Protein 3GZG (pdb70)

GO terms:
  GO:0030973 molybdate ion binding (F, IDA)
  GO:1901359 tungstate binding (F, IDA)
  GO:0015689 molybdate ion transport (P, IC)

Foldseek 3Di:
DDAQEEEEEQLCVPLVVVLQVVVCVVPVHGHHYDYFFLQVSLVCVLVPDQHFKYKHQDDVSVVVCVVSVFFPPVFKDWWWFWFKFKKAFLPDPDAADLLPACRVLVLCPDQAAEQFAQCVGRVRNVQVCLLCVLSVNCVSHVVRHPHARYLVRSVVCRLVRVHRIYMHTPLSCLVDSRMHTNGTGDCVSGPTRIMMMGGTPPHPDPCSSVSVVCCPDDVNSVSCVVSHIGTD/DAAQEEEEEQLCVPLVVVLQVVVCVVPVHGHHYDYFFLQVRLVVVLVPDQHQKYKHQDPVSVVVCVVVVFFPPVFKDWWWFWFKFKKAFLPDPDAFDLLDECRVLVQLPDQAAEQFAQLVGGVRNVQVCLLCVLSVNNVSHVVRHPHARYLVRSVVCRLVRVHGMYMHTPLSCLVHVRMDTSGTRPCVSGPTRIMMMGGTPPHPDPCSSVSSVVCNDDVNSVSVVVSRIHTD/DPAQEEEEEQLCVPLVVVLQVVCCVVPVHHHHYDYFQLQVSLVCVLVPDQHFKYKHQDPVSVVVCVVSVFFDPVFKDWWWFWFKFKKAFLPDPDAFDLLPPCGVLVQCPDQAAEQFAQCVGRVRNVQVCLLCVLSPNCVSHVVRHPHARYLLRSLVCRLVRVHRIYMHTPLSCLVHSRMDTNGIRDCVSGPTRTMMMGGTPPHPDPCSSVSNVCCRDDVNSVSCVVSRIGTD

Solvent-accessible surface area: 28690 Å² total; per-residue (Å²): 129,70,35,0,29,0,15,0,2,8,3,0,88,51,2,0,50,57,0,11,96,32,4,75,184,75,69,52,15,36,18,163,28,46,53,18,4,1,2,0,1,0,47,43,9,52,69,58,32,120,8,12,0,0,0,0,3,12,78,124,30,0,40,57,0,57,144,90,29,30,2,78,93,100,64,40,84,64,13,1,1,14,65,0,4,0,0,0,19,53,94,24,154,51,178,13,82,8,137,38,124,28,16,0,15,164,11,4,44,166,132,19,115,0,0,0,0,36,21,88,18,7,2,1,0,40,14,0,4,43,0,0,138,131,24,60,8,39,123,43,0,34,122,62,14,20,54,9,69,5,4,32,17,0,8,86,20,0,20,127,46,97,0,34,0,0,0,0,1,18,3,0,12,172,44,19,92,130,8,54,68,21,16,76,3,25,100,103,3,17,104,59,3,11,0,0,0,0,5,6,96,103,29,140,16,130,13,8,63,51,0,7,82,36,0,43,40,169,81,0,78,30,4,0,49,141,83,36,12,60,72,138,68,60,48,0,41,0,16,0,2,8,2,0,84,47,1,0,53,58,0,10,93,31,4,70,166,10,20,2,2,24,16,161,27,47,56,27,5,1,9,39,2,0,86,75,8,57,128,56,26,110,5,12,0,0,0,0,3,11,69,120,40,0,67,62,0,59,147,86,27,40,1,73,91,102,61,42,82,57,8,0,1,11,65,0,4,0,0,0,19,50,95,22,160,48,174,15,76,8,174,35,130,28,12,0,15,170,14,5,42,162,126,16,119,0,0,0,0,76,21,102,36,6,2,1,0,41,10,0,4,33,0,0,132,136,29,59,5,43,127,42,0,34,129,59,14,20,73,11,143,8,5,28,28,0,8,99,46,0,20,152,50,118,1,34,0,0,0,0,1,17,4,0,12,171,35,24,94,139,7,59,66,20,16,79,2,54,91,134,5,16,113,58,3,11,0,0,0,0,3,9,95,108,30,145,14,123,8,7,66,12,0,15,47,16,0,29,15,90,65,0,73,40,7,0,47,142,83,36,9,60,66,127,101,63,39,0,10,0,16,0,2,10,2,0,87,58,2,0,52,54,0,9,96,31,5,72,159,10,21,0,4,22,19,128,28,42,52,19,4,1,2,0,2,0,30,50,6,50,85,55,30,120,8,8,0,0,0,0,4,8,68,112,32,0,52,50,0,62,141,89,31,26,1,86,78,100,67,41,82,65,11,1,1,12,64,0,5,0,0,0,23,52,98,23,193,52,189,10,39,7,161,40,124,29,18,1,16,161,10,4,44,162,133,14,116,0,0,0,0,28,21,82,13,6,3,1,0,39,12,0,5,11,0,0,119,116,46,60,20,55,124,52,0,34,123,64,15,21,37,10,75,6,5,30,26,0,7,103,21,0,19,156,47,91,0,40,0,0,0,0,1,17,3,0,10,172,46,21,94,135,8,71,67,21,18,74,4,40,92,129,4,8,100,54,4,10,0,0,0,0,7,6,100,103,30,140,12,130,14,6,73,26,0,7,61,23,0,37,16,98,66,0,70,37,6,0,49,142,80,35,10,61,71,129

InterPro domains:
  IPR005950 Molybdate ABC transporter, substrate-binding protein [PIRSF004846] (18-256)
  IPR005950 Molybdate ABC transporter, substrate-binding protein [TIGR01256] (34-251)
  IPR050682 Molybdate-binding protein ModA/tungstate-binding [PTHR30632] (22-256)

Radius of gyration: 34.71 Å; Cα contacts (8 Å, |Δi|>4): 1675; chains: 3; bounding box: 69×108×67 Å

CATH classification: 3.40.190.10 (+1 more: 3.40.190.10)

Nearest PDB structures (foldseek):
  3gzg-assembly3_C  TM=1.002E+00  e=1.665E-52  Xanthomonas citri
  2h5y-assembly2_B  TM=1.001E+00  e=1.748E-50  Xanthomonas citri pv. citri str. 306
  4xxu-assembly1_B  TM=9.531E-01  e=2.932E-34  Escherichia coli K-12
  3axf-assembly3_C  TM=9.514E-01  e=2.956E-31  Escherichia coli K-12
  8k8k-assembly1_A  TM=7.702E-01  e=7.794E-31  Klebsiella pneumoniae subsp. pneumoniae HS11286

Secondary structure (DSSP, 8-state):
-PPEEEEEEGGGHHHHHHHHHHHHHHHS--EEEEEE-HHHHHHHHHTT---SEEE-SSHHHHHHHHHTTSS-GGGEEEEEEE-EEEEEETT------TTSTTHHHHHTTTT--EEEE-TTTSHHHHHHHHHHHHTT-HHHHTTSEEEESSHHHHHHHHHTTSSSEEEEEHHHHHH-TTEEEEEE--GGGS--EEEEEEE-TT---TTHHHHHHHTTSHHHHHHHHHTT-EE-/-PPEEEEEEGGGHHHHHHHHHHHHHHHS--EEEEEE-HHHHHHHHHHT---SEEE-SSHHHHHHHHHTTSS-GGGEEEEEEE-EEEEEETT------TTSTTHHHHHTTTT--EEEE-TTTSHHHHHHHHHHHHTT-HHHHTTSEEEESSHHHHHHHHHTTSSSEEEEEHHHHHT-TTEEEEEE--GGGSS-EEEEEEE-TT---TTHHHHHHHHTSHHHHHHHHHTT-EE-/---EEEEEEGGGHHHHHHHHHHHHHHHS--EEEEEE-HHHHHHHHHTT---SEEE-SSHHHHHHHHHTTSS-GGGEEEEEEE-EEEEEETT------TTSTTHHHHHTTTT--EEEE-TTTSHHHHHHHHHHHHTT-HHHHTTSEEEESSHHHHHHHHHTTSSSEEEEEHHHHHT-TTEEEEEE--GGGSS-EEEEEEE-TT---TTHHHHHHHTTSHHHHHHHHHTT-EE-

Sequence (696 aa):
TAPVTVFAAASLKESMDEAATAYEKATGTPVRVSYAASSALARQIEQGAPADVFLSADLEWMDYLQQHGLVLPAQRHNLLGNTLVLVAPASSKLRVDPRAPGAIAKALGENGRLAVGQTASVPAGSYAAAALRKLGQWDSVSNRLAESESVRAALMLVSRGEAPLGIVYGSDARADAKVRVVATFPDDSHDAIVYPVAALKNSNNPATAAFVSWLGSKPAKAIFARRGFSLKTAPVTVFAAASLKESMDEAATAYEKATGTPVRVSYAASSALARQIEQGAPADVFLSADLEWMDYLQQHGLVLPAQRHNLLGNTLVLVAPASSKLRVDPRAPGAIAKALGENGRLAVGQTASVPAGSYAAAALRKLGQWDSVSNRLAESESVRAALMLVSRGEAPLGIVYGSDARADAKVRVVATFPDDSHDAIVYPVAALKNSNNPATAAFVSWLGSKPAKAIFARRGFSLKTAPVTVFAAASLKESMDEAATAYEKATGTPVRVSYAASSALARQIEQGAPADVFLSADLEWMDYLQQHGLVLPAQRHNLLGNTLVLVAPASSKLRVDPRAPGAIAKALGENGRLAVGQTASVPAGSYAAAALRKLGQWDSVSNRLAESESVRAALMLVSRGEAPLGIVYGSDARADAKVRVVATFPDDSHDAIVYPVAALKNSNNPATAAFVSWLGSKPAKAIFARRGFSLK

Organism: Xanthomonas axonopodis pv. citri (strain 306) (NCBI:txid190486)

B-factor: mean 22.25, std 8.88, range [2.0, 125.78]

Structure (mmCIF, N/CA/C/O backbone):
data_3GZG
#
_entry.id   3GZG
#
_cell.length_a   67.075
_cell.length_b   171.648
_cell.length_c   113.861
_cell.angle_alpha   90.00
_cell.angle_beta   90.00
_cell.angle_gamma   90.00
#
_symmetry.space_group_name_H-M   'C 2 2 21'
#
loop_
_entity.id
_entity.type
_entity.pdbx_description
1 polymer 'Molybdate-binding periplasmic protein; permease'
2 non-polymer 'SULFATE ION'
3 non-polymer 'MOLYBDATE ION'
4 water water
#
loop_
_atom_site.group_PDB
_atom_site.id
_atom_site.type_symbol
_atom_site.label_atom_id
_atom_site.label_alt_id
_atom_site.label_comp_id
_atom_site.label_asym_id
_atom_site.label_entity_id
_atom_site.label_seq_id
_atom_site.pdbx_PDB_ins_code
_atom_site.Cartn_x
_atom_site.Cartn_y
_atom_site.Cartn_z
_atom_site.occupancy
_atom_site.B_iso_or_equiv
_atom_site.auth_seq_id
_atom_site.auth_comp_id
_atom_site.auth_asym_id
_atom_site.auth_atom_id
_atom_site.pdbx_PDB_model_num
ATOM 1 N N . THR A 1 22 ? -7.183 97.007 79.919 1.00 36.31 2 THR A N 1
ATOM 2 C CA . THR A 1 22 ? -7.935 97.671 78.816 1.00 35.85 2 THR A CA 1
ATOM 3 C C . THR A 1 22 ? -7.189 97.517 77.494 1.00 34.80 2 THR A C 1
ATOM 4 O O . THR A 1 22 ? -6.010 97.898 77.383 1.00 35.04 2 THR A O 1
ATOM 8 N N . ALA A 1 23 ? -7.873 96.940 76.502 1.00 33.38 3 ALA A N 1
ATOM 9 C CA . ALA A 1 23 ? -7.306 96.768 75.170 1.00 31.01 3 ALA A CA 1
ATOM 10 C C . ALA A 1 23 ? -7.016 98.145 74.581 1.00 29.07 3 ALA A C 1
ATOM 11 O O . ALA A 1 23 ? -7.915 99.009 74.539 1.00 29.27 3 ALA A O 1
ATOM 13 N N . PRO A 1 24 ? -5.764 98.359 74.140 1.00 27.46 4 PRO A N 1
ATOM 14 C CA . PRO A 1 24 ? -5.456 99.681 73.647 1.00 25.37 4 PRO A CA 1
ATOM 15 C C . PRO A 1 24 ? -6.152 99.944 72.340 1.00 23.66 4 PRO A C 1
ATOM 16 O O . PRO A 1 24 ? -6.483 99.014 71.596 1.00 23.32 4 PRO A O 1
ATOM 20 N N . VAL A 1 25 ? -6.375 101.216 72.070 1.00 21.36 5 VAL A N 1
ATOM 21 C CA . VAL A 1 25 ? -6.929 101.615 70.800 1.00 19.98 5 VAL A CA 1
ATOM 22 C C . VAL A 1 25 ? -5.750 101.542 69.847 1.00 18.87 5 VAL A C 1
ATOM 23 O O . VAL A 1 25 ? -4.699 102.123 70.101 1.00 18.99 5 VAL A O 1
ATOM 27 N N . THR A 1 26 ? -5.927 100.796 68.767 1.00 18.54 6 THR A N 1
ATOM 28 C CA . THR A 1 26 ? -4.860 100.590 67.814 1.00 18.72 6 THR A CA 1
ATOM 29 C C . THR A 1 26 ? -5.026 101.607 66.711 1.00 17.41 6 THR A C 1
ATOM 30 O O . THR A 1 26 ? -5.986 101.563 65.965 1.00 17.12 6 THR A O 1
ATOM 34 N N . VAL A 1 27 ? -4.070 102.529 66.643 1.00 15.95 7 VAL A N 1
ATOM 35 C CA . VAL A 1 27 ? -4.127 103.623 65.695 1.00 15.43 7 VAL A CA 1
ATOM 36 C C . VAL A 1 27 ? -3.059 103.413 64.639 1.00 14.70 7 VAL A C 1
ATOM 37 O O . VAL A 1 27 ? -1.885 103.270 64.961 1.00 15.76 7 VAL A O 1
ATOM 41 N N . PHE A 1 28 ? -3.463 103.421 63.375 1.00 14.61 8 PHE A N 1
ATOM 42 C CA . PHE A 1 28 ? -2.507 103.398 62.286 1.00 14.38 8 PHE A CA 1
ATOM 43 C C . PHE A 1 28 ? -2.421 104.809 61.764 1.00 14.41 8 PHE A C 1
ATOM 44 O O . PHE A 1 28 ? -3.414 105.333 61.268 1.00 15.03 8 PHE A O 1
ATOM 52 N N . ALA A 1 29 ? -1.257 105.417 61.874 1.00 14.12 9 ALA A N 1
ATOM 53 C CA . ALA A 1 29 ? -1.131 106.846 61.547 1.00 13.96 9 ALA A CA 1
ATOM 54 C C . ALA A 1 29 ? -0.067 107.092 60.525 1.00 13.29 9 ALA A C 1
ATOM 55 O O . ALA A 1 29 ? 1.027 106.549 60.621 1.00 12.94 9 ALA A O 1
ATOM 57 N N . ALA A 1 30 ? -0.366 107.967 59.570 1.00 12.83 10 ALA A N 1
ATOM 58 C CA . ALA A 1 30 ? 0.638 108.414 58.600 1.00 13.17 10 ALA A CA 1
ATOM 59 C C . ALA A 1 30 ? 1.940 108.726 59.290 1.00 12.60 10 ALA A C 1
ATOM 60 O O . ALA A 1 30 ? 1.983 109.308 60.371 1.00 12.52 10 ALA A O 1
ATOM 62 N N . ALA A 1 31 ? 3.028 108.385 58.623 1.00 11.97 11 ALA A N 1
ATOM 63 C CA . ALA A 1 31 ? 4.348 108.589 59.181 1.00 12.55 11 ALA A CA 1
ATOM 64 C C . ALA A 1 31 ? 4.578 109.985 59.701 1.00 12.01 11 ALA A C 1
ATOM 65 O O . ALA A 1 31 ? 5.289 110.153 60.698 1.00 12.55 11 ALA A O 1
ATOM 67 N N . SER A 1 32 ? 4.039 110.992 59.006 1.00 11.70 12 SER A N 1
ATOM 68 C CA . SER A 1 32 ? 4.253 112.372 59.412 1.00 10.95 12 SER A CA 1
ATOM 69 C C . SER A 1 32 ? 3.596 112.734 60.741 1.00 11.42 12 SER A C 1
ATOM 70 O O . SER A 1 32 ? 3.861 113.810 61.279 1.00 12.35 12 SER A O 1
ATOM 73 N N . LEU A 1 33 ? 2.798 111.824 61.272 1.00 11.54 13 LEU A N 1
ATOM 74 C CA . LEU A 1 33 ? 2.109 112.074 62.532 1.00 11.86 13 LEU A CA 1
ATOM 75 C C . LEU A 1 33 ? 2.853 111.557 63.736 1.00 12.19 13 LEU A C 1
ATOM 76 O O . LEU A 1 33 ? 2.326 111.592 64.844 1.00 12.01 13 LEU A O 1
ATOM 81 N N . LYS A 1 34 ? 4.097 111.133 63.537 1.00 13.07 14 LYS A N 1
ATOM 82 C CA . LYS A 1 34 ? 4.867 110.455 64.591 1.00 13.48 14 LYS A CA 1
ATOM 83 C C . LYS A 1 34 ? 4.850 111.157 65.944 1.00 12.85 14 LYS A C 1
ATOM 84 O O . LYS A 1 34 ? 4.336 110.581 66.924 1.00 13.70 14 LYS A O 1
ATOM 90 N N . GLU A 1 35 ? 5.367 112.381 66.008 1.00 12.12 15 GLU A N 1
ATOM 91 C CA . GLU A 1 35 ? 5.470 113.026 67.339 1.00 12.85 15 GLU A CA 1
ATOM 92 C C . GLU A 1 35 ? 4.136 113.481 67.851 1.00 13.41 15 GLU A C 1
ATOM 93 O O . GLU A 1 35 ? 3.864 113.386 69.052 1.00 13.31 15 GLU A O 1
ATOM 99 N N . SER A 1 36 ? 3.309 114.003 66.948 1.00 13.46 16 SER A N 1
ATOM 100 C CA . SER A 1 36 ? 2.006 114.514 67.388 1.00 12.25 16 SER A CA 1
ATOM 101 C C . SER A 1 36 ? 1.081 113.412 67.870 1.00 12.57 16 SER A C 1
ATOM 102 O O . SER A 1 36 ? 0.478 113.538 68.921 1.00 12.97 16 SER A O 1
ATOM 105 N N . MET A 1 37 ? 0.980 112.319 67.126 1.00 12.35 17 MET A N 1
ATOM 106 C CA . MET A 1 37 ? 0.153 111.220 67.549 1.00 13.27 17 MET A CA 1
ATOM 107 C C . MET A 1 37 ? 0.741 110.496 68.743 1.00 13.21 17 MET A C 1
ATOM 108 O O . MET A 1 37 ? -0.008 109.949 69.531 1.00 13.80 17 MET A O 1
ATOM 113 N N . ASP A 1 38 ? 2.068 110.500 68.901 1.00 13.74 18 ASP A N 1
ATOM 114 C CA . ASP A 1 38 ? 2.650 109.917 70.123 1.00 13.23 18 ASP A CA 1
ATOM 115 C C . ASP A 1 38 ? 2.208 110.726 71.333 1.00 13.27 18 ASP A C 1
ATOM 116 O O . ASP A 1 38 ? 1.814 110.159 72.371 1.00 14.66 18 ASP A O 1
ATOM 121 N N . GLU A 1 39 ? 2.258 112.048 71.187 1.00 12.56 19 GLU A N 1
ATOM 122 C CA . GLU A 1 39 ? 1.894 112.927 72.287 1.00 13.36 19 GLU A CA 1
ATOM 123 C C . GLU A 1 39 ? 0.408 112.773 72.525 1.00 14.06 19 GLU A C 1
ATOM 124 O O . GLU A 1 39 ? -0.064 112.744 73.677 1.00 14.26 19 GLU A O 1
ATOM 130 N N . ALA A 1 40 ? -0.353 112.657 71.441 1.00 13.47 20 ALA A N 1
ATOM 131 C CA . ALA A 1 40 ? -1.802 112.527 71.568 1.00 13.88 20 ALA A CA 1
ATOM 132 C C . ALA A 1 40 ? -2.176 111.210 72.266 1.00 13.84 20 ALA A C 1
ATOM 133 O O . ALA A 1 40 ? -3.045 111.179 73.147 1.00 13.92 20 ALA A O 1
ATOM 135 N N . ALA A 1 41 ? -1.519 110.118 71.878 1.00 13.42 21 ALA A N 1
ATOM 136 C CA . ALA A 1 41 ? -1.741 108.812 72.490 1.00 14.23 21 ALA A CA 1
ATOM 137 C C . ALA A 1 41 ? -1.555 108.900 74.006 1.00 14.80 21 ALA A C 1
ATOM 138 O O . ALA A 1 41 ? -2.373 108.381 74.783 1.00 14.63 21 ALA A O 1
ATOM 140 N N . THR A 1 42 ? -0.472 109.560 74.421 1.00 13.79 22 THR A N 1
ATOM 141 C CA . THR A 1 42 ? -0.177 109.686 75.840 1.00 14.33 22 THR A CA 1
ATOM 142 C C . THR A 1 42 ? -1.246 110.508 76.538 1.00 13.88 22 THR A C 1
ATOM 143 O O . THR A 1 42 ? -1.721 110.121 77.606 1.00 13.79 22 THR A O 1
ATOM 147 N N . ALA A 1 43 ? -1.649 111.604 75.900 1.00 12.76 23 ALA A N 1
ATOM 148 C CA . ALA A 1 43 ? -2.570 112.543 76.533 1.00 12.57 23 ALA A CA 1
ATOM 149 C C . ALA A 1 43 ? -3.926 111.858 76.644 1.00 13.43 23 ALA A C 1
ATOM 150 O O . ALA A 1 43 ? -4.655 112.051 77.631 1.00 13.68 23 ALA A O 1
ATOM 152 N N . TYR A 1 44 ? -4.272 111.059 75.635 1.00 14.22 24 TYR A N 1
ATOM 153 C CA . TYR A 1 44 ? -5.562 110.406 75.634 1.00 14.20 24 TYR A CA 1
ATOM 154 C C . TYR A 1 44 ? -5.611 109.415 76.782 1.00 14.14 24 TYR A C 1
ATOM 155 O O . TYR A 1 44 ? -6.597 109.363 77.527 1.00 13.81 24 TYR A O 1
ATOM 164 N N . GLU A 1 45 ? -4.549 108.633 76.941 1.00 13.54 25 GLU A N 1
ATOM 165 C CA . GLU A 1 45 ? -4.505 107.668 78.027 1.00 13.85 25 GLU A CA 1
ATOM 166 C C . GLU A 1 45 ? -4.498 108.356 79.387 1.00 14.28 25 GLU A C 1
ATOM 167 O O . GLU A 1 45 ? -5.133 107.876 80.323 1.00 14.25 25 GLU A O 1
ATOM 173 N N . LYS A 1 46 ? -3.811 109.488 79.494 1.00 14.79 26 LYS A N 1
ATOM 174 C CA . LYS A 1 46 ? -3.829 110.221 80.752 1.00 15.46 26 LYS A CA 1
ATOM 175 C C . LYS A 1 46 ? -5.280 110.586 81.104 1.00 14.83 26 LYS A C 1
ATOM 176 O O . LYS A 1 46 ? -5.739 110.414 82.249 1.00 15.93 26 LYS A O 1
ATOM 182 N N . ALA A 1 47 ? -6.009 111.063 80.103 1.00 15.21 27 ALA A N 1
ATOM 183 C CA . ALA A 1 47 ? -7.355 111.572 80.358 1.00 14.85 27 ALA A CA 1
ATOM 184 C C . ALA A 1 47 ? -8.367 110.456 80.572 1.00 14.58 27 ALA A C 1
ATOM 185 O O . ALA A 1 47 ? -9.286 110.603 81.356 1.00 16.30 27 ALA A O 1
ATOM 187 N N . THR A 1 48 ? -8.194 109.331 79.881 1.00 13.75 28 THR A N 1
ATOM 188 C CA . THR A 1 48 ? -9.248 108.325 79.868 1.00 14.18 28 THR A CA 1
ATOM 189 C C . THR A 1 48 ? -8.890 107.018 80.545 1.00 14.66 28 THR A C 1
ATOM 190 O O . THR A 1 48 ? -9.788 106.206 80.859 1.00 14.84 28 THR A O 1
ATOM 194 N N . GLY A 1 49 ? -7.596 106.801 80.750 1.00 15.10 29 GLY A N 1
ATOM 195 C CA . GLY A 1 49 ? -7.101 105.518 81.249 1.00 16.00 29 GLY A CA 1
ATOM 196 C C . GLY A 1 49 ? -6.983 104.443 80.186 1.00 16.83 29 GLY A C 1
ATOM 197 O O . GLY A 1 49 ? -6.566 103.331 80.494 1.00 17.41 29 GLY A O 1
ATOM 198 N N . THR A 1 50 ? -7.364 104.757 78.948 1.00 16.83 30 THR A N 1
ATOM 199 C CA . THR A 1 50 ? -7.271 103.795 77.865 1.00 17.41 30 THR A CA 1
ATOM 200 C C . THR A 1 50 ? -5.975 104.026 77.092 1.00 17.39 30 THR A C 1
ATOM 201 O O . THR A 1 50 ? -5.767 105.107 76.573 1.00 16.49 30 THR A O 1
ATOM 205 N N . PRO A 1 51 ? -5.099 103.009 77.034 1.00 17.27 31 PRO A N 1
ATOM 206 C CA . PRO A 1 51 ? -3.875 103.136 76.257 1.00 17.85 31 PRO A CA 1
ATOM 207 C C . PRO A 1 51 ? -4.173 103.171 74.767 1.00 17.02 31 PRO A C 1
ATOM 208 O O . PRO A 1 51 ? -5.201 102.671 74.292 1.00 16.62 31 PRO A O 1
ATOM 212 N N . VAL A 1 52 ? -3.274 103.807 74.041 1.00 16.58 32 VAL A N 1
ATOM 213 C CA . VAL A 1 52 ? -3.398 103.958 72.608 1.00 16.72 32 VAL A CA 1
ATOM 214 C C . VAL A 1 52 ? -2.072 103.472 72.083 1.00 17.01 32 VAL A C 1
ATOM 215 O O . VAL A 1 52 ? -1.031 103.902 72.559 1.00 18.04 32 VAL A O 1
ATOM 219 N N . ARG A 1 53 ? -2.131 102.553 71.130 1.00 16.65 33 ARG A N 1
ATOM 220 C CA . ARG A 1 53 ? -0.912 102.004 70.523 1.00 16.46 33 ARG A CA 1
ATOM 221 C C . ARG A 1 53 ? -0.924 102.466 69.080 1.00 16.79 33 ARG A C 1
ATOM 222 O O . ARG A 1 53 ? -1.841 102.120 68.329 1.00 16.93 33 ARG A O 1
ATOM 230 N N . VAL A 1 54 ? 0.083 103.254 68.716 1.00 16.44 34 VAL A N 1
ATOM 231 C CA . VAL A 1 54 ? 0.138 103.834 67.367 1.00 16.49 34 VAL A CA 1
ATOM 232 C C . VAL A 1 54 ? 1.188 103.131 66.539 1.00 16.21 34 VAL A C 1
ATOM 233 O O . VAL A 1 54 ? 2.313 102.912 67.006 1.00 17.39 34 VAL A O 1
ATOM 237 N N . SER A 1 55 ? 0.792 102.750 65.329 1.00 15.75 35 SER A N 1
ATOM 238 C CA . SER A 1 55 ? 1.718 102.230 64.326 1.00 15.58 35 SER A CA 1
ATOM 239 C C . SER A 1 55 ? 1.851 103.272 63.234 1.00 15.28 35 SER A C 1
ATOM 240 O O . SER A 1 55 ? 0.833 103.769 62.744 1.00 16.26 35 SER A O 1
ATOM 243 N N . TYR A 1 56 ? 3.095 103.583 62.852 1.00 14.90 36 TYR A N 1
ATOM 244 C CA . TYR A 1 56 ? 3.349 104.570 61.800 1.00 13.88 36 TYR A CA 1
ATOM 245 C C . TYR A 1 56 ? 3.959 103.914 60.586 1.00 14.19 36 TYR A C 1
ATOM 246 O O . TYR A 1 56 ? 4.756 102.980 60.697 1.00 14.70 36 TYR A O 1
ATOM 255 N N . ALA A 1 57 ? 3.563 104.410 59.425 1.00 14.19 37 ALA A N 1
ATOM 256 C CA . ALA A 1 57 ? 4.124 103.964 58.152 1.00 13.39 37 ALA A CA 1
ATOM 257 C C . ALA A 1 57 ? 3.567 104.937 57.141 1.00 13.11 37 ALA A C 1
ATOM 258 O O . ALA A 1 57 ? 2.746 105.784 57.487 1.00 12.30 37 ALA A O 1
ATOM 260 N N . ALA A 1 58 ? 4.022 104.858 55.893 1.00 13.26 38 ALA A N 1
ATOM 261 C CA . ALA A 1 58 ? 3.290 105.564 54.846 1.00 12.88 38 ALA A CA 1
ATOM 262 C C . ALA A 1 58 ? 1.792 105.237 54.906 1.00 12.51 38 ALA A C 1
ATOM 263 O O . ALA A 1 58 ? 1.395 104.115 55.237 1.00 12.38 38 ALA A O 1
ATOM 265 N N . SER A 1 59 ? 0.949 106.209 54.550 1.00 12.78 39 SER A N 1
ATOM 266 C CA . SER A 1 59 ? -0.478 106.012 54.642 1.00 13.06 39 SER A CA 1
ATOM 267 C C . SER A 1 59 ? -0.925 104.861 53.757 1.00 13.36 39 SER A C 1
ATOM 268 O O . SER A 1 59 ? -1.834 104.125 54.106 1.00 13.94 39 SER A O 1
ATOM 271 N N . SER A 1 60 ? -0.266 104.743 52.610 1.00 14.21 40 SER A N 1
ATOM 272 C CA . SER A 1 60 ? -0.473 103.650 51.680 1.00 14.90 40 SER A CA 1
ATOM 273 C C . SER A 1 60 ? -0.273 102.281 52.351 1.00 14.49 40 SER A C 1
ATOM 274 O O . SER A 1 60 ? -1.152 101.421 52.292 1.00 15.27 40 SER A O 1
ATOM 277 N N . ALA A 1 61 ? 0.863 102.125 53.041 1.00 15.13 41 ALA A N 1
ATOM 278 C CA . ALA A 1 61 ? 1.208 100.876 53.702 1.00 14.66 41 ALA A CA 1
ATOM 279 C C . ALA A 1 61 ? 0.141 100.525 54.732 1.00 14.88 41 ALA A C 1
ATOM 280 O O . ALA A 1 61 ? -0.316 99.402 54.804 1.00 15.36 41 ALA A O 1
ATOM 282 N N . LEU A 1 62 ? -0.250 101.520 55.530 1.00 14.48 42 LEU A N 1
ATOM 283 C CA . LEU A 1 62 ? -1.234 101.299 56.591 1.00 14.41 42 LEU A CA 1
ATOM 284 C C . LEU A 1 62 ? -2.601 100.901 56.050 1.00 14.77 42 LEU A C 1
ATOM 285 O O . LEU A 1 62 ? -3.242 99.970 56.564 1.00 14.83 42 LEU A O 1
ATOM 290 N N . ALA A 1 63 ? -3.031 101.615 55.009 1.00 14.90 43 ALA A N 1
ATOM 291 C CA . ALA A 1 63 ? -4.304 101.360 54.358 1.00 15.41 43 ALA A CA 1
ATOM 292 C C . ALA A 1 63 ? -4.316 99.954 53.754 1.00 15.99 43 ALA A C 1
ATOM 293 O O . ALA A 1 63 ? -5.253 99.202 53.974 1.00 16.34 43 ALA A O 1
ATOM 295 N N . ARG A 1 64 ? -3.238 99.590 53.068 1.00 16.63 44 ARG A N 1
ATOM 296 C CA . ARG A 1 64 ? -3.103 98.241 52.528 1.00 17.36 44 ARG A CA 1
ATOM 297 C C . ARG A 1 64 ? -3.111 97.196 53.644 1.00 18.12 44 ARG A C 1
ATOM 298 O O . ARG A 1 64 ? -3.820 96.205 53.549 1.00 18.66 44 ARG A O 1
ATOM 306 N N . GLN A 1 65 ? -2.374 97.445 54.724 1.00 18.80 45 GLN A N 1
ATOM 307 C CA . GLN A 1 65 ? -2.364 96.502 55.840 1.00 19.78 45 GLN A CA 1
ATOM 308 C C . GLN A 1 65 ? -3.757 96.320 56.434 1.00 19.82 45 GLN A C 1
ATOM 309 O O . GLN A 1 65 ? -4.176 95.189 56.733 1.00 19.84 45 GLN A O 1
ATOM 315 N N . ILE A 1 66 ? -4.489 97.425 56.580 1.00 20.13 46 ILE A N 1
ATOM 316 C CA . ILE A 1 66 ? -5.855 97.368 57.071 1.00 20.57 46 ILE A CA 1
ATOM 317 C C . ILE A 1 66 ? -6.742 96.578 56.094 1.00 22.49 46 ILE A C 1
ATOM 318 O O . ILE A 1 66 ? -7.500 95.705 56.504 1.00 22.32 46 ILE A O 1
ATOM 323 N N . GLU A 1 67 ? -6.615 96.871 54.805 1.00 23.19 47 GLU A N 1
ATOM 324 C CA . GLU A 1 67 ? -7.441 96.194 53.807 1.00 25.02 47 GLU A CA 1
ATOM 325 C C . GLU A 1 67 ? -7.230 94.684 53.863 1.00 26.11 47 GLU A C 1
ATOM 326 O O . GLU A 1 67 ? -8.171 93.902 53.657 1.00 26.53 47 GLU A O 1
ATOM 332 N N . GLN A 1 68 ? -6.005 94.284 54.173 1.00 26.55 48 GLN A N 1
ATOM 333 C CA . GLN A 1 68 ? -5.648 92.879 54.276 1.00 27.81 48 GLN A CA 1
ATOM 334 C C . GLN A 1 68 ? -5.906 92.285 55.654 1.00 27.82 48 GLN A C 1
ATOM 335 O O . GLN A 1 68 ? -5.516 91.150 55.916 1.00 28.56 48 GLN A O 1
ATOM 341 N N . GLY A 1 69 ? -6.543 93.051 56.530 1.0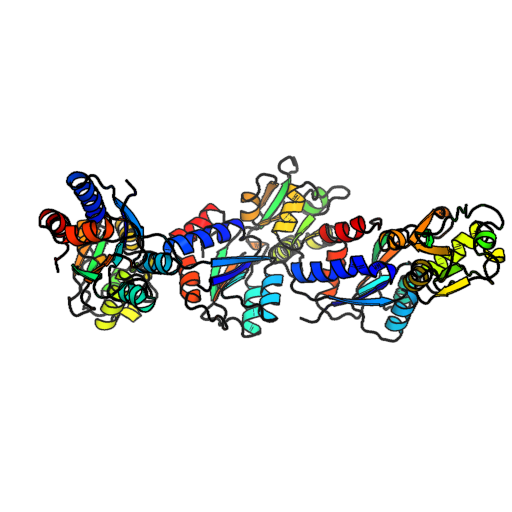0 27.81 49 GLY A N 1
ATOM 342 C CA . GLY A 1 69 ? -7.057 92.509 57.787 1.00 28.15 49 GLY A CA 1
ATOM 343 C C . GLY A 1 69 ? -6.274 92.807 59.056 1.00 28.73 49 GLY A C 1
ATOM 344 O O . GLY A 1 69 ? -6.575 92.234 60.102 1.00 28.33 49 GLY A O 1
ATOM 345 N N . ALA A 1 70 ? -5.279 93.696 58.980 1.00 28.03 50 ALA A N 1
ATOM 346 C CA . ALA A 1 70 ? -4.556 94.128 60.179 1.00 28.27 50 ALA A CA 1
ATOM 347 C C . ALA A 1 70 ? -5.586 94.709 61.136 1.00 28.24 50 ALA A C 1
ATOM 348 O O . ALA A 1 70 ? -6.432 95.495 60.722 1.00 28.67 50 ALA A O 1
ATOM 350 N N . PRO A 1 71 ? -5.542 94.299 62.410 1.00 28.43 51 PRO A N 1
ATOM 351 C CA . PRO A 1 71 ? -6.574 94.724 63.357 1.00 28.31 51 PRO A CA 1
ATOM 352 C C . PRO A 1 71 ? -6.335 96.133 63.924 1.00 27.87 51 PRO A C 1
ATOM 353 O O . PRO A 1 71 ? -5.868 96.288 65.076 1.00 29.36 51 PRO A O 1
ATOM 357 N N . ALA A 1 72 ? -6.677 97.137 63.124 1.00 26.27 52 ALA A N 1
ATOM 358 C CA . ALA A 1 72 ? -6.570 98.543 63.519 1.00 24.70 52 ALA A CA 1
ATOM 359 C C . ALA A 1 72 ? -7.942 99.066 63.940 1.00 23.31 52 ALA A C 1
ATOM 360 O O . ALA A 1 72 ? -8.975 98.595 63.453 1.00 24.54 52 ALA A O 1
ATOM 362 N N . ASP A 1 73 ? -7.958 100.052 64.833 1.00 21.13 53 ASP A N 1
ATOM 363 C CA . ASP A 1 73 ? -9.213 100.638 65.284 1.00 19.54 53 ASP A CA 1
ATOM 364 C C . ASP A 1 73 ? -9.447 101.982 64.623 1.00 18.08 53 ASP A C 1
ATOM 365 O O . ASP A 1 73 ? -10.584 102.359 64.346 1.00 18.30 53 ASP A O 1
ATOM 370 N N . VAL A 1 74 ? -8.355 102.701 64.368 1.00 16.71 54 VAL A N 1
ATOM 371 C CA . VAL A 1 74 ? -8.397 104.076 63.876 1.00 16.13 54 VAL A CA 1
ATOM 372 C C . VAL A 1 74 ? -7.324 104.217 62.811 1.00 15.68 54 VAL A C 1
ATOM 373 O O . VAL A 1 74 ? -6.246 103.658 62.935 1.00 15.83 54 VAL A O 1
ATOM 377 N N . PHE A 1 75 ? -7.642 104.928 61.739 1.00 15.24 55 PHE A N 1
ATOM 378 C CA . PHE A 1 75 ? -6.681 105.201 60.684 1.00 14.32 55 PHE A CA 1
ATOM 379 C C . PHE A 1 75 ? -6.623 106.699 60.434 1.00 14.51 55 PHE A C 1
ATOM 380 O O . PHE A 1 75 ? -7.656 107.353 60.343 1.00 14.91 55 PHE A O 1
ATOM 388 N N . LEU A 1 76 ? -5.407 107.235 60.316 1.00 13.95 56 LEU A N 1
ATOM 389 C CA . LEU A 1 76 ? -5.219 108.626 59.906 1.00 14.10 56 LEU A CA 1
ATOM 390 C C . LEU A 1 76 ? -4.301 108.601 58.715 1.00 13.93 56 LEU A C 1
ATOM 391 O O . LEU A 1 76 ? -3.176 108.094 58.771 1.00 14.60 56 LEU A O 1
ATOM 396 N N . SER A 1 77 ? -4.797 109.121 57.607 1.00 13.53 57 SER A N 1
ATOM 397 C CA . SER A 1 77 ? -4.038 109.136 56.370 1.00 13.19 57 SER A CA 1
ATOM 398 C C . SER A 1 77 ? -3.524 110.537 56.126 1.00 13.55 57 SER A C 1
ATOM 399 O O . SER A 1 77 ? -4.140 111.491 56.590 1.00 13.87 57 SER A O 1
ATOM 402 N N . ALA A 1 78 ? -2.409 110.663 55.399 1.00 13.42 58 ALA A N 1
ATOM 403 C CA . ALA A 1 78 ? -1.897 111.968 55.012 1.00 13.41 58 ALA A CA 1
ATOM 404 C C . ALA A 1 78 ? -2.521 112.450 53.717 1.00 13.40 58 ALA A C 1
ATOM 405 O O . ALA A 1 78 ? -2.149 113.490 53.209 1.00 13.82 58 ALA A O 1
ATOM 407 N N . ASP A 1 79 ? -3.497 111.695 53.219 1.00 13.63 59 ASP A N 1
ATOM 408 C CA . ASP A 1 79 ? -4.241 112.151 52.053 1.00 14.72 59 ASP A CA 1
ATOM 409 C C . ASP A 1 79 ? -5.618 111.562 51.992 1.00 15.44 59 ASP A C 1
ATOM 410 O O . ASP A 1 79 ? -5.939 110.620 52.731 1.00 15.84 59 ASP A O 1
ATOM 415 N N . LEU A 1 80 ? -6.460 112.139 51.138 1.00 15.32 60 LEU A N 1
ATOM 416 C CA . LEU A 1 80 ? -7.812 111.611 50.969 1.00 16.19 60 LEU A CA 1
ATOM 417 C C . LEU A 1 80 ? -7.829 110.235 50.320 1.00 16.00 60 LEU A C 1
ATOM 418 O O . LEU A 1 80 ? -8.635 109.378 50.682 1.00 16.19 60 LEU A O 1
ATOM 423 N N . GLU A 1 81 ? -6.932 110.040 49.357 1.00 16.83 61 GLU A N 1
ATOM 424 C CA . GLU A 1 81 ? -6.973 108.852 48.531 1.00 18.17 61 GLU A CA 1
ATOM 425 C C . GLU A 1 81 ? -6.914 107.558 49.309 1.00 17.48 61 GLU A C 1
ATOM 426 O O . GLU A 1 81 ? -7.713 106.656 49.064 1.00 17.19 61 GLU A O 1
ATOM 432 N N . TRP A 1 82 ? -6.044 107.484 50.310 1.00 16.41 62 TRP A N 1
ATOM 433 C CA . TRP A 1 82 ? -5.930 106.225 51.045 1.00 16.39 62 TRP A CA 1
ATOM 434 C C . TRP A 1 82 ? -7.073 105.974 52.010 1.00 16.38 62 TRP A C 1
ATOM 435 O O . TRP A 1 82 ? -7.351 104.838 52.372 1.00 16.37 62 TRP A O 1
ATOM 446 N N . MET A 1 83 ? -7.739 107.040 52.437 1.00 16.97 63 MET A N 1
ATOM 447 C CA . MET A 1 83 ? -8.958 106.878 53.201 1.00 16.71 63 MET A CA 1
ATOM 448 C C . MET A 1 83 ? -10.088 106.428 52.266 1.00 17.58 63 MET A C 1
ATOM 449 O O . MET A 1 83 ? -10.848 105.523 52.605 1.00 17.15 63 MET A O 1
ATOM 454 N N . ASP A 1 84 ? -10.172 107.064 51.099 1.00 18.13 64 ASP A N 1
ATOM 455 C CA . ASP A 1 84 ? -11.095 106.630 50.051 1.00 20.19 64 ASP A CA 1
ATOM 456 C C . ASP A 1 84 ? -10.931 105.148 49.755 1.00 20.02 64 ASP A C 1
ATOM 457 O O . ASP A 1 84 ? -11.920 104.423 49.634 1.00 20.89 64 ASP A O 1
ATOM 462 N N . TYR A 1 85 ? -9.680 104.714 49.638 1.00 20.53 65 TYR A N 1
ATOM 463 C CA . TYR A 1 85 ? -9.346 103.313 49.402 1.00 20.80 65 TYR A CA 1
ATOM 464 C C . TYR A 1 85 ? -10.051 102.414 50.417 1.00 21.23 65 TYR A C 1
ATOM 465 O O . TYR A 1 85 ? -10.718 101.442 50.050 1.00 21.20 65 TYR A O 1
ATOM 474 N N . LEU A 1 86 ? -9.928 102.740 51.700 1.00 21.16 66 LEU A N 1
ATOM 475 C CA . LEU A 1 86 ? -10.579 101.948 52.733 1.00 21.23 66 LEU A CA 1
ATOM 476 C C . LEU A 1 86 ? -12.104 102.033 52.655 1.00 22.49 66 LEU A C 1
ATOM 477 O O . LEU A 1 86 ? -12.809 101.049 52.880 1.00 22.00 66 LEU A O 1
ATOM 482 N N . GLN A 1 87 ? -12.602 103.217 52.335 1.00 23.44 67 GLN A N 1
ATOM 483 C CA . GLN A 1 87 ? -14.038 103.413 52.254 1.00 25.44 67 GLN A CA 1
ATOM 484 C C . GLN A 1 87 ? -14.631 102.543 51.147 1.00 26.08 67 GLN A C 1
ATOM 485 O O . GLN A 1 87 ? -15.662 101.895 51.341 1.00 26.06 67 GLN A O 1
ATOM 491 N N . GLN A 1 88 ? -13.968 102.558 49.998 1.00 26.56 68 GLN A N 1
ATOM 492 C CA . GLN A 1 88 ? -14.404 101.829 48.808 1.00 27.93 68 GLN A CA 1
ATOM 493 C C . GLN A 1 88 ? -14.386 100.322 49.049 1.00 28.35 68 GLN A C 1
ATOM 494 O O . GLN A 1 88 ? -15.173 99.582 48.436 1.00 28.78 68 GLN A O 1
ATOM 500 N N . HIS A 1 89 ? -13.501 99.878 49.946 1.00 28.19 69 HIS A N 1
ATOM 501 C CA . HIS A 1 89 ? -13.440 98.484 50.398 1.00 28.01 69 HIS A CA 1
ATOM 502 C C . HIS A 1 89 ? -14.328 98.165 51.610 1.00 27.30 69 HIS A C 1
ATOM 503 O O . HIS A 1 89 ? -14.230 97.075 52.182 1.00 27.23 69 HIS A O 1
ATOM 510 N N . GLY A 1 90 ? -15.186 99.107 51.997 1.00 27.21 70 GLY A N 1
ATOM 511 C CA . GLY A 1 90 ? -16.176 98.888 53.054 1.00 27.38 70 GLY A CA 1
ATOM 512 C C . GLY A 1 90 ? -15.603 98.827 54.461 1.00 27.57 70 GLY A C 1
ATOM 513 O O . GLY A 1 90 ? -16.271 98.378 55.394 1.00 28.05 70 GLY A O 1
ATOM 514 N N . LEU A 1 91 ? -14.372 99.305 54.614 1.00 27.21 71 LEU A N 1
ATOM 515 C CA . LEU A 1 91 ? -13.668 99.249 55.902 1.00 26.72 71 LEU A CA 1
ATOM 516 C C . LEU A 1 91 ? -13.821 100.535 56.688 1.00 26.80 71 LEU A C 1
ATOM 517 O O . LEU A 1 91 ? -13.580 100.564 57.892 1.00 26.11 71 LEU A O 1
ATOM 522 N N . VAL A 1 92 ? -14.226 101.590 55.983 1.00 26.62 72 VAL A N 1
ATOM 523 C CA . VAL A 1 92 ? -14.533 102.886 56.578 1.00 26.87 72 VAL A CA 1
ATOM 524 C C . VAL A 1 92 ? -15.915 103.345 56.099 1.00 27.53 72 VAL A C 1
ATOM 525 O O . VAL A 1 92 ? -16.198 103.350 54.903 1.00 27.65 72 VAL A O 1
ATOM 529 N N . LEU A 1 93 ? -16.772 103.718 57.035 1.00 28.25 73 LEU A N 1
ATOM 530 C CA . LEU A 1 93 ? -18.075 104.270 56.664 1.00 29.86 73 LEU A CA 1
ATOM 531 C C . LEU A 1 93 ? -17.957 105.796 56.639 1.00 30.61 73 LEU A C 1
ATOM 532 O O . LEU A 1 93 ? -17.304 106.375 57.508 1.00 30.95 73 LEU A O 1
ATOM 537 N N . PRO A 1 94 ? -18.574 106.453 55.636 1.00 31.38 74 PRO A N 1
ATOM 538 C CA . PRO A 1 94 ? -18.383 107.903 55.495 1.00 31.54 74 PRO A CA 1
ATOM 539 C C . PRO A 1 94 ? -18.697 108.682 56.773 1.00 31.44 74 PRO A C 1
ATOM 540 O O . PRO A 1 94 ? -17.999 109.650 57.079 1.00 31.28 74 PRO A O 1
ATOM 544 N N . ALA A 1 95 ? -19.703 108.238 57.527 1.00 30.90 75 ALA A N 1
ATOM 545 C CA . ALA A 1 95 ? -20.110 108.906 58.769 1.00 31.20 75 ALA A CA 1
ATOM 546 C C . ALA A 1 95 ? -19.027 108.895 59.842 1.00 31.06 75 ALA A C 1
ATOM 547 O O . ALA A 1 95 ? -19.024 109.746 60.734 1.00 31.62 75 ALA A O 1
ATOM 549 N N . GLN A 1 96 ? -18.118 107.923 59.748 1.00 30.33 76 GLN A N 1
ATOM 550 C CA . GLN A 1 96 ? -17.077 107.711 60.755 1.00 29.64 76 GLN A CA 1
ATOM 551 C C . GLN A 1 96 ? -15.726 108.263 60.316 1.00 28.62 76 GLN A C 1
ATOM 552 O O . GLN A 1 96 ? -14.709 108.010 60.967 1.00 28.87 76 GLN A O 1
ATOM 558 N N . ARG A 1 97 ? -15.717 109.003 59.216 1.00 27.16 77 ARG A N 1
ATOM 559 C CA . ARG A 1 97 ? -14.497 109.640 58.743 1.00 26.27 77 ARG A CA 1
ATOM 560 C C . ARG A 1 97 ? -14.650 111.153 58.722 1.00 25.66 77 ARG A C 1
ATOM 561 O O . ARG A 1 97 ? -15.730 111.673 58.473 1.00 24.69 77 ARG A O 1
ATOM 569 N N . HIS A 1 98 ? -13.569 111.860 59.011 1.00 24.18 78 HIS A N 1
ATOM 570 C CA . HIS A 1 98 ? -13.552 113.299 58.782 1.00 23.65 78 HIS A CA 1
ATOM 571 C C . HIS A 1 98 ? -12.149 113.830 58.749 1.00 21.81 78 HIS A C 1
ATOM 572 O O . HIS A 1 98 ? -11.203 113.211 59.242 1.00 21.75 78 HIS A O 1
ATOM 579 N N . ASN A 1 99 ? -12.040 114.997 58.155 1.00 18.95 79 ASN A N 1
ATOM 580 C CA . ASN A 1 99 ? -10.772 115.627 57.971 1.00 18.49 79 ASN A CA 1
ATOM 581 C C . ASN A 1 99 ? -10.345 116.264 59.268 1.00 17.94 79 ASN A C 1
ATOM 582 O O . ASN A 1 99 ? -11.135 116.904 59.948 1.00 19.00 79 ASN A O 1
ATOM 587 N N . LEU A 1 100 ? -9.073 116.100 59.601 1.00 16.03 80 LEU A N 1
ATOM 588 C CA . LEU A 1 100 ? -8.619 116.522 60.904 1.00 14.91 80 LEU A CA 1
ATOM 589 C C . LEU A 1 100 ? -7.582 117.593 60.800 1.00 14.57 80 LEU A C 1
ATOM 590 O O . LEU A 1 100 ? -7.650 118.603 61.540 1.00 15.28 80 LEU A O 1
ATOM 595 N N . LEU A 1 101 ? -6.619 117.379 59.898 1.00 13.79 81 LEU A N 1
ATOM 596 C CA . LEU A 1 101 ? -5.423 118.197 59.842 1.00 13.75 81 LEU A CA 1
ATOM 597 C C . LEU A 1 101 ? -5.085 118.589 58.433 1.00 13.45 81 LEU A C 1
ATOM 598 O O . LEU A 1 101 ? -5.491 117.929 57.471 1.00 13.90 81 LEU A O 1
ATOM 603 N N . GLY A 1 102 ? -4.324 119.663 58.330 1.00 14.07 82 GLY A N 1
ATOM 604 C CA . GLY A 1 102 ? -3.714 120.050 57.080 1.00 13.25 82 GLY A CA 1
ATOM 605 C C . GLY A 1 102 ? -2.238 120.277 57.239 1.00 14.48 82 GLY A C 1
ATOM 606 O O . GLY A 1 102 ? -1.725 120.337 58.361 1.00 14.48 82 GLY A O 1
ATOM 607 N N . ASN A 1 103 ? -1.557 120.391 56.108 1.00 14.29 83 ASN A N 1
ATOM 608 C CA . ASN A 1 103 ? -0.125 120.633 56.096 1.00 13.65 83 ASN A CA 1
ATOM 609 C C . ASN A 1 103 ? 0.264 121.437 54.877 1.00 13.80 83 ASN A C 1
ATOM 610 O O . ASN A 1 103 ? -0.541 121.690 53.967 1.00 14.45 83 ASN A O 1
ATOM 615 N N . THR A 1 104 ? 1.517 121.838 54.861 1.00 12.95 84 THR A N 1
ATOM 616 C CA . THR A 1 104 ? 2.110 122.452 53.693 1.00 13.90 84 THR A CA 1
ATOM 617 C C . THR A 1 104 ? 3.154 121.499 53.157 1.00 13.18 84 THR A C 1
ATOM 618 O O . THR A 1 104 ? 3.561 120.545 53.844 1.00 12.93 84 THR A O 1
ATOM 622 N N . LEU A 1 105 ? 3.559 121.739 51.911 1.00 12.89 85 LEU A N 1
ATOM 623 C CA . LEU A 1 105 ? 4.605 120.950 51.276 1.00 13.23 85 LEU A CA 1
ATOM 624 C C . LEU A 1 105 ? 5.841 121.805 51.126 1.00 13.26 85 LEU A C 1
ATOM 625 O O . LEU A 1 105 ? 5.776 122.919 50.614 1.00 13.97 85 LEU A O 1
ATOM 630 N N . VAL A 1 106 ? 6.962 121.295 51.620 1.00 12.78 86 VAL A N 1
ATOM 631 C CA . VAL A 1 106 ? 8.181 122.086 51.626 1.00 13.11 86 VAL A CA 1
ATOM 632 C C . VAL A 1 106 ? 9.332 121.353 50.960 1.00 13.65 86 VAL A C 1
ATOM 633 O O . VAL A 1 106 ? 9.368 120.113 50.937 1.00 14.07 86 VAL A O 1
ATOM 637 N N . LEU A 1 107 ? 10.233 122.163 50.419 1.00 13.30 87 LEU A N 1
ATOM 638 C CA . LEU A 1 107 ? 11.507 121.705 49.912 1.00 13.80 87 LEU A CA 1
ATOM 639 C C . LEU A 1 107 ? 12.479 121.932 51.046 1.00 13.68 87 LEU A C 1
ATOM 640 O O . LEU A 1 107 ? 12.646 123.070 51.527 1.00 14.16 87 LEU A O 1
ATOM 645 N N . VAL A 1 108 ? 13.127 120.856 51.472 1.00 13.26 88 VAL A N 1
ATOM 646 C CA . VAL A 1 108 ? 14.109 120.914 52.548 1.00 13.16 88 VAL A CA 1
ATOM 647 C C . VAL A 1 108 ? 15.502 120.522 52.085 1.00 13.76 88 VAL A C 1
ATOM 648 O O . VAL A 1 108 ? 15.686 119.831 51.071 1.00 13.90 88 VAL A O 1
ATOM 652 N N . ALA A 1 109 ? 16.486 120.990 52.845 1.00 13.82 89 ALA A N 1
ATOM 653 C CA . ALA A 1 109 ? 17.877 120.646 52.658 1.00 14.23 89 ALA A CA 1
ATOM 654 C C . ALA A 1 109 ? 18.449 120.346 54.030 1.00 14.53 89 ALA A C 1
ATOM 655 O O . ALA A 1 109 ? 17.818 120.675 55.035 1.00 14.24 89 ALA A O 1
ATOM 657 N N . PRO A 1 110 ? 19.642 119.744 54.078 1.00 14.93 90 PRO A N 1
ATOM 658 C CA . PRO A 1 110 ? 20.342 119.587 55.352 1.00 15.12 90 PRO A CA 1
ATOM 659 C C . PRO A 1 110 ? 20.511 120.967 55.987 1.00 15.57 90 PRO A C 1
ATOM 660 O O . PRO A 1 110 ? 20.682 121.957 55.279 1.00 15.67 90 PRO A O 1
ATOM 664 N N . ALA A 1 111 ? 20.450 121.036 57.314 1.00 16.04 91 ALA A N 1
ATOM 665 C CA . ALA A 1 111 ? 20.528 122.316 58.032 1.00 16.75 91 ALA A CA 1
ATOM 666 C C . ALA A 1 111 ? 21.718 123.198 57.673 1.00 18.01 91 ALA A C 1
ATOM 667 O O . ALA A 1 111 ? 21.600 124.418 57.676 1.00 18.14 91 ALA A O 1
ATOM 669 N N . SER A 1 112 ? 22.839 122.556 57.351 1.00 18.73 92 SER A N 1
ATOM 670 C CA . SER A 1 112 ? 24.091 123.247 57.043 1.00 20.29 92 SER A CA 1
ATOM 671 C C . SER A 1 112 ? 24.195 123.633 55.571 1.00 20.75 92 SER A C 1
ATOM 672 O O . SER A 1 112 ? 25.127 124.348 55.172 1.00 21.54 92 SER A O 1
ATOM 675 N N . SER A 1 113 ? 23.259 123.149 54.759 1.00 20.27 93 SER A N 1
ATOM 676 C CA . SER A 1 113 ? 23.270 123.468 53.340 1.00 20.10 93 SER A CA 1
ATOM 677 C C . SER A 1 113 ? 23.028 124.947 53.106 1.00 20.50 93 SER A C 1
ATOM 678 O O . SER A 1 113 ? 22.246 125.594 53.814 1.00 20.32 93 SER A O 1
ATOM 681 N N . LYS A 1 114 ? 23.702 125.477 52.089 1.00 20.81 94 LYS A N 1
ATOM 682 C CA . LYS A 1 114 ? 23.545 126.867 51.720 1.00 21.71 94 LYS A CA 1
ATOM 683 C C . LYS A 1 114 ? 22.696 127.018 50.478 1.00 21.29 94 LYS A C 1
ATOM 684 O O . LYS A 1 114 ? 22.603 128.118 49.931 1.00 21.55 94 LYS A O 1
ATOM 690 N N . LEU A 1 115 ? 22.072 125.928 50.038 1.00 21.24 95 LEU A N 1
ATOM 691 C CA . LEU A 1 115 ? 21.270 125.993 48.812 1.00 20.99 95 LEU A CA 1
ATOM 692 C C . LEU A 1 115 ? 20.175 127.025 48.927 1.00 20.65 95 LEU A C 1
ATOM 693 O O . LEU A 1 115 ? 19.498 127.125 49.951 1.00 19.76 95 LEU A O 1
ATOM 698 N N . ARG A 1 116 ? 19.989 127.776 47.849 1.00 20.36 96 ARG A N 1
ATOM 699 C CA . ARG A 1 116 ? 18.853 128.660 47.725 1.00 19.62 96 ARG A CA 1
ATOM 700 C C . ARG A 1 116 ? 18.156 128.197 46.462 1.00 19.16 96 ARG A C 1
ATOM 701 O O . ARG A 1 116 ? 18.778 128.151 45.388 1.00 18.63 96 ARG A O 1
ATOM 709 N N . VAL A 1 117 ? 16.891 127.829 46.582 1.00 17.69 97 VAL A N 1
ATOM 710 C CA . VAL A 1 117 ? 16.164 127.240 45.447 1.00 17.52 97 VAL A CA 1
ATOM 711 C C . VAL A 1 117 ? 14.769 127.790 45.354 1.00 18.08 97 VAL A C 1
ATOM 712 O O . VAL A 1 117 ? 13.992 127.763 46.324 1.00 17.77 97 VAL A O 1
ATOM 716 N N . ASP A 1 118 ? 14.440 128.294 44.171 1.00 17.20 98 ASP A N 1
ATOM 717 C CA . ASP A 1 118 ? 13.089 128.705 43.901 1.00 17.35 98 ASP A CA 1
ATOM 718 C C . ASP A 1 118 ? 12.462 127.582 43.117 1.00 17.50 98 ASP A C 1
ATOM 719 O O . ASP A 1 118 ? 12.858 127.346 41.992 1.00 17.11 98 ASP A O 1
ATOM 724 N N . PRO A 1 119 ? 11.487 126.873 43.694 1.00 17.67 99 PRO A N 1
ATOM 725 C CA . PRO A 1 119 ? 10.971 125.679 43.024 1.00 18.01 99 PRO A CA 1
ATOM 726 C C . PRO A 1 119 ? 10.297 125.996 41.696 1.00 17.53 99 PRO A C 1
ATOM 727 O O . PRO A 1 119 ? 10.224 125.130 40.833 1.00 18.71 99 PRO A O 1
ATOM 731 N N . ARG A 1 120 ? 9.810 127.228 41.550 1.00 16.39 100 ARG A N 1
ATOM 732 C CA . ARG A 1 120 ? 9.212 127.692 40.282 1.00 16.14 100 ARG A CA 1
ATOM 733 C C . ARG A 1 120 ? 10.210 127.918 39.157 1.00 15.43 100 ARG A C 1
ATOM 734 O O . ARG A 1 120 ? 9.816 127.938 37.986 1.00 15.56 100 ARG A O 1
ATOM 742 N N . ALA A 1 121 ? 11.480 128.139 39.492 1.00 14.88 101 ALA A N 1
ATOM 743 C CA . ALA A 1 121 ? 12.466 128.443 38.449 1.00 14.97 101 ALA A CA 1
ATOM 744 C C . ALA A 1 121 ? 12.825 127.212 37.642 1.00 15.52 101 ALA A C 1
ATOM 745 O O . ALA A 1 121 ? 13.290 126.229 38.206 1.00 14.94 101 ALA A O 1
ATOM 747 N N . PRO A 1 122 ? 12.638 127.272 36.301 1.00 14.70 102 PRO A N 1
ATOM 748 C CA . PRO A 1 122 ? 12.947 126.088 35.504 1.00 14.76 102 PRO A CA 1
ATOM 749 C C . PRO A 1 122 ? 14.340 125.495 35.773 1.00 15.73 102 PRO A C 1
ATOM 750 O O . PRO A 1 122 ? 15.361 126.171 35.647 1.00 15.39 102 PRO A O 1
ATOM 754 N N . GLY A 1 123 ? 14.340 124.219 36.147 1.00 14.93 103 GLY A N 1
ATOM 755 C CA . GLY A 1 123 ? 15.552 123.466 36.421 1.00 15.68 103 GLY A CA 1
ATOM 756 C C . GLY A 1 123 ? 16.242 123.756 37.736 1.00 15.55 103 GLY A C 1
ATOM 757 O O . GLY A 1 123 ? 17.329 123.219 37.976 1.00 15.73 103 GLY A O 1
ATOM 758 N N . ALA A 1 124 ? 15.652 124.611 38.574 1.00 15.60 104 ALA A N 1
ATOM 759 C CA . ALA A 1 124 ? 16.356 125.014 39.786 1.00 15.30 104 ALA A CA 1
ATOM 760 C C . ALA A 1 124 ? 16.489 123.853 40.781 1.00 15.70 104 ALA A C 1
ATOM 761 O O . ALA A 1 124 ? 17.562 123.674 41.382 1.00 16.22 104 ALA A O 1
ATOM 763 N N . ILE A 1 125 ? 15.431 123.056 40.921 1.00 15.93 105 ILE A N 1
ATOM 764 C CA . ILE A 1 125 ? 15.502 121.903 41.823 1.00 15.94 105 ILE A CA 1
ATOM 765 C C . ILE A 1 125 ? 16.557 120.929 41.294 1.00 16.27 105 ILE A C 1
ATOM 766 O O . ILE A 1 125 ? 17.428 120.475 42.040 1.00 16.42 105 ILE A O 1
ATOM 771 N N . ALA A 1 126 ? 16.516 120.655 39.997 1.00 16.41 106 ALA A N 1
ATOM 772 C CA . ALA A 1 126 ? 17.463 119.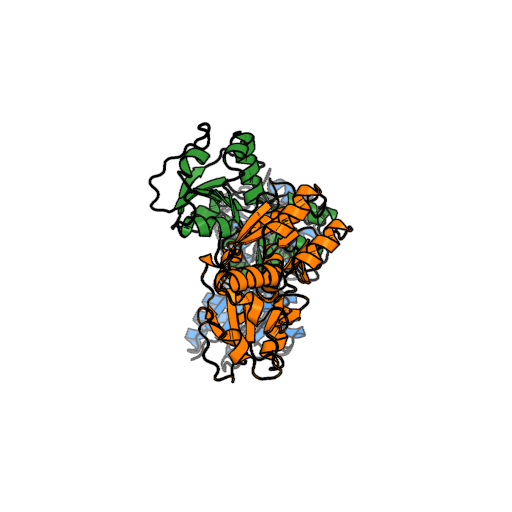719 39.407 1.00 17.32 106 ALA A CA 1
ATOM 773 C C . ALA A 1 126 ? 18.898 120.214 39.570 1.00 17.83 106 ALA A C 1
ATOM 774 O O . ALA A 1 126 ? 19.785 119.459 39.944 1.00 18.57 106 ALA A O 1
ATOM 776 N N . LYS A 1 127 ? 19.122 121.492 39.299 1.00 18.47 107 LYS A N 1
ATOM 777 C CA . LYS A 1 127 ? 20.488 121.984 39.372 1.00 19.78 107 LYS A CA 1
ATOM 778 C C . LYS A 1 127 ? 20.998 121.868 40.798 1.00 19.65 107 LYS A C 1
ATOM 779 O O . LYS A 1 127 ? 22.165 121.542 41.027 1.00 19.67 107 LYS A O 1
ATOM 785 N N . ALA A 1 128 ? 20.108 122.115 41.757 1.00 19.00 108 ALA A N 1
ATOM 786 C CA . ALA A 1 128 ? 20.474 122.063 43.171 1.00 19.34 108 ALA A CA 1
ATOM 787 C C . ALA A 1 128 ? 20.826 120.668 43.657 1.00 20.49 108 ALA A C 1
ATOM 788 O O . ALA A 1 128 ? 21.417 120.513 44.745 1.00 21.55 108 ALA A O 1
ATOM 790 N N . LEU A 1 129 ? 20.507 119.651 42.856 1.00 20.39 109 LEU A N 1
ATOM 791 C CA . LEU A 1 129 ? 20.927 118.278 43.168 1.00 20.83 109 LEU A CA 1
ATOM 792 C C . LEU A 1 129 ? 22.422 118.046 42.926 1.00 22.13 109 LEU A C 1
ATOM 793 O O . LEU A 1 129 ? 22.973 117.037 43.348 1.00 22.52 109 LEU A O 1
ATOM 798 N N . GLY A 1 130 ? 23.065 118.988 42.251 1.00 23.87 110 GLY A N 1
ATOM 799 C CA . GLY A 1 130 ? 24.484 118.877 41.936 1.00 25.35 110 GLY A CA 1
ATOM 800 C C . GLY A 1 130 ? 24.730 117.783 40.924 1.00 26.66 110 GLY A C 1
ATOM 801 O O . GLY A 1 130 ? 23.830 117.410 40.177 1.00 26.66 110 GLY A O 1
ATOM 802 N N . GLU A 1 131 ? 25.948 117.252 40.922 1.00 28.00 111 GLU A N 1
ATOM 803 C CA . GLU A 1 131 ? 26.360 116.288 39.914 1.00 29.20 111 GLU A CA 1
ATOM 804 C C . GLU A 1 131 ? 25.596 114.978 40.033 1.00 28.79 111 GLU A C 1
ATOM 805 O O . GLU A 1 131 ? 25.105 114.465 39.027 1.00 29.66 111 GLU A O 1
ATOM 811 N N . ASN A 1 132 ? 25.485 114.446 41.254 1.00 27.96 112 ASN A N 1
ATOM 812 C CA . ASN A 1 132 ? 24.912 113.104 41.474 1.00 27.77 112 ASN A CA 1
ATOM 813 C C . ASN A 1 132 ? 23.867 112.996 42.572 1.00 26.14 112 ASN A C 1
ATOM 814 O O . ASN A 1 132 ? 23.405 111.897 42.902 1.00 26.22 112 ASN A O 1
ATOM 819 N N . GLY A 1 133 ? 23.495 114.131 43.137 1.00 24.32 113 GLY A N 1
ATOM 820 C CA . GLY A 1 133 ? 22.522 114.136 44.223 1.00 22.44 113 GLY A CA 1
ATOM 821 C C . GLY A 1 133 ? 21.154 113.687 43.760 1.00 20.86 113 GLY A C 1
ATOM 822 O O . GLY A 1 133 ? 20.795 113.814 42.584 1.00 21.39 113 GLY A O 1
ATOM 823 N N . ARG A 1 134 ? 20.363 113.185 44.705 1.00 19.31 114 ARG A N 1
ATOM 824 C CA . ARG A 1 134 ? 19.010 112.781 44.405 1.00 18.01 114 ARG A CA 1
ATOM 825 C C . ARG A 1 134 ? 18.047 113.544 45.304 1.00 17.27 114 ARG A C 1
ATOM 826 O O . ARG A 1 134 ? 18.435 114.016 46.389 1.00 16.71 114 ARG A O 1
ATOM 834 N N . LEU A 1 135 ? 16.824 113.687 44.810 1.00 15.31 115 LEU A N 1
ATOM 835 C CA . LEU A 1 135 ? 15.768 114.406 45.502 1.00 14.79 115 LEU A CA 1
ATOM 836 C C . LEU A 1 135 ? 14.998 113.412 46.339 1.00 14.54 115 LEU A C 1
ATOM 837 O O . LEU A 1 135 ? 14.321 112.547 45.803 1.00 14.21 115 LEU A O 1
ATOM 842 N N . ALA A 1 136 ? 15.116 113.537 47.662 1.00 13.88 116 ALA A N 1
ATOM 843 C CA . ALA A 1 136 ? 14.436 112.627 48.586 1.00 14.16 116 ALA A CA 1
ATOM 844 C C . ALA A 1 136 ? 12.967 112.934 48.591 1.00 13.75 116 ALA A C 1
ATOM 845 O O . ALA A 1 136 ? 12.550 114.060 48.855 1.00 13.68 116 ALA A O 1
ATOM 847 N N . VAL A 1 137 ? 12.171 111.942 48.221 1.00 12.84 117 VAL A N 1
ATOM 848 C CA . VAL A 1 137 ? 10.718 112.088 48.220 1.00 13.21 117 VAL A CA 1
ATOM 849 C C . VAL A 1 137 ? 10.109 110.807 48.739 1.00 13.93 117 VAL A C 1
ATOM 850 O O . VAL A 1 137 ? 10.772 109.755 48.717 1.00 14.05 117 VAL A O 1
ATOM 854 N N . GLY A 1 138 ? 8.879 110.891 49.229 1.00 14.38 118 GLY A N 1
ATOM 855 C CA . GLY A 1 138 ? 8.064 109.697 49.453 1.00 13.76 118 GLY A CA 1
ATOM 856 C C . GLY A 1 138 ? 7.871 109.029 48.105 1.00 14.07 118 GLY A C 1
ATOM 857 O O . GLY A 1 138 ? 7.839 109.721 47.067 1.00 13.84 118 GLY A O 1
ATOM 858 N N . GLN A 1 139 ? 7.750 107.699 48.106 1.00 14.31 119 GLN A N 1
ATOM 859 C CA . GLN A 1 139 ? 7.528 106.938 46.872 1.00 14.35 119 GLN A CA 1
ATOM 860 C C . GLN A 1 139 ? 6.343 107.593 46.201 1.00 14.68 119 GLN A C 1
ATOM 861 O O . GLN A 1 139 ? 5.285 107.777 46.816 1.00 14.74 119 GLN A O 1
ATOM 867 N N . THR A 1 140 ? 6.518 108.011 44.952 1.00 15.17 120 THR A N 1
ATOM 868 C CA . THR A 1 140 ? 5.589 108.984 44.391 1.00 16.12 120 THR A CA 1
ATOM 869 C C . THR A 1 140 ? 4.236 108.411 43.967 1.00 16.08 120 THR A C 1
ATOM 870 O O . THR A 1 140 ? 3.225 109.134 43.951 1.00 17.59 120 THR A O 1
ATOM 874 N N . ALA A 1 141 ? 4.204 107.127 43.615 1.00 16.72 121 ALA A N 1
ATOM 875 C CA . ALA A 1 141 ? 2.980 106.502 43.195 1.00 17.31 121 ALA A CA 1
ATOM 876 C C . ALA A 1 141 ? 2.028 106.346 44.368 1.00 17.03 121 ALA A C 1
ATOM 877 O O . ALA A 1 141 ? 0.818 106.477 44.200 1.00 19.77 121 ALA A O 1
ATOM 879 N N . SER A 1 142 ? 2.557 106.074 45.567 1.00 15.65 122 SER A N 1
ATOM 880 C CA . SER A 1 142 ? 1.696 105.681 46.673 1.00 15.96 122 SER A CA 1
ATOM 881 C C . SER A 1 142 ? 1.806 106.480 47.961 1.00 14.63 122 SER A C 1
ATOM 882 O O . SER A 1 142 ? 0.793 106.655 48.640 1.00 17.47 122 SER A O 1
ATOM 885 N N . VAL A 1 143 ? 2.994 106.944 48.313 1.00 14.62 123 VAL A N 1
ATOM 886 C CA . VAL A 1 143 ? 3.158 107.633 49.592 1.00 13.27 123 VAL A CA 1
ATOM 887 C C . VAL A 1 143 ? 2.534 109.012 49.438 1.00 13.57 123 VAL A C 1
ATOM 888 O O . VAL A 1 143 ? 2.869 109.728 48.518 1.00 13.27 123 VAL A O 1
ATOM 892 N N . PRO A 1 144 ? 1.588 109.374 50.317 1.00 12.59 124 PRO A N 1
ATOM 893 C CA . PRO A 1 144 ? 0.999 110.703 50.094 1.00 12.54 124 PRO A CA 1
ATOM 894 C C . PRO A 1 144 ? 1.965 111.839 49.855 1.00 12.75 124 PRO A C 1
ATOM 895 O O . PRO A 1 144 ? 1.741 112.642 48.938 1.00 13.68 124 PRO A O 1
ATOM 899 N N . ALA A 1 145 ? 3.045 111.916 50.635 1.00 13.05 125 ALA A N 1
ATOM 900 C CA . ALA A 1 145 ? 3.999 113.007 50.455 1.00 13.15 125 ALA A CA 1
ATOM 901 C C . ALA A 1 145 ? 4.686 112.911 49.110 1.00 12.46 125 ALA A C 1
ATOM 902 O O . ALA A 1 145 ? 5.006 113.917 48.525 1.00 12.54 125 ALA A O 1
ATOM 904 N N . GLY A 1 146 ? 4.875 111.686 48.632 1.00 13.23 126 GLY A N 1
ATOM 905 C CA . GLY A 1 146 ? 5.426 111.451 47.298 1.00 13.42 126 GLY A CA 1
ATOM 906 C C . GLY A 1 146 ? 4.455 111.877 46.220 1.00 13.79 126 GLY A C 1
ATOM 907 O O . GLY A 1 146 ? 4.857 112.518 45.266 1.00 14.22 126 GLY A O 1
ATOM 908 N N . SER A 1 147 ? 3.183 111.574 46.397 1.00 13.27 127 SER A N 1
ATOM 909 C CA . SER A 1 147 ? 2.238 111.940 45.358 1.00 14.35 127 SER A CA 1
ATOM 910 C C . SER A 1 147 ? 1.972 113.442 45.384 1.00 13.95 127 SER A C 1
ATOM 911 O O . SER A 1 147 ? 1.829 114.070 44.321 1.00 13.79 127 SER A O 1
ATOM 914 N N . TYR A 1 148 ? 1.939 114.051 46.572 1.00 13.34 128 TYR A N 1
ATOM 915 C CA . TYR A 1 148 ? 1.824 115.518 46.588 1.00 13.58 128 TYR A CA 1
ATOM 916 C C . TYR A 1 148 ? 3.054 116.147 45.925 1.00 13.72 128 TYR A C 1
ATOM 917 O O . TYR A 1 148 ? 2.924 117.128 45.188 1.00 13.53 128 TYR A O 1
ATOM 926 N N . ALA A 1 149 ? 4.242 115.617 46.221 1.00 14.54 129 ALA A N 1
ATOM 927 C CA . ALA A 1 149 ? 5.484 116.127 45.644 1.00 13.83 129 ALA A CA 1
ATOM 928 C C . ALA A 1 149 ? 5.467 115.987 44.127 1.00 15.04 129 ALA A C 1
ATOM 929 O O . ALA A 1 149 ? 5.816 116.927 43.417 1.00 15.15 129 ALA A O 1
ATOM 931 N N . ALA A 1 150 ? 5.086 114.808 43.632 1.00 13.85 130 ALA A N 1
ATOM 932 C CA . ALA A 1 150 ? 5.113 114.601 42.179 1.00 15.01 130 ALA A CA 1
ATOM 933 C C . ALA A 1 150 ? 4.104 115.549 41.546 1.00 15.08 130 ALA A C 1
ATOM 934 O O . ALA A 1 150 ? 4.381 116.093 40.484 1.00 16.31 130 ALA A O 1
ATOM 936 N N . ALA A 1 151 ? 2.956 115.770 42.199 1.00 15.45 131 ALA A N 1
ATOM 937 C CA . ALA A 1 151 ? 1.939 116.678 41.632 1.00 15.47 131 ALA A CA 1
ATOM 938 C C . ALA A 1 151 ? 2.499 118.096 41.546 1.00 16.12 131 ALA A C 1
ATOM 939 O O . ALA A 1 151 ? 2.367 118.763 40.503 1.00 16.62 131 ALA A O 1
ATOM 941 N N . ALA A 1 152 ? 3.175 118.520 42.618 1.00 15.60 132 ALA A N 1
ATOM 942 C CA . ALA A 1 152 ? 3.802 119.844 42.671 1.00 15.38 132 ALA A CA 1
ATOM 943 C C . ALA A 1 152 ? 4.881 119.960 41.613 1.00 15.36 132 ALA A C 1
ATOM 944 O O . ALA A 1 152 ? 4.985 120.982 40.921 1.00 15.16 132 ALA A O 1
ATOM 946 N N . LEU A 1 153 ? 5.718 118.939 41.509 1.00 15.31 133 LEU A N 1
ATOM 947 C CA . LEU A 1 153 ? 6.802 118.983 40.532 1.00 16.37 133 LEU A CA 1
ATOM 948 C C . LEU A 1 153 ? 6.264 119.041 39.105 1.00 17.19 133 LEU A C 1
ATOM 949 O O . LEU A 1 153 ? 6.772 119.802 38.292 1.00 17.77 133 LEU A O 1
ATOM 954 N N . ARG A 1 154 ? 5.255 118.234 38.807 1.00 17.82 134 ARG A N 1
ATOM 955 C CA . ARG A 1 154 ? 4.620 118.270 37.488 1.00 18.61 134 ARG A CA 1
ATOM 956 C C . ARG A 1 154 ? 3.992 119.629 37.223 1.00 19.31 134 ARG A C 1
ATOM 957 O O . ARG A 1 154 ? 4.247 120.239 36.178 1.00 20.06 134 ARG A O 1
ATOM 965 N N . LYS A 1 155 ? 3.205 120.123 38.177 1.00 19.13 135 LYS A N 1
ATOM 966 C CA . LYS A 1 155 ? 2.498 121.401 38.014 1.00 19.49 135 LYS A CA 1
ATOM 967 C C . LYS A 1 155 ? 3.503 122.521 37.716 1.00 19.48 135 LYS A C 1
ATOM 968 O O . LYS A 1 155 ? 3.220 123.427 36.925 1.00 19.46 135 LYS A O 1
ATOM 974 N N . LEU A 1 156 ? 4.665 122.459 38.359 1.00 19.10 136 LEU A N 1
ATOM 975 C CA . LEU A 1 156 ? 5.694 123.487 38.197 1.00 19.11 136 LEU A CA 1
ATOM 976 C C . LEU A 1 156 ? 6.623 123.216 37.021 1.00 19.34 136 LEU A C 1
ATOM 977 O O . LEU A 1 156 ? 7.599 123.944 36.804 1.00 20.20 136 LEU A O 1
ATOM 982 N N . GLY A 1 157 ? 6.311 122.176 36.261 1.00 19.45 137 GLY A N 1
ATOM 983 C CA . GLY A 1 157 ? 7.083 121.818 35.080 1.00 19.15 137 GLY A CA 1
ATOM 984 C C . GLY A 1 157 ? 8.481 121.278 35.342 1.00 18.77 137 GLY A C 1
ATOM 985 O O . GLY A 1 157 ? 9.329 121.267 34.443 1.00 19.42 137 GLY A O 1
ATOM 986 N N . GLN A 1 158 ? 8.720 120.795 36.564 1.00 18.99 138 GLN A N 1
ATOM 987 C CA . GLN A 1 158 ? 10.053 120.379 37.001 1.00 18.95 138 GLN A CA 1
ATOM 988 C C . GLN A 1 158 ? 10.186 118.866 37.101 1.00 18.50 138 GLN A C 1
ATOM 989 O O . GLN A 1 158 ? 11.259 118.345 37.357 1.00 18.02 138 GLN A O 1
ATOM 995 N N . TRP A 1 159 ? 9.096 118.160 36.850 1.00 18.83 139 TRP A N 1
ATOM 996 C CA . TRP A 1 159 ? 9.122 116.711 37.022 1.00 18.61 139 TRP A CA 1
ATOM 997 C C . TRP A 1 159 ? 10.178 116.021 36.155 1.00 19.07 139 TRP A C 1
ATOM 998 O O . TRP A 1 159 ? 10.991 115.263 36.657 1.00 18.27 139 TRP A O 1
ATOM 1009 N N . ASP A 1 160 ? 10.187 116.299 34.853 1.00 19.24 140 ASP A N 1
ATOM 1010 C CA . ASP A 1 160 ? 11.123 115.602 33.975 1.00 19.46 140 ASP A CA 1
ATOM 1011 C C . ASP A 1 160 ? 12.562 115.840 34.368 1.00 18.69 140 ASP A C 1
ATOM 1012 O O . ASP A 1 160 ? 13.405 114.970 34.172 1.00 19.14 140 ASP A O 1
ATOM 1017 N N . SER A 1 161 ? 12.842 117.011 34.939 1.00 18.31 141 SER A N 1
ATOM 1018 C CA . SER A 1 161 ? 14.202 117.353 35.299 1.00 18.56 141 SER A CA 1
ATOM 1019 C C . SER A 1 161 ? 14.685 116.567 36.509 1.00 17.06 141 SER A C 1
ATOM 1020 O O . SER A 1 161 ? 15.897 116.496 36.743 1.00 17.84 141 SER A O 1
ATOM 1023 N N . VAL A 1 162 ? 13.753 116.001 37.284 1.00 17.41 142 VAL A N 1
ATOM 102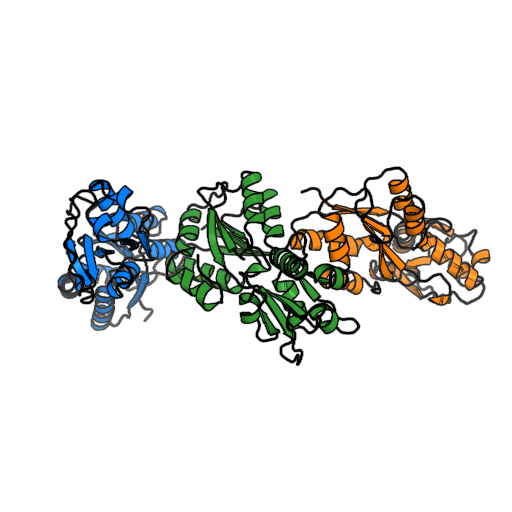4 C CA . VAL A 1 162 ? 14.155 115.261 38.495 1.00 16.38 142 VAL A CA 1
ATOM 1025 C C . VAL A 1 162 ? 13.618 113.849 38.585 1.00 17.17 142 VAL A C 1
ATOM 1026 O O . VAL A 1 162 ? 13.977 113.114 39.488 1.00 17.87 142 VAL A O 1
ATOM 1030 N N . SER A 1 163 ? 12.765 113.450 37.650 1.00 18.21 143 SER A N 1
ATOM 1031 C CA . SER A 1 163 ? 12.092 112.162 37.784 1.00 18.55 143 SER A CA 1
ATOM 1032 C C . SER A 1 163 ? 13.043 110.975 37.750 1.00 18.57 143 SER A C 1
ATOM 1033 O O . SER A 1 163 ? 12.709 109.936 38.283 1.00 19.10 143 SER A O 1
ATOM 1036 N N . ASN A 1 164 ? 14.207 111.116 37.115 1.00 18.46 144 ASN A N 1
ATOM 1037 C CA . ASN A 1 164 ? 15.224 110.069 37.127 1.00 19.78 144 ASN A CA 1
ATOM 1038 C C . ASN A 1 164 ? 16.268 110.296 38.188 1.00 19.01 144 ASN A C 1
ATOM 1039 O O . ASN A 1 164 ? 17.311 109.633 38.199 1.00 19.73 144 ASN A O 1
ATOM 1044 N N . ARG A 1 165 ? 15.994 111.244 39.088 1.00 18.33 145 ARG A N 1
ATOM 1045 C CA . ARG A 1 165 ? 16.975 111.670 40.069 1.00 18.12 145 ARG A CA 1
ATOM 1046 C C . ARG A 1 165 ? 16.318 111.694 41.435 1.00 17.43 145 ARG A C 1
ATOM 1047 O O . ARG A 1 165 ? 16.697 112.493 42.282 1.00 18.06 145 ARG A O 1
ATOM 1055 N N . LEU A 1 166 ? 15.317 110.836 41.611 1.00 17.36 146 LEU A N 1
ATOM 1056 C CA . LEU A 1 166 ? 14.579 110.755 42.895 1.00 15.76 146 LEU A CA 1
ATOM 1057 C C . LEU A 1 166 ? 15.218 109.739 43.792 1.00 16.31 146 LEU A C 1
ATOM 1058 O O . LEU A 1 166 ? 15.763 108.756 43.316 1.00 16.66 146 LEU A O 1
ATOM 1063 N N . ALA A 1 167 ? 15.163 109.994 45.098 1.00 15.54 147 ALA A N 1
ATOM 1064 C CA . ALA A 1 167 ? 15.460 108.975 46.089 1.00 15.51 147 ALA A CA 1
ATOM 1065 C C . ALA A 1 167 ? 14.126 108.684 46.746 1.00 15.88 147 ALA A C 1
ATOM 1066 O O . ALA A 1 167 ? 13.802 109.246 47.809 1.00 16.24 147 ALA A O 1
ATOM 1068 N N . GLU A 1 168 ? 13.325 107.857 46.084 1.00 15.46 148 GLU A N 1
ATOM 1069 C CA . GLU A 1 168 ? 12.004 107.503 46.561 1.00 14.94 148 GLU A CA 1
ATOM 1070 C C . GLU A 1 168 ? 12.122 106.669 47.820 1.00 14.98 148 GLU A C 1
ATOM 1071 O O . GLU A 1 168 ? 12.936 105.738 47.921 1.00 17.07 148 GLU A O 1
ATOM 1077 N N . SER A 1 169 ? 11.336 107.065 48.807 1.00 14.05 149 SER A N 1
ATOM 1078 C CA . SER A 1 169 ? 11.491 106.552 50.156 1.00 14.29 149 SER A CA 1
ATOM 1079 C C . SER A 1 169 ? 10.177 106.003 50.663 1.00 13.19 149 SER A C 1
ATOM 1080 O O . SER A 1 169 ? 9.119 106.362 50.182 1.00 13.92 149 SER A O 1
ATOM 1083 N N . GLU A 1 170 ? 10.241 105.131 51.672 1.00 13.10 150 GLU A N 1
ATOM 1084 C CA . GLU A 1 170 ? 9.069 104.365 52.074 1.00 13.46 150 GLU A CA 1
ATOM 1085 C C . GLU A 1 170 ? 7.999 105.264 52.686 1.00 13.09 150 GLU A C 1
ATOM 1086 O O . GLU A 1 170 ? 6.836 104.907 52.702 1.00 13.85 150 GLU A O 1
ATOM 1092 N N . SER A 1 171 ? 8.408 106.415 53.216 1.00 13.25 151 SER A N 1
ATOM 1093 C CA . SER A 1 171 ? 7.457 107.380 53.775 1.00 13.18 151 SER A CA 1
ATOM 1094 C C . SER A 1 171 ? 8.049 108.758 53.706 1.00 12.77 151 SER A C 1
ATOM 1095 O O . SER A 1 171 ? 9.214 108.930 53.380 1.00 11.99 151 SER A O 1
ATOM 1098 N N . VAL A 1 172 ? 7.274 109.758 54.112 1.00 13.33 152 VAL A N 1
ATOM 1099 C CA . VAL A 1 172 ? 7.809 111.102 54.145 1.00 12.59 152 VAL A CA 1
ATOM 1100 C C . VAL A 1 172 ? 8.940 111.229 55.160 1.00 12.77 152 VAL A C 1
ATOM 1101 O O . VAL A 1 172 ? 9.821 112.008 54.963 1.00 12.35 152 VAL A O 1
ATOM 1105 N N . ARG A 1 173 ? 8.906 110.428 56.227 1.00 12.52 153 ARG A N 1
ATOM 1106 C CA . ARG A 1 173 ? 9.899 110.518 57.246 1.00 13.29 153 ARG A CA 1
ATOM 1107 C C . ARG A 1 173 ? 11.185 109.794 56.831 1.00 12.81 153 ARG A C 1
ATOM 1108 O O . ARG A 1 173 ? 12.279 110.235 57.205 1.00 12.66 153 ARG A O 1
ATOM 1116 N N . ALA A 1 174 ? 11.067 108.717 56.034 1.00 12.73 154 ALA A N 1
ATOM 1117 C CA . ALA A 1 174 ? 12.258 108.086 55.449 1.00 12.96 154 ALA A CA 1
ATOM 1118 C C . ALA A 1 174 ? 12.964 109.072 54.509 1.00 12.74 154 ALA A C 1
ATOM 1119 O O . ALA A 1 174 ? 14.199 109.165 54.506 1.00 12.57 154 ALA A O 1
ATOM 1121 N N . ALA A 1 175 ? 12.179 109.848 53.769 1.00 13.15 155 ALA A N 1
ATOM 1122 C CA . ALA A 1 175 ? 12.713 110.903 52.903 1.00 12.95 155 ALA A CA 1
ATOM 1123 C C . ALA A 1 175 ? 13.412 111.966 53.736 1.00 12.90 155 ALA A C 1
ATOM 1124 O O . ALA A 1 175 ? 14.541 112.364 53.473 1.00 13.99 155 ALA A O 1
ATOM 1126 N N . LEU A 1 176 ? 12.737 112.408 54.786 1.00 13.20 156 LEU A N 1
ATOM 1127 C CA . LEU A 1 176 ? 13.291 113.390 55.670 1.00 13.69 156 LEU A CA 1
ATOM 1128 C C . LEU A 1 176 ? 14.630 112.907 56.200 1.00 13.38 156 LEU A C 1
ATOM 1129 O O . LEU A 1 176 ? 15.580 113.682 56.289 1.00 14.28 156 LEU A O 1
ATOM 1134 N N . MET A 1 177 ? 14.695 111.636 56.562 1.00 13.78 157 MET A N 1
ATOM 1135 C CA . MET A 1 177 ? 15.942 111.081 57.118 1.00 14.00 157 MET A CA 1
ATOM 1136 C C . MET A 1 177 ? 17.114 111.147 56.142 1.00 14.25 157 MET A C 1
ATOM 1137 O O . MET A 1 177 ? 18.233 111.395 56.562 1.00 14.75 157 MET A O 1
ATOM 1142 N N . LEU A 1 178 ? 16.854 110.933 54.848 1.00 15.02 158 LEU A N 1
ATOM 1143 C CA . LEU A 1 178 ? 17.918 111.071 53.845 1.00 15.48 158 LEU A CA 1
ATOM 1144 C C . LEU A 1 178 ? 18.512 112.474 53.867 1.00 15.46 158 LEU A C 1
ATOM 1145 O O . LEU A 1 178 ? 19.724 112.661 53.764 1.00 16.48 158 LEU A O 1
ATOM 1150 N N . VAL A 1 179 ? 17.636 113.471 53.986 1.00 15.04 159 VAL A N 1
ATOM 1151 C CA . VAL A 1 179 ? 18.070 114.852 53.945 1.00 15.08 159 VAL A CA 1
ATOM 1152 C C . VAL A 1 179 ? 18.782 115.158 55.255 1.00 15.26 159 VAL A C 1
ATOM 1153 O O . VAL A 1 179 ? 19.830 115.767 55.256 1.00 15.23 159 VAL A O 1
ATOM 1157 N N . SER A 1 180 ? 18.196 114.734 56.371 1.00 15.67 160 SER A N 1
ATOM 1158 C CA . SER A 1 180 ? 18.870 114.954 57.658 1.00 17.27 160 SER A CA 1
ATOM 1159 C C . SER A 1 180 ? 20.311 114.451 57.661 1.00 18.30 160 SER A C 1
ATOM 1160 O O . SER A 1 180 ? 21.210 115.093 58.207 1.00 18.00 160 SER A O 1
ATOM 1163 N N . ARG A 1 181 ? 20.522 113.294 57.045 1.00 18.85 161 ARG A N 1
ATOM 1164 C CA . ARG A 1 181 ? 21.857 112.717 56.958 1.00 20.03 161 ARG A CA 1
ATOM 1165 C C . ARG A 1 181 ? 22.743 113.290 55.879 1.00 20.89 161 ARG A C 1
ATOM 1166 O O . ARG A 1 181 ? 23.898 112.871 55.753 1.00 21.17 161 ARG A O 1
ATOM 1174 N N . GLY A 1 182 ? 22.204 114.217 55.088 1.00 20.16 162 GLY A N 1
ATOM 1175 C CA . GLY A 1 182 ? 22.924 114.829 53.982 1.00 21.10 162 GLY A CA 1
ATOM 1176 C C . GLY A 1 182 ? 23.144 113.874 52.829 1.00 21.60 162 GLY A C 1
ATOM 1177 O O . GLY A 1 182 ? 23.970 114.128 51.947 1.00 22.51 162 GLY A O 1
ATOM 1178 N N . GLU A 1 183 ? 22.413 112.771 52.841 1.00 20.73 163 GLU A N 1
ATOM 1179 C CA . GLU A 1 183 ? 22.476 111.770 51.774 1.00 20.38 163 GLU A CA 1
ATOM 1180 C C . GLU A 1 183 ? 21.627 112.151 50.577 1.00 20.11 163 GLU A C 1
ATOM 1181 O O . GLU A 1 183 ? 21.731 111.537 49.514 1.00 21.59 163 GLU A O 1
ATOM 1187 N N . ALA A 1 184 ? 20.760 113.135 50.762 1.00 18.11 164 ALA A N 1
ATOM 1188 C CA . ALA A 1 184 ? 20.082 113.779 49.651 1.00 17.09 164 ALA A CA 1
ATOM 1189 C C . ALA A 1 184 ? 20.234 115.279 49.906 1.00 16.42 164 ALA A C 1
ATOM 1190 O O . ALA A 1 184 ? 20.029 115.749 51.029 1.00 15.35 164 ALA A O 1
ATOM 1192 N N . PRO A 1 185 ? 20.633 116.048 48.887 1.00 16.02 165 PRO A N 1
ATOM 1193 C CA . PRO A 1 185 ? 20.880 117.470 49.154 1.00 15.85 165 PRO A CA 1
ATOM 1194 C C . PRO A 1 185 ? 19.561 118.248 49.271 1.00 15.26 165 PRO A C 1
ATOM 1195 O O . PRO A 1 185 ? 19.531 119.384 49.761 1.00 15.04 165 PRO A O 1
ATOM 1199 N N . LEU A 1 186 ? 18.482 117.652 48.764 1.00 15.28 166 LEU A N 1
ATOM 1200 C CA . LEU A 1 186 ? 17.164 118.238 48.818 1.00 14.37 166 LEU A CA 1
ATOM 1201 C C . LEU A 1 186 ? 16.146 117.141 49.021 1.00 14.18 166 LEU A C 1
ATOM 1202 O O . LEU A 1 186 ? 16.320 116.005 48.587 1.00 13.89 166 LEU A O 1
ATOM 1207 N N . GLY A 1 187 ? 15.046 117.498 49.661 1.00 13.73 167 GLY A N 1
ATOM 1208 C CA . GLY A 1 187 ? 13.928 116.587 49.754 1.00 13.86 167 GLY A CA 1
ATOM 1209 C C . GLY A 1 187 ? 12.644 117.353 49.772 1.00 14.08 167 GLY A C 1
ATOM 1210 O O . GLY A 1 187 ? 12.632 118.577 49.958 1.00 14.45 167 GLY A O 1
ATOM 1211 N N . ILE A 1 188 ? 11.561 116.624 49.546 1.00 12.73 168 ILE A N 1
ATOM 1212 C CA . ILE A 1 188 ? 10.241 117.217 49.636 1.00 12.63 168 ILE A CA 1
ATOM 1213 C C . ILE A 1 188 ? 9.477 116.489 50.721 1.00 12.81 168 ILE A C 1
ATOM 1214 O O . ILE A 1 188 ? 9.235 115.282 50.647 1.00 13.14 168 ILE A O 1
ATOM 1219 N N . VAL A 1 189 ? 9.112 117.263 51.735 1.00 12.59 169 VAL A N 1
ATOM 1220 C CA . VAL A 1 189 ? 8.437 116.776 52.915 1.00 12.83 169 VAL A CA 1
ATOM 1221 C C . VAL A 1 189 ? 7.303 117.735 53.306 1.00 12.06 169 VAL A C 1
ATOM 1222 O O . VAL A 1 189 ? 7.044 118.716 52.601 1.00 12.28 169 VAL A O 1
ATOM 1226 N N . TYR A 1 190 ? 6.638 117.477 54.429 1.00 11.13 170 TYR A N 1
ATOM 1227 C CA . TYR A 1 190 ? 5.642 118.427 54.903 1.00 11.29 170 TYR A CA 1
ATOM 1228 C C . TYR A 1 190 ? 6.258 119.499 55.765 1.00 11.37 170 TYR A C 1
ATOM 1229 O O . TYR A 1 190 ? 7.330 119.310 56.364 1.00 11.66 170 TYR A O 1
ATOM 1238 N N . GLY A 1 191 ? 5.564 120.634 55.839 1.00 11.37 171 GLY A N 1
ATOM 1239 C CA . GLY A 1 191 ? 5.995 121.697 56.736 1.00 11.65 171 GLY A CA 1
ATOM 1240 C C . GLY A 1 191 ? 6.208 121.149 58.128 1.00 12.31 171 GLY A C 1
ATOM 1241 O O . GLY A 1 191 ? 7.228 121.451 58.781 1.00 12.56 171 GLY A O 1
ATOM 1242 N N . SER A 1 192 ? 5.275 120.338 58.598 1.00 11.48 172 SER A N 1
ATOM 1243 C CA . SER A 1 192 ? 5.377 119.789 59.950 1.00 13.01 172 SER A CA 1
ATOM 1244 C C . SER A 1 192 ? 6.612 118.895 60.110 1.00 13.05 172 SER A C 1
ATOM 1245 O O . SER A 1 192 ? 7.212 118.836 61.186 1.00 12.62 172 SER A O 1
ATOM 1248 N N . ASP A 1 193 ? 6.994 118.199 59.035 1.00 12.38 173 ASP A N 1
ATOM 1249 C CA . ASP A 1 193 ? 8.226 117.384 59.073 1.00 12.40 173 ASP A CA 1
ATOM 1250 C C . ASP A 1 193 ? 9.439 118.232 59.313 1.00 12.45 173 ASP A C 1
ATOM 1251 O O . ASP A 1 193 ? 10.315 117.876 60.108 1.00 12.27 173 ASP A O 1
ATOM 1256 N N . ALA A 1 194 ? 9.513 119.350 58.595 1.00 12.56 174 ALA A N 1
ATOM 1257 C CA . ALA A 1 194 ? 10.597 120.274 58.793 1.00 13.10 174 ALA A CA 1
ATOM 1258 C C . ALA A 1 194 ? 10.627 120.764 60.242 1.00 13.40 174 ALA A C 1
ATOM 1259 O O . ALA A 1 194 ? 11.689 120.789 60.865 1.00 13.02 174 ALA A O 1
ATOM 1261 N N . ARG A 1 195 ? 9.470 121.080 60.807 1.00 13.27 175 ARG A N 1
ATOM 1262 C CA . ARG A 1 195 ? 9.453 121.571 62.189 1.00 12.43 175 ARG A CA 1
ATOM 1263 C C . ARG A 1 195 ? 9.952 120.461 63.113 1.00 13.05 175 ARG A C 1
ATOM 1264 O O . ARG A 1 195 ? 10.663 120.719 64.100 1.00 13.58 175 ARG A O 1
ATOM 1272 N N . ALA A 1 196 ? 9.603 119.228 62.764 1.00 12.61 176 ALA A N 1
ATOM 1273 C CA . ALA A 1 196 ? 9.963 118.028 63.544 1.00 12.37 176 ALA A CA 1
ATOM 1274 C C . ALA A 1 196 ? 11.446 117.648 63.463 1.00 12.66 176 ALA A C 1
ATOM 1275 O O . ALA A 1 196 ? 11.908 116.760 64.211 1.00 13.78 176 ALA A O 1
ATOM 1277 N N . ASP A 1 197 ? 12.194 118.267 62.553 1.00 12.60 177 ASP A N 1
ATOM 1278 C CA . ASP A 1 197 ? 13.595 117.915 62.412 1.00 13.32 177 ASP A CA 1
ATOM 1279 C C . ASP A 1 197 ? 14.473 119.105 62.109 1.00 13.88 177 ASP A C 1
ATOM 1280 O O . ASP A 1 197 ? 14.630 119.507 60.953 1.00 14.62 177 ASP A O 1
ATOM 1285 N N . ALA A 1 198 ? 15.093 119.644 63.148 1.00 13.51 178 ALA A N 1
ATOM 1286 C CA . ALA A 1 198 ? 15.970 120.795 63.018 1.00 13.30 178 ALA A CA 1
ATOM 1287 C C . ALA A 1 198 ? 17.241 120.497 62.219 1.00 13.62 178 ALA A C 1
ATOM 1288 O O . ALA A 1 198 ? 18.015 121.404 61.925 1.00 14.49 178 ALA A O 1
ATOM 1290 N N . LYS A 1 199 ? 17.466 119.224 61.919 1.00 13.19 179 LYS A N 1
ATOM 1291 C CA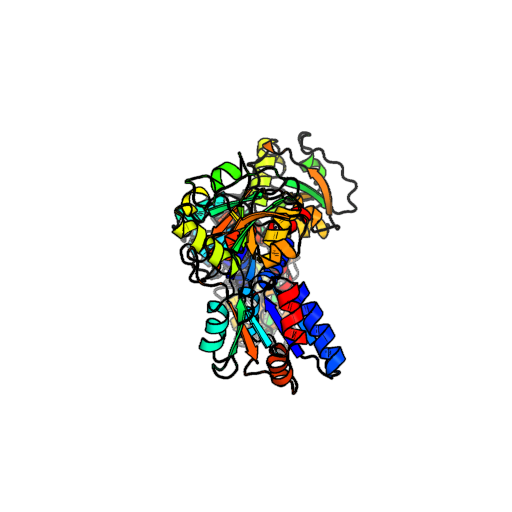 . LYS A 1 199 ? 18.629 118.825 61.128 1.00 14.49 179 LYS A CA 1
ATOM 1292 C C . LYS A 1 199 ? 18.377 119.069 59.668 1.00 14.67 179 LYS A C 1
ATOM 1293 O O . LYS A 1 199 ? 19.298 118.905 58.850 1.00 15.89 179 LYS A O 1
ATOM 1299 N N . VAL A 1 200 ? 17.143 119.450 59.338 1.00 14.80 180 VAL A N 1
ATOM 1300 C CA . VAL A 1 200 ? 16.873 119.980 57.990 1.00 14.60 180 VAL A CA 1
ATOM 1301 C C . VAL A 1 200 ? 16.431 121.438 58.076 1.00 14.85 180 VAL A C 1
ATOM 1302 O O . VAL A 1 200 ? 16.132 121.944 59.147 1.00 15.44 180 VAL A O 1
ATOM 1306 N N . ARG A 1 201 ? 16.407 122.115 56.940 1.00 15.13 181 ARG A N 1
ATOM 1307 C CA . ARG A 1 201 ? 15.932 123.489 56.898 1.00 15.52 181 ARG A CA 1
ATOM 1308 C C . ARG A 1 201 ? 15.025 123.620 55.709 1.00 15.14 181 ARG A C 1
ATOM 1309 O O . ARG A 1 201 ? 15.154 122.870 54.746 1.00 14.35 181 ARG A O 1
ATOM 1317 N N . VAL A 1 202 ? 14.072 124.537 55.787 1.00 14.35 182 VAL A N 1
ATOM 1318 C CA . VAL A 1 202 ? 13.168 124.759 54.671 1.00 14.85 182 VAL A CA 1
ATOM 1319 C C . VAL A 1 202 ? 13.861 125.689 53.695 1.00 15.40 182 VAL A C 1
ATOM 1320 O O . VAL A 1 202 ? 14.239 126.826 54.042 1.00 14.72 182 VAL A O 1
ATOM 1324 N N . VAL A 1 203 ? 14.056 125.163 52.487 1.00 14.49 183 VAL A N 1
ATOM 1325 C CA . VAL A 1 203 ? 14.608 125.922 51.369 1.00 15.20 183 VAL A CA 1
ATOM 1326 C C . VAL A 1 203 ? 13.509 126.707 50.690 1.00 15.69 183 VAL A C 1
ATOM 1327 O O . VAL A 1 203 ? 13.737 127.818 50.216 1.00 15.78 183 VAL A O 1
ATOM 1331 N N . ALA A 1 204 ? 12.312 126.138 50.660 1.00 16.03 184 ALA A N 1
ATOM 1332 C CA . ALA A 1 204 ? 11.160 126.780 50.028 1.00 16.57 184 ALA A CA 1
ATOM 1333 C C . ALA A 1 204 ? 9.876 126.084 50.430 1.00 16.41 184 ALA A C 1
ATOM 1334 O O . ALA A 1 204 ? 9.888 124.916 50.815 1.00 16.38 184 ALA A O 1
ATOM 1336 N N . THR A 1 205 ? 8.763 126.797 50.329 1.00 16.70 185 THR A N 1
ATOM 1337 C CA . THR A 1 205 ? 7.467 126.168 50.482 1.00 17.01 185 THR A CA 1
ATOM 1338 C C . THR A 1 205 ? 6.839 126.104 49.116 1.00 16.84 185 THR A C 1
ATOM 1339 O O . THR A 1 205 ? 6.762 127.111 48.416 1.00 17.55 185 THR A O 1
ATOM 1343 N N . PHE A 1 206 ? 6.429 124.906 48.721 1.00 16.23 186 PHE A N 1
ATOM 1344 C CA . PHE A 1 206 ? 5.702 124.772 47.479 1.00 17.16 186 PHE A CA 1
ATOM 1345 C C . PHE A 1 206 ? 4.407 125.561 47.494 1.00 18.14 186 PHE A C 1
ATOM 1346 O O . PHE A 1 206 ? 3.700 125.617 48.493 1.00 17.02 186 PHE A O 1
ATOM 1354 N N . PRO A 1 207 ? 4.086 126.187 46.355 1.00 19.02 187 PRO A N 1
ATOM 1355 C CA . PRO A 1 207 ? 2.843 126.922 46.282 1.00 20.26 187 PRO A CA 1
ATOM 1356 C C . PRO A 1 207 ? 1.690 126.036 46.763 1.00 21.00 187 PRO A C 1
ATOM 1357 O O . PRO A 1 207 ? 1.639 124.860 46.420 1.00 20.67 187 PRO A O 1
ATOM 1361 N N . ASP A 1 208 ? 0.758 126.571 47.545 1.00 22.34 188 ASP A N 1
ATOM 1362 C CA . ASP A 1 208 ? -0.347 125.737 48.012 1.00 24.11 188 ASP A CA 1
ATOM 1363 C C . ASP A 1 208 ? -1.147 125.168 46.847 1.00 23.96 188 ASP A C 1
ATOM 1364 O O . ASP A 1 208 ? -1.667 124.058 46.937 1.00 25.56 188 ASP A O 1
ATOM 1369 N N . ASP A 1 209 ? -1.187 125.897 45.739 1.00 23.84 189 ASP A N 1
ATOM 1370 C CA . ASP A 1 209 ? -1.962 125.457 44.580 1.00 23.58 189 ASP A CA 1
ATOM 1371 C C . ASP A 1 209 ? -1.152 124.614 43.596 1.00 22.60 189 ASP A C 1
ATOM 1372 O O . ASP A 1 209 ? -1.606 124.326 42.480 1.00 23.28 189 ASP A O 1
ATOM 1377 N N . SER A 1 210 ? 0.046 124.206 44.001 1.00 20.51 190 SER A N 1
ATOM 1378 C CA . SER A 1 210 ? 0.848 123.341 43.131 1.00 19.14 190 SER A CA 1
ATOM 1379 C C . SER A 1 210 ? 0.474 121.875 43.337 1.00 18.69 190 SER A C 1
ATOM 1380 O O . SER A 1 210 ? 0.933 121.007 42.616 1.00 18.15 190 SER A O 1
ATOM 1383 N N . HIS A 1 211 ? -0.401 121.618 44.307 1.00 17.88 191 HIS A N 1
ATOM 1384 C CA . HIS A 1 211 ? -0.788 120.259 44.657 1.00 17.50 191 HIS A CA 1
ATOM 1385 C C . HIS A 1 211 ? -2.149 120.307 45.322 1.00 17.58 191 HIS A C 1
ATOM 1386 O O . HIS A 1 211 ? -2.612 121.376 45.724 1.00 18.31 191 HIS A O 1
ATOM 1393 N N . ASP A 1 212 ? -2.790 119.147 45.437 1.00 17.94 192 ASP A N 1
ATOM 1394 C CA . ASP A 1 212 ? -4.005 119.023 46.217 1.00 18.97 192 ASP A CA 1
ATOM 1395 C C . ASP A 1 212 ? -3.786 119.480 47.643 1.00 18.46 192 ASP A C 1
ATOM 1396 O O . ASP A 1 212 ? -2.709 119.291 48.181 1.00 17.83 192 ASP A O 1
ATOM 1401 N N . ALA A 1 213 ? -4.811 120.049 48.267 1.00 17.36 193 ALA A N 1
ATOM 1402 C CA . ALA A 1 213 ? -4.672 120.436 49.674 1.00 17.22 193 ALA A CA 1
ATOM 1403 C C . ALA A 1 213 ? -4.233 119.210 50.471 1.00 16.99 193 ALA A C 1
ATOM 1404 O O . ALA A 1 213 ? -4.834 118.133 50.347 1.00 17.29 193 ALA A O 1
ATOM 1406 N N . ILE A 1 214 ? -3.194 119.379 51.278 1.00 16.08 194 ILE A N 1
ATOM 1407 C CA . ILE A 1 214 ? -2.721 118.296 52.137 1.00 15.01 194 ILE A CA 1
ATOM 1408 C C . ILE A 1 214 ? -3.670 118.196 53.324 1.00 15.68 194 ILE A C 1
ATOM 1409 O O . ILE A 1 214 ? -3.729 119.109 54.164 1.00 16.79 194 ILE A O 1
ATOM 1414 N N . VAL A 1 215 ? -4.403 117.092 53.368 1.00 15.30 195 VAL A N 1
ATOM 1415 C CA . VAL A 1 215 ? -5.460 116.893 54.362 1.00 15.00 195 VAL A CA 1
ATOM 1416 C C . VAL A 1 215 ? -5.336 115.503 54.935 1.00 14.62 195 VAL A C 1
ATOM 1417 O O . VAL A 1 215 ? -5.162 114.529 54.194 1.00 14.49 195 VAL A O 1
ATOM 1421 N N . TYR A 1 216 ? -5.436 115.416 56.260 1.00 14.03 196 TYR A N 1
ATOM 1422 C CA . TYR A 1 216 ? -5.366 114.154 56.958 1.00 13.03 196 TYR A CA 1
ATOM 1423 C C . TYR A 1 216 ? -6.758 113.818 57.453 1.00 13.72 196 TYR A C 1
ATOM 1424 O O . TYR A 1 216 ? -7.228 114.431 58.411 1.00 14.69 196 TYR A O 1
ATOM 1433 N N . PRO A 1 217 ? -7.428 112.861 56.795 1.00 13.75 197 PRO A N 1
ATOM 1434 C CA . PRO A 1 217 ? -8.683 112.346 57.323 1.00 14.41 197 PRO A CA 1
ATOM 1435 C C . PRO A 1 217 ? -8.395 111.356 58.427 1.00 14.88 197 PRO A C 1
ATOM 1436 O O . PRO A 1 217 ? -7.384 110.645 58.374 1.00 15.54 197 PRO A O 1
ATOM 1440 N N . VAL A 1 218 ? -9.271 111.303 59.413 1.00 15.51 198 VAL A N 1
ATOM 1441 C CA . VAL A 1 218 ? -9.197 110.291 60.445 1.00 15.50 198 VAL A CA 1
ATOM 1442 C C . VAL A 1 218 ? -10.478 109.480 60.381 1.00 15.92 198 VAL A C 1
ATOM 1443 O O . VAL A 1 218 ? -11.518 110.017 60.034 1.00 16.11 198 VAL A O 1
ATOM 1447 N N . ALA A 1 219 ? -10.401 108.181 60.651 1.00 15.50 199 ALA A N 1
ATOM 1448 C CA . ALA A 1 219 ? -11.600 107.362 60.683 1.00 17.26 199 ALA A CA 1
ATOM 1449 C C . ALA A 1 219 ? -11.520 106.305 61.751 1.00 18.07 199 ALA A C 1
ATOM 1450 O O . ALA A 1 219 ? -10.460 105.735 61.972 1.00 18.50 199 ALA A O 1
ATOM 1452 N N . ALA A 1 220 ? -12.654 106.057 62.415 1.00 18.96 200 ALA A N 1
ATOM 1453 C CA . ALA A 1 220 ? -12.889 104.823 63.148 1.00 20.31 200 ALA A CA 1
ATOM 1454 C C . ALA A 1 220 ? -13.115 103.750 62.094 1.00 21.27 200 ALA A C 1
ATOM 1455 O O . ALA A 1 220 ? -13.904 103.954 61.166 1.00 21.49 200 ALA A O 1
ATOM 1457 N N . LEU A 1 221 ? -12.399 102.631 62.198 1.00 22.14 201 LEU A N 1
ATOM 1458 C CA . LEU A 1 221 ? -12.556 101.553 61.231 1.00 23.23 201 LEU A CA 1
ATOM 1459 C C . LEU A 1 221 ? -13.837 100.804 61.552 1.00 24.09 201 LEU A C 1
ATOM 1460 O O . LEU A 1 221 ? -14.161 100.582 62.729 1.00 24.13 201 LEU A O 1
ATOM 1465 N N . LYS A 1 222 ? -14.577 100.451 60.505 1.00 24.77 202 LYS A N 1
ATOM 1466 C CA . LYS A 1 222 ? -15.871 99.800 60.666 1.00 26.68 202 LYS A CA 1
ATOM 1467 C C . LYS A 1 222 ? -15.775 98.538 61.519 1.00 27.01 202 LYS A C 1
ATOM 1468 O O . LYS A 1 222 ? -16.639 98.281 62.376 1.00 27.91 202 LYS A O 1
ATOM 1474 N N . ASN A 1 223 ? -14.706 97.775 61.317 1.00 27.78 203 ASN A N 1
ATOM 1475 C CA . ASN A 1 223 ? -14.561 96.479 61.974 1.00 28.52 203 ASN A CA 1
ATOM 1476 C C . ASN A 1 223 ? -14.027 96.541 63.404 1.00 28.70 203 ASN A C 1
ATOM 1477 O O . ASN A 1 223 ? -13.969 95.526 64.090 1.00 28.80 203 ASN A O 1
ATOM 1482 N N . SER A 1 224 ? -13.677 97.738 63.862 1.00 27.97 204 SER A N 1
ATOM 1483 C CA . SER A 1 224 ? -13.148 97.882 65.207 1.00 27.57 204 SER A CA 1
ATOM 1484 C C . SER A 1 224 ? -14.171 97.435 66.250 1.00 27.65 204 SER A C 1
ATOM 1485 O O . SER A 1 224 ? -15.354 97.802 66.195 1.00 28.28 204 SER A O 1
ATOM 1488 N N . ASN A 1 225 ? -13.694 96.655 67.211 1.00 27.84 205 ASN A N 1
ATOM 1489 C CA . ASN A 1 225 ? -14.504 96.191 68.333 1.00 28.29 205 ASN A CA 1
ATOM 1490 C C . ASN A 1 225 ? -14.150 96.929 69.617 1.00 27.38 205 ASN A C 1
ATOM 1491 O O . ASN A 1 225 ? -14.686 96.616 70.680 1.00 27.77 205 ASN A O 1
ATOM 1496 N N . ASN A 1 226 ? -13.239 97.895 69.534 1.00 25.49 206 ASN A N 1
ATOM 1497 C CA . ASN A 1 226 ? -12.769 98.571 70.737 1.00 24.65 206 ASN A CA 1
ATOM 1498 C C . ASN A 1 226 ? -13.801 99.591 71.238 1.00 24.31 206 ASN A C 1
ATOM 1499 O O . ASN A 1 226 ? -14.242 100.444 70.477 1.00 23.25 206 ASN A O 1
ATOM 1504 N N . PRO A 1 227 ? -14.215 99.489 72.516 1.00 23.70 207 PRO A N 1
ATOM 1505 C CA . PRO A 1 227 ? -15.252 100.401 73.011 1.00 23.57 207 PRO A CA 1
ATOM 1506 C C . PRO A 1 227 ? -14.834 101.870 73.000 1.00 22.61 207 PRO A C 1
ATOM 1507 O O . PRO A 1 227 ? -15.695 102.758 73.091 1.00 23.88 207 PRO A O 1
ATOM 1511 N N . ALA A 1 228 ? -13.524 102.122 72.897 1.00 21.97 208 ALA A N 1
ATOM 1512 C CA . ALA A 1 228 ? -12.990 103.477 72.936 1.00 20.09 208 ALA A CA 1
ATOM 1513 C C . ALA A 1 228 ? -12.654 104.052 71.559 1.00 19.32 208 ALA A C 1
ATOM 1514 O O . ALA A 1 228 ? -12.180 105.166 71.459 1.00 19.07 208 ALA A O 1
ATOM 1516 N N . THR A 1 229 ? -12.928 103.307 70.493 1.00 18.51 209 THR A N 1
ATOM 1517 C CA . THR A 1 229 ? -12.513 103.747 69.165 1.00 18.26 209 THR A CA 1
ATOM 1518 C C . THR A 1 229 ? -13.116 105.084 68.790 1.00 17.57 209 THR A C 1
ATOM 1519 O O . THR A 1 229 ? -12.414 106.015 68.421 1.00 16.97 209 THR A O 1
ATOM 1523 N N . ALA A 1 230 ? -14.437 105.189 68.920 1.00 17.20 210 ALA A N 1
ATOM 1524 C CA . ALA A 1 230 ? -15.106 106.438 68.573 1.00 17.52 210 ALA A CA 1
ATOM 1525 C C . ALA A 1 230 ? -14.757 107.546 69.550 1.00 17.55 210 ALA A C 1
ATOM 1526 O O . ALA A 1 230 ? -14.583 108.694 69.144 1.00 17.78 210 ALA A O 1
ATOM 1528 N N . ALA A 1 231 ? -14.638 107.185 70.828 1.00 16.89 211 ALA A N 1
ATOM 1529 C CA . ALA A 1 231 ? -14.182 108.105 71.868 1.00 17.17 211 ALA A CA 1
ATOM 1530 C C . ALA A 1 231 ? -12.820 108.725 71.522 1.00 16.22 211 ALA A C 1
ATOM 1531 O O . ALA A 1 231 ? -12.648 109.941 71.629 1.00 16.60 211 ALA A O 1
ATOM 1533 N N . PHE A 1 232 ? -11.875 107.902 71.059 1.00 15.50 212 PHE A N 1
ATOM 1534 C CA . PHE A 1 232 ? -10.573 108.424 70.687 1.00 15.33 212 PHE A CA 1
ATOM 1535 C C . PHE A 1 232 ? -10.669 109.402 69.518 1.00 14.80 212 PHE A C 1
ATOM 1536 O O . PHE A 1 232 ? -10.084 110.493 69.536 1.00 13.37 212 PHE A O 1
ATOM 1544 N N . VAL A 1 233 ? -11.407 108.996 68.488 1.00 14.70 213 VAL A N 1
ATOM 1545 C CA . VAL A 1 233 ? -11.583 109.865 67.338 1.00 14.81 213 VAL A CA 1
ATOM 1546 C C . VAL A 1 233 ? -12.266 111.177 67.706 1.00 15.11 213 VAL A C 1
ATOM 1547 O O . VAL A 1 233 ? -11.854 112.251 67.248 1.00 15.77 213 VAL A O 1
ATOM 1551 N N . SER A 1 234 ? -13.305 111.097 68.546 1.00 15.88 214 SER A N 1
ATOM 1552 C CA . SER A 1 234 ? -14.011 112.295 68.960 1.00 16.69 214 SER A CA 1
ATOM 1553 C C . SER A 1 234 ? -13.084 113.189 69.762 1.00 15.54 214 SER A C 1
ATOM 1554 O O . SER A 1 234 ? -13.088 114.415 69.602 1.00 16.33 214 SER A O 1
ATOM 1557 N N . TRP A 1 235 ? -12.239 112.5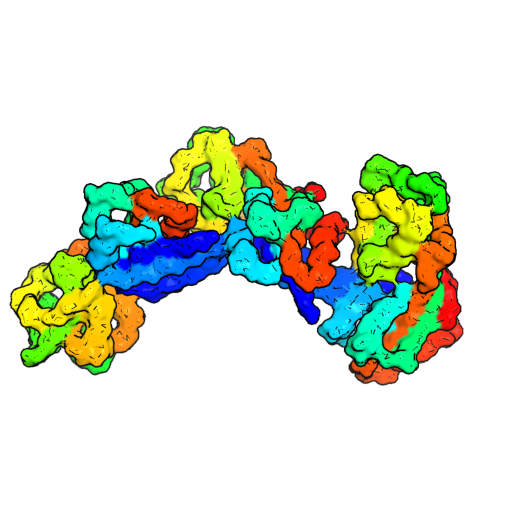53 70.568 1.00 13.76 215 TRP A N 1
ATOM 1558 C CA . TRP A 1 235 ? -11.332 113.291 71.453 1.00 14.40 215 TRP A CA 1
ATOM 1559 C C . TRP A 1 235 ? -10.331 114.133 70.660 1.00 14.37 215 TRP A C 1
ATOM 1560 O O . TRP A 1 235 ? -9.903 115.203 71.104 1.00 15.53 215 TRP A O 1
ATOM 1571 N N . LEU A 1 236 ? -9.966 113.661 69.479 1.00 14.62 216 LEU A N 1
ATOM 1572 C CA . LEU A 1 236 ? -9.040 114.440 68.643 1.00 15.24 216 LEU A CA 1
ATOM 1573 C C . LEU A 1 236 ? -9.576 115.821 68.250 1.00 16.20 216 LEU A C 1
ATOM 1574 O O . LEU A 1 236 ? -8.819 116.665 67.785 1.00 16.88 216 LEU A O 1
ATOM 1579 N N . GLY A 1 237 ? -10.883 116.022 68.404 1.00 16.51 217 GLY A N 1
ATOM 1580 C CA . GLY A 1 237 ? -11.520 117.318 68.167 1.00 17.12 217 GLY A CA 1
ATOM 1581 C C . GLY A 1 237 ? -11.442 118.267 69.341 1.00 16.73 217 GLY A C 1
ATOM 1582 O O . GLY A 1 237 ? -11.785 119.438 69.217 1.00 17.74 217 GLY A O 1
ATOM 1583 N N . SER A 1 238 ? -10.996 117.779 70.495 1.00 16.09 218 SER A N 1
ATOM 1584 C CA . SER A 1 238 ? -11.006 118.606 71.689 1.00 16.59 218 SER A CA 1
ATOM 1585 C C . SER A 1 238 ? -9.754 119.450 71.786 1.00 16.42 218 SER A C 1
ATOM 1586 O O . SER A 1 238 ? -8.699 119.076 71.261 1.00 15.42 218 SER A O 1
ATOM 1589 N N . LYS A 1 239 ? -9.885 120.590 72.462 1.00 16.33 219 LYS A N 1
ATOM 1590 C CA . LYS A 1 239 ? -8.840 121.615 72.525 1.00 17.67 219 LYS A CA 1
ATOM 1591 C C . LYS A 1 239 ? -7.433 121.082 72.792 1.00 18.15 219 LYS A C 1
ATOM 1592 O O . LYS A 1 239 ? -6.517 121.381 72.016 1.00 18.30 219 LYS A O 1
ATOM 1598 N N . PRO A 1 240 ? -7.250 120.286 73.858 1.00 18.56 220 PRO A N 1
ATOM 1599 C CA . PRO A 1 240 ? -5.879 119.843 74.142 1.00 18.49 220 PRO A CA 1
ATOM 1600 C C . PRO A 1 240 ? -5.335 118.892 73.093 1.00 17.63 220 PRO A C 1
ATOM 1601 O O . PRO A 1 240 ? -4.120 118.845 72.912 1.00 18.02 220 PRO A O 1
ATOM 1605 N N . ALA A 1 241 ? -6.212 118.158 72.410 1.00 16.09 221 ALA A N 1
ATOM 1606 C CA . ALA A 1 241 ? -5.758 117.287 71.316 1.00 16.52 221 ALA A CA 1
ATOM 1607 C C . ALA A 1 241 ? -5.377 118.133 70.126 1.00 16.26 221 ALA A C 1
ATOM 1608 O O . ALA A 1 241 ? -4.283 117.985 69.568 1.00 16.55 221 ALA A O 1
ATOM 1610 N N . LYS A 1 242 ? -6.269 119.047 69.732 1.00 15.74 222 LYS A N 1
ATOM 1611 C CA . LYS A 1 242 ? -5.962 119.992 68.664 1.00 15.88 222 LYS A CA 1
ATOM 1612 C C . LYS A 1 242 ? -4.672 120.763 68.921 1.00 15.49 222 LYS A C 1
ATOM 1613 O O . LYS A 1 242 ? -3.906 121.005 67.984 1.00 15.80 222 LYS A O 1
ATOM 1619 N N . ALA A 1 243 ? -4.418 121.120 70.182 1.00 14.44 223 ALA A N 1
ATOM 1620 C CA . ALA A 1 243 ? -3.281 121.953 70.545 1.00 14.35 223 ALA A CA 1
ATOM 1621 C C . ALA A 1 243 ? -1.981 121.222 70.274 1.00 13.93 223 ALA A C 1
ATOM 1622 O O . ALA A 1 243 ? -1.020 121.841 69.903 1.00 13.90 223 ALA A O 1
ATOM 1624 N N . ILE A 1 244 ? -1.971 119.916 70.462 1.00 13.20 224 ILE A N 1
ATOM 1625 C CA . ILE A 1 244 ? -0.788 119.119 70.118 1.00 13.63 224 ILE A CA 1
ATOM 1626 C C . ILE A 1 244 ? -0.416 119.312 68.658 1.00 13.09 224 ILE A C 1
ATOM 1627 O O . ILE A 1 244 ? 0.730 119.615 68.317 1.00 13.92 224 ILE A O 1
ATOM 1632 N N . PHE A 1 245 ? -1.386 119.144 67.787 1.00 12.97 225 PHE A N 1
ATOM 1633 C CA . PHE A 1 245 ? -1.111 119.219 66.369 1.00 12.62 225 PHE A CA 1
ATOM 1634 C C . PHE A 1 245 ? -0.798 120.639 65.974 1.00 13.33 225 PHE A C 1
ATOM 1635 O O . PHE A 1 245 ? 0.077 120.873 65.165 1.00 12.31 225 PHE A O 1
ATOM 1643 N N . ALA A 1 246 ? -1.485 121.605 66.579 1.00 13.56 226 ALA A N 1
ATOM 1644 C CA . ALA A 1 246 ? -1.194 122.991 66.273 1.00 13.79 226 ALA A CA 1
ATOM 1645 C C . ALA A 1 246 ? 0.235 123.368 66.680 1.00 13.55 226 ALA A C 1
ATOM 1646 O O . ALA A 1 246 ? 0.940 124.045 65.935 1.00 14.40 226 ALA A O 1
ATOM 1648 N N . ARG A 1 247 ? 0.660 122.928 67.865 1.00 13.58 227 ARG A N 1
ATOM 1649 C CA . ARG A 1 247 ? 2.011 123.251 68.325 1.00 13.87 227 ARG A CA 1
ATOM 1650 C C . ARG A 1 247 ? 3.043 122.694 67.368 1.00 13.48 227 ARG A C 1
ATOM 1651 O O . ARG A 1 247 ? 4.096 123.264 67.187 1.00 13.39 227 ARG A O 1
ATOM 1659 N N . ARG A 1 248 ? 2.674 121.594 66.730 1.00 12.86 228 ARG A N 1
ATOM 1660 C CA . ARG A 1 248 ? 3.594 120.837 65.913 1.00 13.25 228 ARG A CA 1
ATOM 1661 C C . ARG A 1 248 ? 3.503 121.250 64.453 1.00 12.58 228 ARG A C 1
ATOM 1662 O O . ARG A 1 248 ? 4.171 120.670 63.610 1.00 13.06 228 ARG A O 1
ATOM 1670 N N . GLY A 1 249 ? 2.701 122.273 64.165 1.00 12.02 229 GLY A N 1
ATOM 1671 C CA . GLY A 1 249 ? 2.758 122.930 62.871 1.00 12.89 229 GLY A CA 1
ATOM 1672 C C . GLY A 1 249 ? 1.767 122.375 61.862 1.00 13.62 229 GLY A C 1
ATOM 1673 O O . GLY A 1 249 ? 1.895 122.618 60.653 1.00 15.03 229 GLY A O 1
ATOM 1674 N N . PHE A 1 250 ? 0.774 121.640 62.341 1.00 12.57 230 PHE A N 1
ATOM 1675 C CA . PHE A 1 250 ? -0.321 121.225 61.469 1.00 13.28 230 PHE A CA 1
ATOM 1676 C C . PHE A 1 250 ? -1.411 122.262 61.523 1.00 14.28 230 PHE A C 1
ATOM 1677 O O . PHE A 1 250 ? -1.662 122.854 62.583 1.00 14.97 230 PHE A O 1
ATOM 1685 N N . SER A 1 251 ? -2.090 122.482 60.402 1.00 14.89 231 SER A N 1
ATOM 1686 C CA . SER A 1 251 ? -3.323 123.257 60.478 1.00 14.97 231 SER A CA 1
ATOM 1687 C C . SER A 1 251 ? -4.479 122.363 60.917 1.00 15.35 231 SER A C 1
ATOM 1688 O O . SER A 1 251 ? -4.416 121.138 60.791 1.00 14.76 231 SER A O 1
ATOM 1691 N N . LEU A 1 252 ? -5.535 122.973 61.454 1.00 16.04 232 LEU A N 1
ATOM 1692 C CA . LEU A 1 252 ? -6.650 122.203 61.995 1.00 18.19 232 LEU A CA 1
ATOM 1693 C C . LEU A 1 252 ? -7.843 122.324 61.068 1.00 19.97 232 LEU A C 1
ATOM 1694 O O . LEU A 1 252 ? -8.138 123.421 60.595 1.00 21.07 232 LEU A O 1
ATOM 1699 N N . LYS A 1 253 ? -8.508 121.205 60.819 1.00 22.00 233 LYS A N 1
ATOM 1700 C CA . LYS A 1 253 ? -9.719 121.178 59.998 1.00 23.61 233 LYS A CA 1
ATOM 1701 C C . LYS A 1 253 ? -10.969 121.203 60.876 1.00 24.87 233 LYS A C 1
ATOM 1702 O O . LYS A 1 253 ? -11.085 120.420 61.824 1.00 26.58 233 LYS A O 1
ATOM 1709 N N . THR B 1 22 ? 11.876 75.306 25.110 1.00 28.60 2 THR B N 1
ATOM 1710 C CA . THR B 1 22 ? 12.444 74.214 25.973 1.00 27.61 2 THR B CA 1
ATOM 1711 C C . THR B 1 22 ? 11.850 72.849 25.604 1.00 26.81 2 THR B C 1
ATOM 1712 O O . THR B 1 22 ? 10.747 72.495 26.041 1.00 28.06 2 THR B O 1
ATOM 1716 N N . ALA B 1 23 ? 12.593 72.076 24.819 1.00 24.71 3 ALA B N 1
ATOM 1717 C CA . ALA B 1 23 ? 12.150 70.745 24.446 1.00 22.62 3 ALA B CA 1
ATOM 1718 C C . ALA B 1 23 ? 12.379 69.802 25.619 1.00 20.62 3 ALA B C 1
ATOM 1719 O O . ALA B 1 23 ? 13.463 69.810 26.231 1.00 20.60 3 ALA B O 1
ATOM 1721 N N . PRO B 1 24 ? 11.358 69.002 25.959 1.00 19.15 4 PRO B N 1
ATOM 1722 C CA . PRO B 1 24 ? 11.577 68.011 26.995 1.00 17.60 4 PRO B CA 1
ATOM 1723 C C . PRO B 1 24 ? 12.685 67.068 26.592 1.00 17.77 4 PRO B C 1
ATOM 1724 O O . PRO B 1 24 ? 12.870 66.796 25.412 1.00 17.39 4 PRO B O 1
ATOM 1728 N N . VAL B 1 25 ? 13.443 66.607 27.569 1.00 15.92 5 VAL B N 1
ATOM 1729 C CA . VAL B 1 25 ? 14.462 65.597 27.302 1.00 15.04 5 VAL B CA 1
ATOM 1730 C C . VAL B 1 25 ? 13.752 64.278 27.054 1.00 14.13 5 VAL B C 1
ATOM 1731 O O . VAL B 1 25 ? 12.964 63.823 27.883 1.00 14.90 5 VAL B O 1
ATOM 1735 N N . THR B 1 26 ? 14.036 63.657 25.915 1.00 13.32 6 THR B N 1
ATOM 1736 C CA . THR B 1 26 ? 13.443 62.379 25.581 1.00 12.26 6 THR B CA 1
ATOM 1737 C C . THR B 1 26 ? 14.309 61.293 26.168 1.00 12.48 6 THR B C 1
ATOM 1738 O O . THR B 1 26 ? 15.415 61.048 25.692 1.00 12.98 6 THR B O 1
ATOM 1742 N N . VAL B 1 27 ? 13.776 60.609 27.168 1.00 11.65 7 VAL B N 1
ATOM 1743 C CA . VAL B 1 27 ? 14.522 59.577 27.874 1.00 12.33 7 VAL B CA 1
ATOM 1744 C C . VAL B 1 27 ? 13.875 58.220 27.629 1.00 12.28 7 VAL B C 1
ATOM 1745 O O . VAL B 1 27 ? 12.670 58.052 27.841 1.00 12.52 7 VAL B O 1
ATOM 1749 N N . PHE B 1 28 ? 14.676 57.252 27.187 1.00 11.18 8 PHE B N 1
ATOM 1750 C CA . PHE B 1 28 ? 14.216 55.876 27.040 1.00 11.08 8 PHE B CA 1
ATOM 1751 C C . PHE B 1 28 ? 14.813 55.131 28.206 1.00 10.70 8 PHE B C 1
ATOM 1752 O O . PHE B 1 28 ? 16.038 55.117 28.338 1.00 11.07 8 PHE B O 1
ATOM 1760 N N . ALA B 1 29 ? 13.984 54.550 29.062 1.00 9.32 9 ALA B N 1
ATOM 1761 C CA . ALA B 1 29 ? 14.481 53.913 30.277 1.00 10.54 9 ALA B CA 1
ATOM 1762 C C . ALA B 1 29 ? 14.001 52.501 30.394 1.00 10.15 9 ALA B C 1
ATOM 1763 O O . ALA B 1 29 ? 12.813 52.220 30.169 1.00 10.01 9 ALA B O 1
ATOM 1765 N N . ALA B 1 30 ? 14.908 51.590 30.774 1.00 10.55 10 ALA B N 1
ATOM 1766 C CA . ALA B 1 30 ? 14.564 50.215 31.110 1.00 10.70 10 ALA B CA 1
ATOM 1767 C C . ALA B 1 30 ? 13.303 50.190 31.977 1.00 11.29 10 ALA B C 1
ATOM 1768 O O . ALA B 1 30 ? 13.144 51.002 32.896 1.00 11.36 10 ALA B O 1
ATOM 1770 N N . ALA B 1 31 ? 12.437 49.229 31.684 1.00 10.70 11 ALA B N 1
ATOM 1771 C CA . ALA B 1 31 ? 11.165 49.073 32.404 1.00 11.64 11 ALA B CA 1
ATOM 1772 C C . ALA B 1 31 ? 11.283 49.087 33.925 1.00 12.36 11 ALA B C 1
ATOM 1773 O O . ALA B 1 31 ? 10.422 49.667 34.605 1.00 12.75 11 ALA B O 1
ATOM 1775 N N . SER B 1 32 ? 12.356 48.485 34.436 1.00 12.18 12 SER B N 1
ATOM 1776 C CA . SER B 1 32 ? 12.579 48.438 35.898 1.00 11.72 12 SER B CA 1
ATOM 1777 C C . SER B 1 32 ? 12.825 49.814 36.500 1.00 11.54 12 SER B C 1
ATOM 1778 O O . SER B 1 32 ? 12.770 49.981 37.724 1.00 12.04 12 SER B O 1
ATOM 1781 N N . LEU B 1 33 ? 13.040 50.811 35.657 1.00 10.63 13 LEU B N 1
ATOM 1782 C CA . LEU B 1 33 ? 13.252 52.174 36.153 1.00 11.30 13 LEU B CA 1
ATOM 1783 C C . LEU B 1 33 ? 11.976 52.999 36.329 1.00 11.74 13 LEU B C 1
ATOM 1784 O O . LEU B 1 33 ? 12.057 54.184 36.611 1.00 12.03 13 LEU B O 1
ATOM 1789 N N . LYS B 1 34 ? 10.816 52.367 36.143 1.00 12.01 14 LYS B N 1
ATOM 1790 C CA . LYS B 1 34 ? 9.515 53.069 36.116 1.00 12.62 14 LYS B CA 1
ATOM 1791 C C . LYS B 1 34 ? 9.370 54.105 37.217 1.00 11.78 14 LYS B C 1
ATOM 1792 O O . LYS B 1 34 ? 9.221 55.290 36.935 1.00 12.28 14 LYS B O 1
ATOM 1798 N N . GLU B 1 35 ? 9.360 53.661 38.465 1.00 12.20 15 GLU B N 1
ATOM 1799 C CA . GLU B 1 35 ? 9.026 54.625 39.489 1.00 12.90 15 GLU B CA 1
ATOM 1800 C C . GLU B 1 35 ? 10.142 55.593 39.785 1.00 12.93 15 GLU B C 1
ATOM 1801 O O . GLU B 1 35 ? 9.887 56.766 40.089 1.00 13.35 15 GLU B O 1
ATOM 1807 N N . SER B 1 36 ? 11.366 55.093 39.751 1.00 12.91 16 SER B N 1
ATOM 1808 C CA . SER B 1 36 ? 12.498 55.925 40.093 1.00 12.55 16 SER B CA 1
ATOM 1809 C C . SER B 1 36 ? 12.713 56.984 39.012 1.00 12.54 16 SER B C 1
ATOM 1810 O O . SER B 1 36 ? 12.901 58.145 39.331 1.00 12.58 16 SER B O 1
ATOM 1813 N N . MET B 1 37 ? 12.640 56.607 37.734 1.00 12.64 17 MET B N 1
ATOM 1814 C CA . MET B 1 37 ? 12.806 57.604 36.677 1.00 13.72 17 MET B CA 1
ATOM 1815 C C . MET B 1 37 ? 11.589 58.550 36.570 1.00 13.50 17 MET B C 1
ATOM 1816 O O . MET B 1 37 ? 11.733 59.725 36.218 1.00 14.47 17 MET B O 1
ATOM 1821 N N . ASP B 1 38 ? 10.404 58.076 36.923 1.00 13.98 18 ASP B N 1
ATOM 1822 C CA . ASP B 1 38 ? 9.267 58.983 36.995 1.00 13.76 18 ASP B CA 1
ATOM 1823 C C . ASP B 1 38 ? 9.540 60.076 38.032 1.00 13.27 18 ASP B C 1
ATOM 1824 O O . ASP B 1 38 ? 9.323 61.267 37.785 1.00 14.46 18 ASP B O 1
ATOM 1829 N N . GLU B 1 39 ? 10.006 59.654 39.199 1.00 12.96 19 GLU B N 1
ATOM 1830 C CA . GLU B 1 39 ? 10.337 60.611 40.242 1.00 13.77 19 GLU B CA 1
ATOM 1831 C C . GLU B 1 39 ? 11.497 61.509 39.800 1.00 13.93 19 GLU B C 1
ATOM 1832 O O . GLU B 1 39 ? 11.463 62.724 40.016 1.00 15.10 19 GLU B O 1
ATOM 1838 N N . ALA B 1 40 ? 12.502 60.917 39.157 1.00 14.41 20 ALA B N 1
ATOM 1839 C CA . ALA B 1 40 ? 13.646 61.661 38.648 1.00 14.28 20 ALA B CA 1
ATOM 1840 C C . ALA B 1 40 ? 13.233 62.702 37.632 1.00 14.04 20 ALA B C 1
ATOM 1841 O O . ALA B 1 40 ? 13.658 63.842 37.693 1.00 13.97 20 ALA B O 1
ATOM 1843 N N . ALA B 1 41 ? 12.367 62.292 36.710 1.00 13.69 21 ALA B N 1
ATOM 1844 C CA . ALA B 1 41 ? 11.901 63.186 35.664 1.00 14.30 21 ALA B CA 1
ATOM 1845 C C . ALA B 1 41 ? 11.241 64.417 36.256 1.00 14.21 21 ALA B C 1
ATOM 1846 O O . ALA B 1 41 ? 11.463 65.543 35.816 1.00 14.84 21 ALA B O 1
ATOM 1848 N N . THR B 1 42 ? 10.419 64.187 37.270 1.00 14.10 22 THR B N 1
ATOM 1849 C CA . THR B 1 42 ? 9.710 65.253 37.892 1.00 14.72 22 THR B CA 1
ATOM 1850 C C . THR B 1 42 ? 10.658 66.144 38.672 1.00 13.70 22 THR B C 1
ATOM 1851 O O . THR B 1 42 ? 10.546 67.369 38.607 1.00 14.50 22 THR B O 1
ATOM 1855 N N . ALA B 1 43 ? 11.604 65.521 39.379 1.00 13.88 23 ALA B N 1
ATOM 1856 C CA . ALA B 1 43 ? 12.518 66.266 40.227 1.00 14.02 23 ALA B CA 1
ATOM 1857 C C . ALA B 1 43 ? 13.441 67.095 39.353 1.00 14.46 23 ALA B C 1
ATOM 1858 O O . ALA B 1 43 ? 13.755 68.247 39.662 1.00 14.63 23 ALA B O 1
ATOM 1860 N N . TYR B 1 44 ? 13.840 66.524 38.225 1.00 14.89 24 TYR B N 1
ATOM 1861 C CA . TYR B 1 44 ? 14.735 67.236 37.333 1.00 14.31 24 TYR B CA 1
ATOM 1862 C C . TYR B 1 44 ? 14.068 68.491 36.793 1.00 15.19 24 TYR B C 1
ATOM 1863 O O . TYR B 1 44 ? 14.672 69.565 36.735 1.00 15.38 24 TYR B O 1
ATOM 1872 N N . GLU B 1 45 ? 12.816 68.346 36.384 1.00 14.80 25 GLU B N 1
ATOM 1873 C CA . GLU B 1 45 ? 12.072 69.483 35.859 1.00 15.47 25 GLU B CA 1
ATOM 1874 C C . GLU B 1 45 ? 11.904 70.570 36.930 1.00 16.00 25 GLU B C 1
ATOM 1875 O O . GLU B 1 45 ? 12.035 71.749 36.640 1.00 16.33 25 GLU B O 1
ATOM 1881 N N . LYS B 1 46 ? 11.658 70.153 38.166 1.00 16.58 26 LYS B N 1
ATOM 1882 C CA . LYS B 1 46 ? 11.505 71.107 39.264 1.00 17.24 26 LYS B CA 1
ATOM 1883 C C . LYS B 1 46 ? 12.815 71.868 39.490 1.00 17.65 26 LYS B C 1
ATOM 1884 O O . LYS B 1 46 ? 12.805 73.080 39.719 1.00 17.95 26 LYS B O 1
ATOM 1890 N N . ALA B 1 47 ? 13.931 71.172 39.355 1.00 16.84 27 ALA B N 1
ATOM 1891 C CA . ALA B 1 47 ? 15.274 71.740 39.605 1.00 17.35 27 ALA B CA 1
ATOM 1892 C C . ALA B 1 47 ? 15.767 72.633 38.463 1.00 16.96 27 ALA B C 1
ATOM 1893 O O . ALA B 1 47 ? 16.550 73.561 38.687 1.00 17.03 27 ALA B O 1
ATOM 1895 N N . THR B 1 48 ? 15.332 72.342 37.236 1.00 16.82 28 THR B N 1
ATOM 1896 C CA . THR B 1 48 ? 15.936 72.980 36.066 1.00 15.98 28 THR B CA 1
ATOM 1897 C C . THR B 1 48 ? 14.976 73.719 35.162 1.00 16.52 28 THR B C 1
ATOM 1898 O O . THR B 1 48 ? 15.418 74.455 34.302 1.00 16.87 28 THR B O 1
ATOM 1902 N N . GLY B 1 49 ? 13.691 73.502 35.359 1.00 16.60 29 GLY B N 1
ATOM 1903 C CA . GLY B 1 49 ? 12.695 73.992 34.416 1.00 16.23 29 GLY B CA 1
ATOM 1904 C C . GLY B 1 49 ? 12.673 73.230 33.104 1.00 17.04 29 GLY B C 1
ATOM 1905 O O . GLY B 1 49 ? 11.913 73.576 32.211 1.00 17.14 29 GLY B O 1
ATOM 1906 N N . THR B 1 50 ? 13.494 72.193 32.970 1.00 16.33 30 THR B N 1
ATOM 1907 C CA . THR B 1 50 ? 13.452 71.367 31.760 1.00 16.42 30 THR B CA 1
ATOM 1908 C C . THR B 1 50 ? 12.587 70.122 31.959 1.00 16.70 30 THR B C 1
ATOM 1909 O O . THR B 1 50 ? 12.874 69.285 32.811 1.00 15.92 30 THR B O 1
ATOM 1913 N N . PRO B 1 51 ? 11.494 69.999 31.182 1.00 16.60 31 PRO B N 1
ATOM 1914 C CA . PRO B 1 51 ? 10.682 68.793 31.315 1.00 15.91 31 PRO B CA 1
ATOM 1915 C C . PRO B 1 51 ? 11.417 67.559 30.797 1.00 15.40 31 PRO B C 1
ATOM 1916 O O . PRO B 1 51 ? 12.346 67.663 30.013 1.00 14.26 31 PRO B O 1
ATOM 1920 N N . VAL B 1 52 ? 11.028 66.407 31.307 1.00 15.42 32 VAL B N 1
ATOM 1921 C CA . VAL B 1 52 ? 11.651 65.150 30.888 1.00 15.86 32 VAL B CA 1
ATOM 1922 C C . VAL B 1 52 ? 10.511 64.233 30.480 1.00 15.39 32 VAL B C 1
ATOM 1923 O O . VAL B 1 52 ? 9.530 64.078 31.220 1.00 16.97 32 VAL B O 1
ATOM 1927 N N . ARG B 1 53 ? 10.630 63.607 29.301 1.00 14.50 33 ARG B N 1
ATOM 1928 C CA . ARG B 1 53 ? 9.625 62.703 28.844 1.00 14.61 33 ARG B CA 1
ATOM 1929 C C . ARG B 1 53 ? 10.219 61.324 28.771 1.00 13.28 33 ARG B C 1
ATOM 1930 O O . ARG B 1 53 ? 11.146 61.082 27.981 1.00 13.29 33 ARG B O 1
ATOM 1938 N N . VAL B 1 54 ? 9.730 60.434 29.628 1.00 13.05 34 VAL B N 1
ATOM 1939 C CA . VAL B 1 54 ? 10.352 59.115 29.712 1.00 12.94 34 VAL B CA 1
ATOM 1940 C C . VAL B 1 54 ? 9.470 58.090 29.078 1.00 13.32 34 VAL B C 1
ATOM 1941 O O . VAL B 1 54 ? 8.271 58.070 29.351 1.00 14.87 34 VAL B O 1
ATOM 1945 N N . SER B 1 55 ? 10.073 57.230 28.254 1.00 12.27 35 SER B N 1
ATOM 1946 C CA . SER B 1 55 ? 9.425 56.059 27.695 1.00 11.97 35 SER B CA 1
ATOM 1947 C C . SER B 1 55 ? 10.071 54.845 28.331 1.00 12.03 35 SER B C 1
ATOM 1948 O O . SER B 1 55 ? 11.298 54.783 28.438 1.00 13.16 35 SER B O 1
ATOM 1951 N N . TYR B 1 56 ? 9.236 53.901 28.741 1.00 11.29 36 TYR B N 1
ATOM 1952 C CA . TYR B 1 56 ? 9.661 52.667 29.366 1.00 11.08 36 TYR B CA 1
ATOM 1953 C C . TYR B 1 56 ? 9.355 51.477 28.517 1.00 11.47 36 TYR B C 1
ATOM 1954 O O . TYR B 1 56 ? 8.281 51.389 27.923 1.00 13.01 36 TYR B O 1
ATOM 1963 N N . ALA B 1 57 ? 10.294 50.545 28.476 1.00 11.20 37 ALA B N 1
ATOM 1964 C CA . ALA B 1 57 ? 10.102 49.262 27.856 1.00 11.50 37 ALA B CA 1
ATOM 1965 C C . ALA B 1 57 ? 11.306 48.444 28.262 1.00 11.55 37 ALA B C 1
ATOM 1966 O O . ALA B 1 57 ? 12.212 48.957 28.945 1.00 11.16 37 ALA B O 1
ATOM 1968 N N . ALA B 1 58 ? 11.363 47.193 27.827 1.00 12.05 38 ALA B N 1
ATOM 1969 C CA . ALA B 1 58 ? 12.570 46.412 28.005 1.00 11.64 38 ALA B CA 1
ATOM 1970 C C . ALA B 1 58 ? 13.699 47.164 27.311 1.00 11.46 38 ALA B C 1
ATOM 1971 O O . ALA B 1 58 ? 13.477 47.867 26.314 1.00 11.39 38 ALA B O 1
ATOM 1973 N N . SER B 1 59 ? 14.905 47.060 27.866 1.00 12.46 39 SER B N 1
ATOM 1974 C CA . SER B 1 59 ? 16.061 47.800 27.328 1.00 11.97 39 SER B CA 1
ATOM 1975 C C . SER B 1 59 ? 16.296 47.408 25.890 1.00 12.63 39 SER B C 1
ATOM 1976 O O . SER B 1 59 ? 16.726 48.229 25.076 1.00 13.07 39 SER B O 1
ATOM 1979 N N . SER B 1 60 ? 15.993 46.156 25.597 1.00 12.60 40 SER B N 1
ATOM 1980 C CA . SER B 1 60 ? 16.087 45.605 24.256 1.00 12.03 40 SER B CA 1
ATOM 1981 C C . SER B 1 60 ? 15.183 46.354 23.290 1.00 12.27 40 SER B C 1
ATOM 1982 O O . SER B 1 60 ? 15.636 46.841 22.270 1.00 12.23 40 SER B O 1
ATOM 1985 N N . ALA B 1 61 ? 13.902 46.440 23.624 1.00 11.41 41 ALA B N 1
ATOM 1986 C CA . ALA B 1 61 ? 12.936 47.158 22.802 1.00 11.25 41 ALA B CA 1
ATOM 1987 C C . ALA B 1 61 ? 13.372 48.588 22.568 1.00 11.11 41 ALA B C 1
ATOM 1988 O O . ALA B 1 61 ? 13.286 49.102 21.444 1.00 11.94 41 ALA B O 1
ATOM 1990 N N . LEU B 1 62 ? 13.846 49.237 23.639 1.00 9.43 42 LEU B N 1
ATOM 1991 C CA . LEU B 1 62 ? 14.198 50.636 23.566 1.00 10.63 42 LEU B CA 1
ATOM 1992 C C . LEU B 1 62 ? 15.403 50.841 22.672 1.00 10.90 42 LEU B C 1
ATOM 1993 O O . LEU B 1 62 ? 15.422 51.753 21.857 1.00 10.62 42 LEU B O 1
ATOM 1998 N N . ALA B 1 63 ? 16.417 49.994 22.854 1.00 11.34 43 ALA B N 1
ATOM 1999 C CA . ALA B 1 63 ? 17.658 50.133 22.085 1.00 11.60 43 ALA B CA 1
ATOM 2000 C C . ALA B 1 63 ? 17.400 49.817 20.626 1.00 12.16 43 ALA B C 1
ATOM 2001 O O . ALA B 1 63 ? 17.909 50.507 19.765 1.00 12.24 43 ALA B O 1
ATOM 2003 N N . ARG B 1 64 ? 16.583 48.800 20.366 1.00 12.26 44 ARG B N 1
ATOM 2004 C CA . ARG B 1 64 ? 16.178 48.506 18.986 1.00 12.28 44 ARG B CA 1
ATOM 2005 C C . ARG B 1 64 ? 15.485 49.726 18.379 1.00 12.47 44 ARG B C 1
ATOM 2006 O O . ARG B 1 64 ? 15.794 50.135 17.256 1.00 12.19 44 ARG B O 1
ATOM 2014 N N . GLN B 1 65 ? 14.573 50.341 19.130 1.00 11.77 45 GLN B N 1
ATOM 2015 C CA . GLN B 1 65 ? 13.911 51.546 18.590 1.00 12.01 45 GLN B CA 1
ATOM 2016 C C . GLN B 1 65 ? 14.916 52.649 18.304 1.00 11.60 45 GLN B C 1
ATOM 2017 O O . GLN B 1 65 ? 14.821 53.325 17.288 1.00 11.51 45 GLN B O 1
ATOM 2023 N N . ILE B 1 66 ? 15.901 52.838 19.185 1.00 11.13 46 ILE B N 1
ATOM 2024 C CA . ILE B 1 66 ? 16.895 53.873 18.969 1.00 12.58 46 ILE B CA 1
ATOM 2025 C C . ILE B 1 66 ? 17.673 53.557 17.711 1.00 11.76 46 ILE B C 1
ATOM 2026 O O . ILE B 1 66 ? 17.898 54.438 16.878 1.00 12.87 46 ILE B O 1
ATOM 2031 N N . GLU B 1 67 ? 18.088 52.312 17.566 1.00 12.73 47 GLU B N 1
ATOM 2032 C CA . GLU B 1 67 ? 18.875 51.940 16.385 1.00 12.94 47 GLU B CA 1
ATOM 2033 C C . GLU B 1 67 ? 18.067 52.173 15.114 1.00 13.72 47 GLU B C 1
ATOM 2034 O O . GLU B 1 67 ? 18.617 52.572 14.082 1.00 14.37 47 GLU B O 1
ATOM 2040 N N . GLN B 1 68 ? 16.757 51.990 15.222 1.00 12.84 48 GLN B N 1
ATOM 2041 C CA . GLN B 1 68 ? 15.869 52.210 14.086 1.00 13.07 48 GLN B CA 1
ATOM 2042 C C . GLN B 1 68 ? 15.628 53.672 13.791 1.00 14.29 48 GLN B C 1
ATOM 2043 O O . GLN B 1 68 ? 15.024 53.994 12.758 1.00 15.76 48 GLN B O 1
ATOM 2049 N N . GLY B 1 69 ? 16.020 54.557 14.705 1.00 13.80 49 GLY B N 1
ATOM 2050 C CA . GLY B 1 69 ? 15.871 55.986 14.497 1.00 13.67 49 GLY B CA 1
ATOM 2051 C C . GLY B 1 69 ? 15.147 56.753 15.565 1.00 14.25 49 GLY B C 1
ATOM 2052 O O . GLY B 1 69 ? 15.066 57.979 15.472 1.00 14.23 49 GLY B O 1
ATOM 2053 N N . ALA B 1 70 ? 14.619 56.065 16.582 1.00 14.05 50 ALA B N 1
ATOM 2054 C CA . ALA B 1 70 ? 13.932 56.779 17.655 1.00 13.66 50 ALA B CA 1
ATOM 2055 C C . ALA B 1 70 ? 14.890 57.803 18.271 1.00 14.38 50 ALA B C 1
ATOM 2056 O O . ALA B 1 70 ? 15.988 57.451 18.680 1.00 14.82 50 ALA B O 1
ATOM 2058 N N . PRO B 1 71 ? 14.466 59.074 18.341 1.00 14.13 51 PRO B N 1
ATOM 2059 C CA . PRO B 1 71 ? 15.340 60.153 18.747 1.00 14.35 51 PRO B CA 1
ATOM 2060 C C . PRO B 1 71 ? 15.405 60.280 20.266 1.00 14.20 51 PRO B C 1
ATOM 2061 O O . PRO B 1 71 ? 15.160 61.362 20.819 1.00 14.59 51 PRO B O 1
ATOM 2065 N N . ALA B 1 72 ? 15.768 59.192 20.934 1.00 12.63 52 ALA B N 1
ATOM 2066 C CA . ALA B 1 72 ? 16.057 59.309 22.354 1.00 12.67 52 ALA B CA 1
ATOM 2067 C C . ALA B 1 72 ? 17.230 60.254 22.538 1.00 12.57 52 ALA B C 1
ATOM 2068 O O . ALA B 1 72 ? 18.200 60.232 21.782 1.00 14.44 52 ALA B O 1
ATOM 2070 N N . ASP B 1 73 ? 17.118 61.090 23.566 1.00 12.18 53 ASP B N 1
ATOM 2071 C CA . ASP B 1 73 ? 18.247 61.902 24.007 1.00 12.07 53 ASP B CA 1
ATOM 2072 C C . ASP B 1 73 ? 19.105 61.142 24.990 1.00 11.99 53 ASP B C 1
ATOM 2073 O O . ASP B 1 73 ? 20.329 61.295 24.994 1.00 11.74 53 ASP B O 1
ATOM 2078 N N . VAL B 1 74 ? 18.468 60.342 25.850 1.00 11.60 54 VAL B N 1
ATOM 2079 C CA . VAL B 1 74 ? 19.143 59.633 26.923 1.00 11.27 54 VAL B CA 1
ATOM 2080 C C . VAL B 1 74 ? 18.595 58.222 26.951 1.00 11.75 54 VAL B C 1
ATOM 2081 O O . VAL B 1 74 ? 17.400 58.008 26.721 1.00 11.83 54 VAL B O 1
ATOM 2085 N N . PHE B 1 75 ? 19.471 57.254 27.191 1.00 11.16 55 PHE B N 1
ATOM 2086 C CA . PHE B 1 75 ? 19.071 55.875 27.249 1.00 11.25 55 PHE B CA 1
ATOM 2087 C C . PHE B 1 75 ? 19.657 55.305 28.510 1.00 11.57 55 PHE B C 1
ATOM 2088 O O . PHE B 1 75 ? 20.850 55.484 28.776 1.00 12.75 55 PHE B O 1
ATOM 2096 N N . LEU B 1 76 ? 18.807 54.645 29.289 1.00 11.61 56 LEU B N 1
ATOM 2097 C CA . LEU B 1 76 ? 19.262 53.852 30.423 1.00 12.28 56 LEU B CA 1
ATOM 2098 C C . LEU B 1 76 ? 18.880 52.418 30.190 1.00 12.99 56 LEU B C 1
ATOM 2099 O O . LEU B 1 76 ? 17.677 52.093 30.055 1.00 12.59 56 LEU B O 1
ATOM 2104 N N . SER B 1 77 ? 19.897 51.566 30.109 1.00 12.71 57 SER B N 1
ATOM 2105 C CA . SER B 1 77 ? 19.688 50.154 29.901 1.00 12.21 57 SER B CA 1
ATOM 2106 C C . SER B 1 77 ? 19.817 49.413 31.224 1.00 12.30 57 SER B C 1
ATOM 2107 O O . SER B 1 77 ? 20.555 49.862 32.113 1.00 11.71 57 SER B O 1
ATOM 2110 N N . ALA B 1 78 ? 19.137 48.280 31.336 1.00 12.09 58 ALA B N 1
ATOM 2111 C CA . ALA B 1 78 ? 19.303 47.394 32.501 1.00 12.46 58 ALA B CA 1
ATOM 2112 C C . ALA B 1 78 ? 20.480 46.428 32.329 1.00 13.28 58 ALA B C 1
ATOM 2113 O O . ALA B 1 78 ? 20.761 45.607 33.209 1.00 13.02 58 ALA B O 1
ATOM 2115 N N . ASP B 1 79 ? 21.139 46.484 31.181 1.00 12.28 59 ASP B N 1
ATOM 2116 C CA . ASP B 1 79 ? 22.416 45.771 31.020 1.00 13.51 59 ASP B CA 1
ATOM 2117 C C . ASP B 1 79 ? 23.415 46.514 30.162 1.00 14.01 59 ASP B C 1
ATOM 2118 O O . ASP B 1 79 ? 23.086 47.498 29.489 1.00 14.89 59 ASP B O 1
ATOM 2123 N N . LEU B 1 80 ? 24.647 46.023 30.188 1.00 15.21 60 LEU B N 1
ATOM 2124 C CA . LEU B 1 80 ? 25.689 46.607 29.361 1.00 15.50 60 LEU B CA 1
ATOM 2125 C C . LEU B 1 80 ? 25.483 46.221 27.903 1.00 15.54 60 LEU B C 1
ATOM 2126 O O . LEU B 1 80 ? 25.786 47.004 27.004 1.00 15.53 60 LEU B O 1
ATOM 2131 N N . GLU B 1 81 ? 24.981 45.018 27.673 1.00 15.37 61 GLU B N 1
ATOM 2132 C CA . GLU B 1 81 ? 24.934 44.477 26.319 1.00 15.47 61 GLU B CA 1
ATOM 2133 C C . GLU B 1 81 ? 24.172 45.382 25.359 1.00 14.44 61 GLU B C 1
ATOM 2134 O O . GLU B 1 81 ? 24.620 45.669 24.256 1.00 14.76 61 GLU B O 1
ATOM 2140 N N . TRP B 1 82 ? 23.013 45.852 25.802 1.00 13.22 62 TRP B N 1
ATOM 2141 C CA . TRP B 1 82 ? 22.217 46.706 24.936 1.00 13.18 62 TRP B CA 1
ATOM 2142 C C . TRP B 1 82 ? 22.799 48.103 24.754 1.00 13.03 62 TRP B C 1
ATOM 2143 O O . TRP B 1 82 ? 22.521 48.768 23.751 1.00 12.24 62 TRP B O 1
ATOM 2154 N N . MET B 1 83 ? 23.607 48.562 25.704 1.00 12.65 63 MET B N 1
ATOM 2155 C CA . MET B 1 83 ? 24.278 49.820 25.534 1.00 12.91 63 MET B CA 1
ATOM 2156 C C . MET B 1 83 ? 25.422 49.613 24.568 1.00 12.69 63 MET B C 1
ATOM 2157 O O . MET B 1 83 ? 25.636 50.438 23.694 1.00 13.12 63 MET B O 1
ATOM 2162 N N . ASP B 1 84 ? 26.136 48.506 24.731 1.00 13.59 64 ASP B N 1
ATOM 2163 C CA . ASP B 1 84 ? 27.212 48.158 23.797 1.00 14.21 64 ASP B CA 1
ATOM 2164 C C . ASP B 1 84 ? 26.667 48.069 22.392 1.00 14.32 64 ASP B C 1
ATOM 2165 O O . ASP B 1 84 ? 27.316 48.481 21.423 1.00 14.92 64 ASP B O 1
ATOM 2170 N N . TYR B 1 85 ? 25.476 47.518 22.273 1.00 14.40 65 TYR B N 1
ATOM 2171 C CA . TYR B 1 85 ? 24.821 47.415 20.976 1.00 14.40 65 TYR B CA 1
ATOM 2172 C C . TYR B 1 85 ? 24.754 48.799 20.310 1.00 14.75 65 TYR B C 1
ATOM 2173 O O . TYR B 1 85 ? 25.137 48.976 19.151 1.00 15.60 65 TYR B O 1
ATOM 2182 N N . LEU B 1 86 ? 24.316 49.813 21.054 1.00 13.94 66 LEU B N 1
ATOM 2183 C CA . LEU B 1 86 ? 24.218 51.151 20.462 1.00 13.19 66 LEU B CA 1
ATOM 2184 C C . LEU B 1 86 ? 25.587 51.753 20.213 1.00 14.07 66 LEU B C 1
ATOM 2185 O O . LEU B 1 86 ? 25.793 52.465 19.229 1.00 15.35 66 LEU B O 1
ATOM 2190 N N . GLN B 1 87 ? 26.526 51.464 21.111 1.00 14.72 67 GLN B N 1
ATOM 2191 C CA . GLN B 1 87 ? 27.846 52.055 20.982 1.00 15.48 67 GLN B CA 1
ATOM 2192 C C . GLN B 1 87 ? 28.515 51.506 19.736 1.00 15.37 67 GLN B C 1
ATOM 2193 O O . GLN B 1 87 ? 29.124 52.258 18.979 1.00 16.02 67 GLN B O 1
ATOM 2199 N N . GLN B 1 88 ? 28.380 50.207 19.527 1.00 16.37 68 GLN B N 1
ATOM 2200 C CA . GLN B 1 88 ? 28.979 49.545 18.369 1.00 16.89 68 GLN B CA 1
ATOM 2201 C C . GLN B 1 88 ? 28.407 50.129 17.078 1.00 16.78 68 GLN B C 1
ATOM 2202 O O . GLN B 1 88 ? 29.111 50.291 16.069 1.00 17.26 68 GLN B O 1
ATOM 2208 N N . HIS B 1 89 ? 27.121 50.478 17.114 1.00 16.11 69 HIS B N 1
ATOM 2209 C CA . HIS B 1 89 ? 26.475 51.133 16.000 1.00 16.91 69 HIS B CA 1
ATOM 2210 C C . HIS B 1 89 ? 26.786 52.616 15.834 1.00 17.04 69 HIS B C 1
ATOM 2211 O O . HIS B 1 89 ? 26.201 53.280 14.941 1.00 18.59 69 HIS B O 1
ATOM 2218 N N . GLY B 1 90 ? 27.639 53.144 16.717 1.00 16.09 70 GLY B N 1
ATOM 2219 C CA . GLY B 1 90 ? 28.081 54.539 16.708 1.00 15.30 70 GLY B CA 1
ATOM 2220 C C . GLY B 1 90 ? 27.086 55.543 17.258 1.00 15.47 70 GLY B C 1
ATOM 2221 O O . GLY B 1 90 ? 27.243 56.771 17.090 1.00 14.90 70 GLY B O 1
ATOM 2222 N N . LEU B 1 91 ? 26.051 55.011 17.909 1.00 14.64 71 LEU B N 1
ATOM 2223 C CA . LEU B 1 91 ? 24.946 55.857 18.392 1.00 15.00 71 LEU B CA 1
ATOM 2224 C C . LEU B 1 91 ? 25.213 56.391 19.765 1.00 14.42 71 LEU B C 1
ATOM 2225 O O . LEU B 1 91 ? 24.624 57.385 20.182 1.00 13.61 71 LEU B O 1
ATOM 2230 N N . VAL B 1 92 ? 26.179 55.777 20.427 1.00 14.44 72 VAL B N 1
ATOM 2231 C CA . VAL B 1 92 ? 26.568 56.189 21.760 1.00 14.10 72 VAL B CA 1
ATOM 2232 C C . VAL B 1 92 ? 28.081 56.256 21.726 1.00 15.87 72 VAL B C 1
ATOM 2233 O O . VAL B 1 92 ? 28.731 55.345 21.200 1.00 16.21 72 VAL B O 1
ATOM 2237 N N . LEU B 1 93 ? 28.602 57.355 22.255 1.00 16.62 73 LEU B N 1
ATOM 2238 C CA . LEU B 1 93 ? 30.053 57.523 22.420 1.00 17.96 73 LEU B CA 1
ATOM 2239 C C . LEU B 1 93 ? 30.508 57.164 23.825 1.00 19.11 73 LEU B C 1
ATOM 2240 O O . LEU B 1 93 ? 29.819 57.489 24.799 1.00 18.20 73 LEU B O 1
ATOM 2245 N N . PRO B 1 94 ? 31.691 56.523 23.956 1.00 20.46 74 PRO B N 1
ATOM 2246 C CA . PRO B 1 94 ? 32.177 56.178 25.296 1.00 21.52 74 PRO B CA 1
ATOM 2247 C C . PRO B 1 94 ? 32.187 57.344 26.276 1.00 21.58 74 PRO B C 1
ATOM 2248 O O . PRO B 1 94 ? 31.786 57.169 27.439 1.00 21.64 74 PRO B O 1
ATOM 2252 N N . ALA B 1 95 ? 32.561 58.537 25.807 1.00 21.63 75 ALA B N 1
ATOM 2253 C CA . ALA B 1 95 ? 32.642 59.712 26.680 1.00 21.78 75 ALA B CA 1
ATOM 2254 C C . ALA B 1 95 ? 31.290 60.093 27.262 1.00 21.64 75 ALA B C 1
ATOM 2255 O O . ALA B 1 95 ? 31.220 60.808 28.261 1.00 22.16 75 ALA B O 1
ATOM 2257 N N . GLN B 1 96 ? 30.223 59.600 26.635 1.00 20.20 76 GLN B N 1
ATOM 2258 C CA . GLN B 1 96 ? 28.877 60.002 27.016 1.00 19.60 76 GLN B CA 1
ATOM 2259 C C . GLN B 1 96 ? 28.131 58.889 27.727 1.00 19.49 76 GLN B C 1
ATOM 2260 O O . GLN B 1 96 ? 26.926 58.969 27.942 1.00 18.49 76 GLN B O 1
ATOM 2266 N N . ARG B 1 97 ? 28.860 57.860 28.112 1.00 18.41 77 ARG B N 1
ATOM 2267 C CA . ARG B 1 97 ? 28.230 56.722 28.740 1.00 18.68 77 ARG B CA 1
ATOM 2268 C C . ARG B 1 97 ? 28.933 56.352 30.031 1.00 19.41 77 ARG B C 1
ATOM 2269 O O . ARG B 1 97 ? 30.150 56.438 30.124 1.00 19.88 77 ARG B O 1
ATOM 2277 N N . HIS B 1 98 ? 28.170 55.979 31.049 1.00 18.58 78 HIS B N 1
ATOM 2278 C CA . HIS B 1 98 ? 28.778 55.395 32.234 1.00 18.87 78 HIS B CA 1
ATOM 2279 C C . HIS B 1 98 ? 27.750 54.607 33.006 1.00 18.17 78 HIS B C 1
ATOM 2280 O O . HIS B 1 98 ? 26.539 54.744 32.798 1.00 17.74 78 HIS B O 1
ATOM 2287 N N . ASN B 1 99 ? 28.254 53.765 33.889 1.00 17.27 79 ASN B N 1
ATOM 2288 C CA . ASN B 1 99 ? 27.379 52.937 34.679 1.00 17.48 79 ASN B CA 1
ATOM 2289 C C . ASN B 1 99 ? 26.807 53.731 35.821 1.00 16.82 79 ASN B C 1
ATOM 2290 O O . ASN B 1 99 ? 27.526 54.478 36.494 1.00 18.39 79 ASN B O 1
ATOM 2295 N N . LEU B 1 100 ? 25.509 53.565 36.028 1.00 15.65 80 LEU B N 1
ATOM 2296 C CA . LEU B 1 100 ? 24.798 54.406 36.974 1.00 14.66 80 LEU B CA 1
ATOM 2297 C C . LEU B 1 100 ? 24.308 53.621 38.171 1.00 15.15 80 LEU B C 1
ATOM 2298 O O . LEU B 1 100 ? 24.456 54.070 39.320 1.00 15.32 80 LEU B O 1
ATOM 2303 N N . LEU B 1 101 ? 23.719 52.465 37.903 1.00 13.96 81 LEU B N 1
ATOM 2304 C CA . LEU B 1 101 ? 23.032 51.716 38.936 1.00 13.75 81 LEU B CA 1
ATOM 2305 C C . LEU B 1 101 ? 23.363 50.250 38.839 1.00 13.74 81 LEU B C 1
ATOM 2306 O O . LEU B 1 101 ? 23.791 49.760 37.799 1.00 14.27 81 LEU B O 1
ATOM 2311 N N . GLY B 1 102 ? 23.133 49.546 39.936 1.00 14.42 82 GLY B N 1
ATOM 2312 C CA . GLY B 1 102 ? 23.204 48.095 39.965 1.00 14.51 82 GLY B CA 1
ATOM 2313 C C . GLY B 1 102 ? 21.935 47.546 40.574 1.00 14.73 82 GLY B C 1
ATOM 2314 O O . GLY B 1 102 ? 21.099 48.303 41.091 1.00 15.22 82 GLY B O 1
ATOM 2315 N N . ASN B 1 103 ? 21.765 46.236 40.519 1.00 14.61 83 ASN B N 1
ATOM 2316 C CA . ASN B 1 103 ? 20.558 45.628 41.068 1.00 14.06 83 ASN B CA 1
ATOM 2317 C C . ASN B 1 103 ? 20.873 44.201 41.436 1.00 14.69 83 ASN B C 1
ATOM 2318 O O . ASN B 1 103 ? 21.984 43.730 41.193 1.00 15.54 83 ASN B O 1
ATOM 2323 N N . THR B 1 104 ? 19.917 43.552 42.073 1.00 14.78 84 THR B N 1
ATOM 2324 C CA . THR B 1 104 ? 19.965 42.131 42.352 1.00 15.27 84 THR B CA 1
ATOM 2325 C C . THR B 1 104 ? 18.877 41.416 41.550 1.00 15.68 84 THR B C 1
ATOM 2326 O O . THR B 1 104 ? 17.929 42.043 41.044 1.00 14.72 84 THR B O 1
ATOM 2330 N N . LEU B 1 105 ? 19.001 40.100 41.435 1.00 15.40 85 LEU B N 1
ATOM 2331 C CA . LEU B 1 105 ? 17.992 39.312 40.758 1.00 15.64 85 LEU B CA 1
ATOM 2332 C C . LEU B 1 105 ? 17.271 38.476 41.802 1.00 16.18 85 LEU B C 1
ATOM 2333 O O . LEU B 1 105 ? 17.913 37.793 42.607 1.00 16.95 85 LEU B O 1
ATOM 2338 N N . VAL B 1 106 ? 15.945 38.524 41.803 1.00 16.04 86 VAL B N 1
ATOM 2339 C CA . VAL B 1 106 ? 15.170 37.787 42.799 1.00 16.34 86 VAL B CA 1
ATOM 2340 C C . VAL B 1 106 ? 14.098 36.888 42.204 1.00 16.64 86 VAL B C 1
ATOM 2341 O O . VAL B 1 106 ? 13.603 37.095 41.079 1.00 15.80 86 VAL B O 1
ATOM 2345 N N . LEU B 1 107 ? 13.766 35.869 42.980 1.00 17.05 87 LEU B N 1
ATOM 2346 C CA . LEU B 1 107 ? 12.673 34.978 42.676 1.00 17.78 87 LEU B CA 1
ATOM 2347 C C . LEU B 1 107 ? 11.474 35.485 43.474 1.00 17.81 87 LEU B C 1
ATOM 2348 O O . LEU B 1 107 ? 11.533 35.604 44.706 1.00 18.57 87 LEU B O 1
ATOM 2353 N N . VAL B 1 108 ? 10.386 35.804 42.791 1.00 17.82 88 VAL B N 1
ATOM 2354 C CA . VAL B 1 108 ? 9.227 36.339 43.478 1.00 17.37 88 VAL B CA 1
ATOM 2355 C C . VAL B 1 108 ? 7.983 35.479 43.298 1.00 18.22 88 VAL B C 1
ATOM 2356 O O . VAL B 1 108 ? 7.899 34.687 42.365 1.00 17.05 88 VAL B O 1
ATOM 2360 N N . ALA B 1 109 ? 7.045 35.635 44.225 1.00 18.62 89 ALA B N 1
ATOM 2361 C CA . ALA B 1 109 ? 5.742 34.977 44.166 1.00 19.53 89 ALA B CA 1
ATOM 2362 C C . ALA B 1 109 ? 4.681 36.001 44.548 1.00 19.57 89 ALA B C 1
ATOM 2363 O O . ALA B 1 109 ? 5.025 37.047 45.109 1.00 20.13 89 ALA B O 1
ATOM 2365 N N . PRO B 1 110 ? 3.393 35.733 44.242 1.00 20.93 90 PRO B N 1
ATOM 2366 C CA . PRO B 1 110 ? 2.363 36.627 44.760 1.00 21.24 90 PRO B CA 1
ATOM 2367 C C . PRO B 1 110 ? 2.524 36.757 46.279 1.00 22.54 90 PRO B C 1
ATOM 2368 O O . PRO B 1 110 ? 3.028 35.826 46.927 1.00 22.37 90 PRO B O 1
ATOM 2372 N N . ALA B 1 111 ? 2.160 37.917 46.828 1.00 23.19 91 ALA B N 1
ATOM 2373 C CA . ALA B 1 111 ? 2.317 38.159 48.267 1.00 24.31 91 ALA B CA 1
ATOM 2374 C C . ALA B 1 111 ? 1.598 37.098 49.097 1.00 25.39 91 ALA B C 1
ATOM 2375 O O . ALA B 1 111 ? 2.091 36.701 50.142 1.00 25.32 91 ALA B O 1
ATOM 2377 N N . SER B 1 112 ? 0.451 36.635 48.600 1.00 26.28 92 SER B N 1
ATOM 2378 C CA . SER B 1 112 ? -0.371 35.639 49.311 1.00 27.89 92 SER B CA 1
ATOM 2379 C C . SER B 1 112 ? 0.200 34.227 49.215 1.00 28.47 92 SER B C 1
ATOM 2380 O O . SER B 1 112 ? -0.147 33.352 50.014 1.00 29.03 92 SER B O 1
ATOM 2383 N N . SER B 1 113 ? 1.067 33.992 48.234 1.00 28.49 93 SER B N 1
ATOM 2384 C CA . SER B 1 113 ? 1.649 32.671 48.042 1.00 29.06 93 SER B CA 1
ATOM 2385 C C . SER B 1 113 ? 2.384 32.180 49.281 1.00 29.80 93 SER B C 1
ATOM 2386 O O . SER B 1 113 ? 3.038 32.953 49.967 1.00 29.79 93 SER B O 1
ATOM 2389 N N . LYS B 1 114 ? 2.278 30.885 49.550 1.00 30.59 94 LYS B N 1
ATOM 2390 C CA . LYS B 1 114 ? 3.001 30.289 50.670 1.00 31.59 94 LYS B CA 1
ATOM 2391 C C . LYS B 1 114 ? 4.195 29.484 50.202 1.00 32.01 94 LYS B C 1
ATOM 2392 O O . LYS B 1 114 ? 4.759 28.701 50.972 1.00 32.01 94 LYS B O 1
ATOM 2398 N N . LEU B 1 115 ? 4.577 29.663 48.937 1.00 32.33 95 LEU B N 1
ATOM 2399 C CA . LEU B 1 115 ? 5.711 28.944 48.368 1.00 32.60 95 LEU B CA 1
ATOM 2400 C C . LEU B 1 115 ? 7.004 29.244 49.107 1.00 32.73 95 LEU B C 1
ATOM 2401 O O . LEU B 1 115 ? 7.278 30.389 49.449 1.00 32.68 95 LEU B O 1
ATOM 2406 N N . ARG B 1 116 ? 7.770 28.189 49.374 1.00 33.24 96 ARG B N 1
ATOM 2407 C CA . ARG B 1 116 ? 9.148 28.299 49.837 1.00 33.77 96 ARG B CA 1
ATOM 2408 C C . ARG B 1 116 ? 9.973 27.596 48.789 1.00 33.57 96 ARG B C 1
ATOM 2409 O O . ARG B 1 116 ? 9.717 26.435 48.470 1.00 33.74 96 ARG B O 1
ATOM 2417 N N . VAL B 1 117 ? 10.948 28.302 48.232 1.00 32.75 97 VAL B N 1
ATOM 2418 C CA . VAL B 1 117 ? 11.759 27.749 47.168 1.00 32.57 97 VAL B CA 1
ATOM 2419 C C . VAL B 1 117 ? 13.210 28.153 47.402 1.00 32.83 97 VAL B C 1
ATOM 2420 O O . VAL B 1 117 ? 13.513 29.321 47.635 1.00 32.79 97 VAL B O 1
ATOM 2424 N N . ASP B 1 118 ? 14.101 27.173 47.349 1.00 33.74 98 ASP B N 1
ATOM 2425 C CA . ASP B 1 118 ? 15.524 27.446 47.242 1.00 34.53 98 ASP B CA 1
ATOM 2426 C C . ASP B 1 118 ? 15.908 27.204 45.777 1.00 34.90 98 ASP B C 1
ATOM 2427 O O . ASP B 1 118 ? 15.861 26.059 45.325 1.00 35.10 98 ASP B O 1
ATOM 2432 N N . PRO B 1 119 ? 16.295 28.270 45.037 1.00 35.23 99 PRO B N 1
ATOM 2433 C CA . PRO B 1 119 ? 16.569 28.120 43.594 1.00 35.37 99 PRO B CA 1
ATOM 2434 C C . PRO B 1 119 ? 17.727 27.151 43.302 1.00 35.44 99 PRO B C 1
ATOM 2435 O O . PRO B 1 119 ? 17.791 26.587 42.206 1.00 35.13 99 PRO B O 1
ATOM 2439 N N . ARG B 1 120 ? 18.601 26.960 44.297 1.00 35.40 100 ARG B N 1
ATOM 2440 C CA . ARG B 1 120 ? 19.707 25.987 44.273 1.00 35.63 100 ARG B CA 1
ATOM 2441 C C . ARG B 1 120 ? 19.270 24.520 44.223 1.00 35.10 100 ARG B C 1
ATOM 2442 O O . ARG B 1 120 ? 19.992 23.664 43.705 1.00 35.21 100 ARG B O 1
ATOM 2450 N N . ALA B 1 121 ? 18.116 24.216 44.806 1.00 34.46 101 ALA B N 1
ATOM 2451 C CA . ALA B 1 121 ? 17.681 22.831 44.924 1.00 34.23 101 ALA B CA 1
ATOM 2452 C C . ALA B 1 121 ? 17.224 22.251 43.574 1.00 34.02 101 ALA B C 1
ATOM 2453 O O . ALA B 1 121 ? 16.492 22.908 42.828 1.00 33.83 101 ALA B O 1
ATOM 2455 N N . PRO B 1 122 ? 17.671 21.023 43.247 1.00 33.37 102 PRO B N 1
ATOM 2456 C CA . PRO B 1 122 ? 17.316 20.430 41.970 1.00 33.03 102 PRO B CA 1
ATOM 2457 C C . PRO B 1 122 ? 15.803 20.303 41.800 1.00 32.23 102 PRO B C 1
ATOM 2458 O O . PRO B 1 122 ? 15.121 19.717 42.645 1.00 32.30 102 PRO B O 1
ATOM 2462 N N . GLY B 1 123 ? 15.289 20.895 40.728 1.00 31.31 103 GLY B N 1
ATOM 2463 C CA . GLY B 1 123 ? 13.872 20.782 40.386 1.00 29.85 103 GLY B CA 1
ATOM 2464 C C . GLY B 1 123 ? 12.943 21.647 41.226 1.00 28.67 103 GLY B C 1
ATOM 2465 O O . GLY B 1 123 ? 11.726 21.666 41.002 1.00 28.75 103 GLY B O 1
ATOM 2466 N N . ALA B 1 124 ? 13.504 22.374 42.186 1.00 27.64 104 ALA B N 1
ATOM 2467 C CA . ALA B 1 124 ? 12.699 23.148 43.141 1.00 26.85 104 ALA B CA 1
ATOM 2468 C C . ALA B 1 124 ? 11.811 24.215 42.492 1.00 26.54 104 ALA B C 1
ATOM 2469 O O . ALA B 1 124 ? 10.629 24.337 42.837 1.00 26.19 104 ALA B O 1
ATOM 2471 N N . ILE B 1 125 ? 12.380 24.994 41.569 1.00 26.37 105 ILE B N 1
ATOM 2472 C CA . ILE B 1 125 ? 11.609 26.038 40.901 1.00 25.86 105 ILE B CA 1
ATOM 2473 C C . ILE B 1 125 ? 10.500 25.402 40.084 1.00 26.33 105 ILE B C 1
ATOM 2474 O O . ILE B 1 125 ? 9.335 25.804 40.192 1.00 26.68 105 ILE B O 1
ATOM 2479 N N . ALA B 1 126 ? 10.863 24.395 39.288 1.00 26.54 106 ALA B N 1
ATOM 2480 C CA . ALA B 1 126 ? 9.883 23.669 38.469 1.00 26.99 106 ALA B CA 1
ATOM 2481 C C . ALA B 1 126 ? 8.759 23.071 39.320 1.00 27.39 106 ALA B C 1
ATOM 2482 O O . ALA B 1 126 ? 7.578 23.177 38.968 1.00 27.32 106 ALA B O 1
ATOM 2484 N N . LYS B 1 127 ? 9.129 22.447 40.435 1.00 27.31 107 LYS B N 1
ATOM 2485 C CA . LYS B 1 127 ? 8.156 21.871 41.361 1.00 27.89 107 LYS B CA 1
ATOM 2486 C C . LYS B 1 127 ? 7.193 22.945 41.836 1.00 27.33 107 LYS B C 1
ATOM 2487 O O . LYS B 1 127 ? 5.980 22.712 41.922 1.00 27.72 107 LYS B O 1
ATOM 2493 N N . ALA B 1 128 ? 7.729 24.131 42.128 1.00 26.63 108 ALA B N 1
ATOM 2494 C CA . ALA B 1 128 ? 6.932 25.213 42.699 1.00 26.56 108 ALA B CA 1
ATOM 2495 C C . ALA B 1 128 ? 5.964 25.794 41.675 1.00 26.31 108 ALA B C 1
ATOM 2496 O O . ALA B 1 128 ? 5.000 26.471 42.037 1.00 27.16 108 ALA B O 1
ATOM 2498 N N . LEU B 1 129 ? 6.198 25.496 40.399 1.00 25.66 109 LEU B N 1
ATOM 2499 C CA . LEU B 1 129 ? 5.277 25.930 39.344 1.00 25.91 109 LEU B CA 1
ATOM 2500 C C . LEU B 1 129 ? 3.976 25.130 39.314 1.00 26.88 109 LEU B C 1
ATOM 2501 O O . LEU B 1 129 ? 2.994 25.538 38.674 1.00 27.32 109 LEU B O 1
ATOM 2506 N N . GLY B 1 130 ? 3.963 24.003 40.018 1.00 27.66 110 GLY B N 1
ATOM 2507 C CA . GLY B 1 130 ? 2.791 23.140 40.030 1.00 29.30 110 GLY B CA 1
ATOM 2508 C C . GLY B 1 130 ? 2.642 22.465 38.685 1.00 30.19 110 GLY B C 1
ATOM 2509 O O . GLY B 1 130 ? 3.608 22.356 37.932 1.00 30.16 110 GLY B O 1
ATOM 2510 N N . GLU B 1 131 ? 1.428 22.014 38.379 1.00 31.52 111 GLU B N 1
ATOM 2511 C CA . GLU B 1 131 ? 1.195 21.220 37.171 1.00 32.95 111 GLU B CA 1
ATOM 2512 C C . GLU B 1 131 ? 1.167 22.098 35.923 1.00 32.42 111 GLU B C 1
ATOM 2513 O O . GLU B 1 131 ? 1.676 21.705 34.880 1.00 33.10 111 GLU B O 1
ATOM 2519 N N . ASN B 1 132 ? 0.585 23.289 36.041 1.00 31.90 112 ASN B N 1
ATOM 2520 C CA . ASN B 1 132 ? 0.380 24.147 34.872 1.00 31.62 112 ASN B CA 1
ATOM 2521 C C . ASN B 1 132 ? 1.038 25.523 34.931 1.00 30.66 112 ASN B C 1
ATOM 2522 O O . ASN B 1 132 ? 0.979 26.281 33.959 1.00 31.51 112 ASN B O 1
ATOM 2527 N N . GLY B 1 133 ? 1.659 25.839 36.064 1.00 28.78 113 GLY B N 1
ATOM 2528 C CA . GLY B 1 133 ? 2.253 27.158 36.274 1.00 26.09 113 GLY B CA 1
ATOM 2529 C C . GLY B 1 133 ? 3.422 27.423 35.347 1.00 24.36 113 GLY B C 1
ATOM 2530 O O . GLY B 1 133 ? 4.103 26.496 34.912 1.00 23.49 113 GLY B O 1
ATOM 2531 N N . ARG B 1 134 ? 3.632 28.699 35.031 1.00 22.95 114 ARG B N 1
ATOM 2532 C CA . ARG B 1 134 ? 4.809 29.109 34.287 1.00 21.89 114 ARG B CA 1
ATOM 2533 C C . ARG B 1 134 ? 5.583 30.092 35.112 1.00 21.14 114 ARG B C 1
ATOM 2534 O O . ARG B 1 134 ? 5.028 30.759 35.999 1.00 20.59 114 ARG B O 1
ATOM 2542 N N . LEU B 1 135 ? 6.870 30.159 34.809 1.00 19.56 115 LEU B N 1
ATOM 2543 C CA . LEU B 1 135 ? 7.789 31.054 35.493 1.00 18.54 115 LEU B CA 1
ATOM 2544 C C . LEU B 1 135 ? 7.865 32.344 34.705 1.00 18.18 115 LEU B C 1
ATOM 2545 O O . LEU B 1 135 ? 8.349 32.348 33.569 1.00 18.16 115 LEU B O 1
ATOM 2550 N N . ALA B 1 136 ? 7.420 33.444 35.314 1.00 17.49 116 ALA B N 1
ATOM 2551 C CA . ALA B 1 136 ? 7.405 34.722 34.645 1.00 17.32 116 ALA B CA 1
ATOM 2552 C C . ALA B 1 136 ? 8.814 35.297 34.564 1.00 16.81 116 ALA B C 1
ATOM 2553 O O . ALA B 1 136 ? 9.499 35.462 35.568 1.00 17.27 116 ALA B O 1
ATOM 2555 N N . VAL B 1 137 ? 9.279 35.565 33.351 1.00 16.70 117 VAL B N 1
ATOM 2556 C CA . VAL B 1 137 ? 10.628 36.051 33.156 1.00 16.14 117 VAL B CA 1
ATOM 2557 C C . VAL B 1 137 ? 10.582 37.014 31.989 1.00 16.01 117 VAL B C 1
ATOM 2558 O O . VAL B 1 137 ? 9.688 36.943 31.159 1.00 15.28 117 VAL B O 1
ATOM 2562 N N . GLY B 1 138 ? 11.541 37.926 31.933 1.00 16.18 118 GLY B N 1
ATOM 2563 C CA . GLY B 1 138 ? 11.745 38.670 30.689 1.00 15.28 118 GLY B CA 1
ATOM 2564 C C . GLY B 1 138 ? 12.135 37.721 29.570 1.00 15.67 118 GLY B C 1
ATOM 2565 O O . GLY B 1 138 ? 12.725 36.657 29.815 1.00 15.03 118 GLY B O 1
ATOM 2566 N N . GLN B 1 139 ? 11.753 38.066 28.347 1.00 15.22 119 GLN B N 1
ATOM 2567 C CA . GLN B 1 139 ? 12.201 37.281 27.188 1.00 16.09 119 GLN B CA 1
ATOM 2568 C C . GLN B 1 139 ? 13.696 37.002 27.333 1.00 16.08 119 GLN B C 1
ATOM 2569 O O . GLN B 1 139 ? 14.526 37.915 27.414 1.00 17.01 119 GLN B O 1
ATOM 2575 N N . THR B 1 140 ? 14.044 35.725 27.388 1.00 15.74 120 THR B N 1
ATOM 2576 C CA . THR B 1 140 ? 15.362 35.351 27.901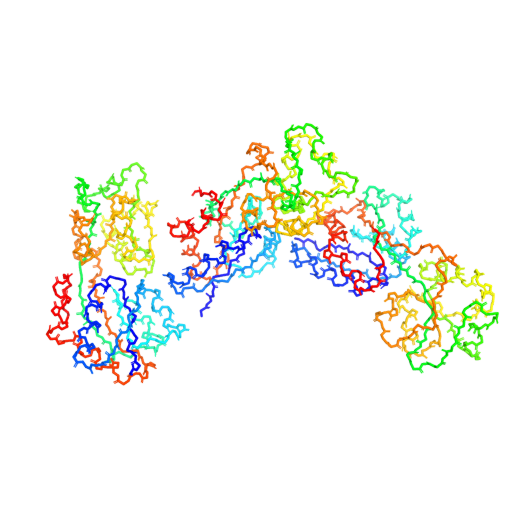 1.00 16.58 120 THR B CA 1
ATOM 2577 C C . THR B 1 140 ? 16.525 35.654 26.954 1.00 16.71 120 THR B C 1
ATOM 2578 O O . THR B 1 140 ? 17.655 35.836 27.397 1.00 17.61 120 THR B O 1
ATOM 2582 N N . ALA B 1 141 ? 16.248 35.712 25.653 1.00 16.18 121 ALA B N 1
ATOM 2583 C CA . ALA B 1 141 ? 17.292 36.036 24.691 1.00 16.61 121 ALA B CA 1
ATOM 2584 C C . ALA B 1 141 ? 17.527 37.527 24.483 1.00 17.06 121 ALA B C 1
ATOM 2585 O O . ALA B 1 141 ? 18.525 37.918 23.870 1.00 17.74 121 ALA B O 1
ATOM 2587 N N . SER B 1 142 ? 16.621 38.361 24.989 1.00 15.54 122 SER B N 1
ATOM 2588 C CA . SER B 1 142 ? 16.673 39.789 24.681 1.00 16.00 122 SER B CA 1
ATOM 2589 C C . SER B 1 142 ? 16.500 40.740 25.863 1.00 15.13 122 SER B C 1
ATOM 2590 O O . SER B 1 142 ? 17.284 41.677 26.030 1.00 16.10 122 SER B O 1
ATOM 2593 N N . VAL B 1 143 ? 15.473 40.512 26.687 1.00 14.44 123 VAL B N 1
ATOM 2594 C CA . VAL B 1 143 ? 15.193 41.421 27.803 1.00 13.76 123 VAL B CA 1
ATOM 2595 C C . VAL B 1 143 ? 16.310 41.227 28.845 1.00 13.95 123 VAL B C 1
ATOM 2596 O O . VAL B 1 143 ? 16.604 40.093 29.204 1.00 14.47 123 VAL B O 1
ATOM 2600 N N . PRO B 1 144 ? 16.938 42.324 29.317 1.00 14.33 124 PRO B N 1
ATOM 2601 C CA . PRO B 1 144 ? 18.028 42.109 30.279 1.00 14.12 124 PRO B CA 1
ATOM 2602 C C . PRO B 1 144 ? 17.625 41.205 31.429 1.00 14.39 124 PRO B C 1
ATOM 2603 O O . PRO B 1 144 ? 18.381 40.278 31.747 1.00 14.30 124 PRO B O 1
ATOM 2607 N N . ALA B 1 145 ? 16.439 41.432 32.027 1.00 14.49 125 ALA B N 1
ATOM 2608 C CA . ALA B 1 145 ? 16.022 40.617 33.165 1.00 13.73 125 ALA B CA 1
ATOM 2609 C C . ALA B 1 145 ? 15.898 39.175 32.764 1.00 14.56 125 ALA B C 1
ATOM 2610 O O . ALA B 1 145 ? 16.145 38.299 33.569 1.00 15.24 125 ALA B O 1
ATOM 2612 N N . GLY B 1 146 ? 15.517 38.933 31.515 1.00 14.44 126 GLY B N 1
ATOM 2613 C CA . GLY B 1 146 ? 15.378 37.581 31.018 1.00 15.13 126 GLY B CA 1
ATOM 2614 C C . GLY B 1 146 ? 16.732 36.935 30.849 1.00 14.42 126 GLY B C 1
ATOM 2615 O O . GLY B 1 146 ? 16.919 35.758 31.202 1.00 15.72 126 GLY B O 1
ATOM 2616 N N . SER B 1 147 ? 17.677 37.720 30.328 1.00 15.49 127 SER B N 1
ATOM 2617 C CA . SER B 1 147 ? 19.024 37.254 30.079 1.00 16.84 127 SER B CA 1
ATOM 2618 C C . SER B 1 147 ? 19.701 36.946 31.402 1.00 17.26 127 SER B C 1
ATOM 2619 O O . SER B 1 147 ? 20.312 35.890 31.553 1.00 18.40 127 SER B O 1
ATOM 2622 N N . TYR B 1 148 ? 19.582 37.857 32.367 1.00 16.79 128 TYR B N 1
ATOM 2623 C CA . TYR B 1 148 ? 20.136 37.597 33.692 1.00 16.07 128 TYR B CA 1
ATOM 2624 C C . TYR B 1 148 ? 19.478 36.352 34.296 1.00 16.91 128 TYR B C 1
ATOM 2625 O O . TYR B 1 148 ? 20.168 35.519 34.914 1.00 16.94 128 TYR B O 1
ATOM 2634 N N . ALA B 1 149 ? 18.158 36.241 34.131 1.00 17.04 129 ALA B N 1
ATOM 2635 C CA . ALA B 1 149 ? 17.394 35.090 34.641 1.00 17.05 129 ALA B CA 1
ATOM 2636 C C . ALA B 1 149 ? 17.873 33.792 34.014 1.00 18.25 129 ALA B C 1
ATOM 2637 O O . ALA B 1 149 ? 18.129 32.833 34.735 1.00 19.38 129 ALA B O 1
ATOM 2639 N N . ALA B 1 150 ? 17.996 33.751 32.685 1.00 17.97 130 ALA B N 1
ATOM 2640 C CA . ALA B 1 150 ? 18.401 32.508 32.031 1.00 19.35 130 ALA B CA 1
ATOM 2641 C C . ALA B 1 150 ? 19.805 32.147 32.488 1.00 19.52 130 ALA B C 1
ATOM 2642 O O . ALA B 1 150 ? 20.101 30.971 32.738 1.00 20.41 130 ALA B O 1
ATOM 2644 N N . ALA B 1 151 ? 20.665 33.150 32.614 1.00 20.54 131 ALA B N 1
ATOM 2645 C CA . ALA B 1 151 ? 22.015 32.913 33.103 1.00 20.89 131 ALA B CA 1
ATOM 2646 C C . ALA B 1 151 ? 22.002 32.300 34.512 1.00 21.43 131 ALA B C 1
ATOM 2647 O O . ALA B 1 151 ? 22.661 31.276 34.748 1.00 22.36 131 ALA B O 1
ATOM 2649 N N . ALA B 1 152 ? 21.217 32.873 35.422 1.00 21.37 132 ALA B N 1
ATOM 2650 C CA . ALA B 1 152 ? 21.114 32.350 36.786 1.00 22.73 132 ALA B CA 1
ATOM 2651 C C . ALA B 1 152 ? 20.513 30.948 36.787 1.00 22.91 132 ALA B C 1
ATOM 2652 O O . ALA B 1 152 ? 20.969 30.060 37.523 1.00 23.66 132 ALA B O 1
ATOM 2654 N N . LEU B 1 153 ? 19.457 30.762 36.002 1.00 22.78 133 LEU B N 1
ATOM 2655 C CA . LEU B 1 153 ? 18.811 29.454 35.925 1.00 23.17 133 LEU B CA 1
ATOM 2656 C C . LEU B 1 153 ? 19.777 28.391 35.441 1.00 24.24 133 LEU B C 1
ATOM 2657 O O . LEU B 1 153 ? 19.782 27.265 35.976 1.00 24.63 133 LEU B O 1
ATOM 2662 N N . ARG B 1 154 ? 20.599 28.753 34.454 1.00 25.02 134 ARG B N 1
ATOM 2663 C CA . ARG B 1 154 ? 21.627 27.849 33.928 1.00 26.87 134 ARG B CA 1
ATOM 2664 C C . ARG B 1 154 ? 22.642 27.512 35.010 1.00 27.94 134 ARG B C 1
ATOM 2665 O O . ARG B 1 154 ? 22.977 26.330 35.207 1.00 28.47 134 ARG B O 1
ATOM 2673 N N . LYS B 1 155 ? 23.105 28.534 35.726 1.00 28.82 135 LYS B N 1
ATOM 2674 C CA . LYS B 1 155 ? 24.161 28.346 36.726 1.00 29.74 135 LYS B CA 1
ATOM 2675 C C . LYS B 1 155 ? 23.717 27.420 37.824 1.00 30.23 135 LYS B C 1
ATOM 2676 O O . LYS B 1 155 ? 24.457 26.533 38.250 1.00 30.37 135 LYS B O 1
ATOM 2682 N N . LEU B 1 156 ? 22.481 27.604 38.259 1.00 30.30 136 LEU B N 1
ATOM 2683 C CA . LEU B 1 156 ? 21.942 26.791 39.330 1.00 30.71 136 LEU B CA 1
ATOM 2684 C C . LEU B 1 156 ? 21.445 25.441 38.827 1.00 30.51 136 LEU B C 1
ATOM 2685 O O . LEU B 1 156 ? 20.924 24.662 39.612 1.00 31.25 136 LEU B O 1
ATOM 2690 N N . GLY B 1 157 ? 21.619 25.173 37.527 1.00 30.37 137 GLY B N 1
ATOM 2691 C CA . GLY B 1 157 ? 21.267 23.877 36.921 1.00 30.18 137 GLY B CA 1
ATOM 2692 C C . GLY B 1 157 ? 19.764 23.683 36.823 1.00 30.22 137 GLY B C 1
ATOM 2693 O O . GLY B 1 157 ? 19.261 22.552 36.788 1.00 30.41 137 GLY B O 1
ATOM 2694 N N . GLN B 1 158 ? 19.041 24.793 36.763 1.00 29.14 138 GLN B N 1
ATOM 2695 C CA . GLN B 1 158 ? 17.592 24.742 36.756 1.00 29.26 138 GLN B CA 1
ATOM 2696 C C . GLN B 1 158 ? 17.011 25.051 35.389 1.00 27.78 138 GLN B C 1
ATOM 2697 O O . GLN B 1 158 ? 15.822 24.864 35.175 1.00 27.95 138 GLN B O 1
ATOM 2703 N N . TRP B 1 159 ? 17.855 25.506 34.471 1.00 27.94 139 TRP B N 1
ATOM 2704 C CA . TRP B 1 159 ? 17.400 25.921 33.147 1.00 27.21 139 TRP B CA 1
ATOM 2705 C C . TRP B 1 159 ? 16.555 24.870 32.426 1.00 27.26 139 TRP B C 1
ATOM 2706 O O . TRP B 1 159 ? 15.433 25.163 31.988 1.00 27.28 139 TRP B O 1
ATOM 2717 N N . ASP B 1 160 ? 17.074 23.647 32.333 1.00 27.48 140 ASP B N 1
ATOM 2718 C CA . ASP B 1 160 ? 16.353 22.588 31.620 1.00 27.92 140 ASP B CA 1
ATOM 2719 C C . ASP B 1 160 ? 14.979 22.279 32.227 1.00 27.31 140 ASP B C 1
ATOM 2720 O O . ASP B 1 160 ? 14.015 22.044 31.489 1.00 28.03 140 ASP B O 1
ATOM 2725 N N . SER B 1 161 ? 14.878 22.335 33.557 1.00 26.73 141 SER B N 1
ATOM 2726 C CA . SER B 1 161 ? 13.629 22.052 34.266 1.00 26.30 141 SER B CA 1
ATOM 2727 C C . SER B 1 161 ? 12.519 23.101 34.034 1.00 25.78 141 SER B C 1
ATOM 2728 O O . SER B 1 161 ? 11.347 22.818 34.264 1.00 25.89 141 SER B O 1
ATOM 2731 N N . VAL B 1 162 ? 12.887 24.302 33.582 1.00 25.21 142 VAL B N 1
ATOM 2732 C CA . VAL B 1 162 ? 11.913 25.389 33.419 1.00 24.69 142 VAL B CA 1
ATOM 2733 C C . VAL B 1 162 ? 11.891 26.012 32.024 1.00 24.90 142 VAL B C 1
ATOM 2734 O O . VAL B 1 162 ? 11.003 26.800 31.730 1.00 25.59 142 VAL B O 1
ATOM 2738 N N . SER B 1 163 ? 12.848 25.664 31.161 1.00 25.32 143 SER B N 1
ATOM 2739 C CA . SER B 1 163 ? 12.960 26.316 29.851 1.00 24.91 143 SER B CA 1
ATOM 2740 C C . SER B 1 163 ? 11.700 26.156 28.994 1.00 25.48 143 SER B C 1
ATOM 2741 O O . SER B 1 163 ? 11.378 27.028 28.184 1.00 25.44 143 SER B O 1
ATOM 2744 N N . ASN B 1 164 ? 10.994 25.043 29.182 1.00 25.35 144 ASN B N 1
ATOM 2745 C CA . ASN B 1 164 ? 9.723 24.814 28.503 1.00 26.34 144 ASN B CA 1
ATOM 2746 C C . ASN B 1 164 ? 8.514 25.227 29.349 1.00 25.12 144 ASN B C 1
ATOM 2747 O O . ASN B 1 164 ? 7.364 24.972 28.975 1.00 25.94 144 ASN B O 1
ATOM 2752 N N . ARG B 1 165 ? 8.781 25.922 30.459 1.00 23.69 145 ARG B N 1
ATOM 2753 C CA . ARG B 1 165 ? 7.744 26.313 31.409 1.00 22.84 145 ARG B CA 1
ATOM 2754 C C . ARG B 1 165 ? 7.791 27.804 31.767 1.00 21.54 145 ARG B C 1
ATOM 2755 O O . ARG B 1 165 ? 7.379 28.205 32.865 1.00 21.59 145 ARG B O 1
ATOM 2763 N N . LEU B 1 166 ? 8.252 28.610 30.821 1.00 20.58 146 LEU B N 1
ATOM 2764 C CA . LEU B 1 166 ? 8.424 30.051 31.041 1.00 19.20 146 LEU B CA 1
ATOM 2765 C C . LEU B 1 166 ? 7.206 30.783 30.556 1.00 19.30 146 LEU B C 1
ATOM 2766 O O . LEU B 1 166 ? 6.539 30.332 29.623 1.00 20.73 146 LEU B O 1
ATOM 2771 N N . ALA B 1 167 ? 6.902 31.900 31.211 1.00 17.96 147 ALA B N 1
ATOM 2772 C CA . ALA B 1 167 ? 5.984 32.882 30.671 1.00 18.69 147 ALA B CA 1
ATOM 2773 C C . ALA B 1 167 ? 6.884 34.051 30.318 1.00 18.49 147 ALA B C 1
ATOM 2774 O O . ALA B 1 167 ? 7.061 34.980 31.109 1.00 18.12 147 ALA B O 1
ATOM 2776 N N . GLU B 1 168 ? 7.494 33.957 29.140 1.00 18.31 148 GLU B N 1
ATOM 2777 C CA . GLU B 1 168 ? 8.433 34.977 28.687 1.00 17.78 148 GLU B CA 1
ATOM 2778 C C . GLU B 1 168 ? 7.648 36.220 28.366 1.00 17.86 148 GLU B C 1
ATOM 2779 O O . GLU B 1 168 ? 6.638 36.168 27.664 1.00 19.35 148 GLU B O 1
ATOM 2785 N N . SER B 1 169 ? 8.124 37.341 28.910 1.00 16.35 149 SER B N 1
ATOM 2786 C CA . SER B 1 169 ? 7.359 38.567 28.955 1.00 15.88 149 SER B CA 1
ATOM 2787 C C . SER B 1 169 ? 8.137 39.698 28.322 1.00 14.52 149 SER B C 1
ATOM 2788 O O . SER B 1 169 ? 9.386 39.666 28.249 1.00 14.30 149 SER B O 1
ATOM 2791 N N . GLU B 1 170 ? 7.404 40.709 27.888 1.00 14.42 150 GLU B N 1
ATOM 2792 C CA . GLU B 1 170 ? 8.031 41.746 27.088 1.00 14.80 150 GLU B CA 1
ATOM 2793 C C . GLU B 1 170 ? 9.007 42.631 27.865 1.00 14.22 150 GLU B C 1
ATOM 2794 O O . GLU B 1 170 ? 9.778 43.339 27.262 1.00 14.44 150 GLU B O 1
ATOM 2800 N N . SER B 1 171 ? 8.948 42.622 29.194 1.00 13.82 151 SER B N 1
ATOM 2801 C CA . SER B 1 171 ? 9.950 43.343 29.997 1.00 14.00 151 SER B CA 1
ATOM 2802 C C . SER B 1 171 ? 9.910 42.688 31.353 1.00 14.49 151 SER B C 1
ATOM 2803 O O . SER B 1 171 ? 9.026 41.863 31.625 1.00 13.80 151 SER B O 1
ATOM 2806 N N . VAL B 1 172 ? 10.820 43.108 32.220 1.00 13.03 152 VAL B N 1
ATOM 2807 C CA . VAL B 1 172 ? 10.836 42.591 33.583 1.00 13.90 152 VAL B CA 1
ATOM 2808 C C . VAL B 1 172 ? 9.547 42.989 34.316 1.00 13.92 152 VAL B C 1
ATOM 2809 O O . VAL B 1 172 ? 9.075 42.262 35.202 1.00 13.55 152 VAL B O 1
ATOM 2813 N N . ARG B 1 173 ? 8.966 44.125 33.930 1.00 13.64 153 ARG B N 1
ATOM 2814 C CA . ARG B 1 173 ? 7.764 44.608 34.592 1.00 15.11 153 ARG B CA 1
ATOM 2815 C C . ARG B 1 173 ? 6.527 43.864 34.095 1.00 15.78 153 ARG B C 1
ATOM 2816 O O . ARG B 1 173 ? 5.586 43.643 34.854 1.00 15.54 153 ARG B O 1
ATOM 2824 N N . ALA B 1 174 ? 6.549 43.424 32.843 1.00 15.72 154 ALA B N 1
ATOM 2825 C CA . ALA B 1 174 ? 5.493 42.544 32.360 1.00 15.66 154 ALA B CA 1
ATOM 2826 C C . ALA B 1 174 ? 5.521 41.227 33.135 1.00 16.20 154 ALA B C 1
ATOM 2827 O O . ALA B 1 174 ? 4.459 40.726 33.529 1.00 17.18 154 ALA B O 1
ATOM 2829 N N . ALA B 1 175 ? 6.713 40.693 33.396 1.00 16.20 155 ALA B N 1
ATOM 2830 C CA . ALA B 1 175 ? 6.872 39.478 34.189 1.00 16.38 155 ALA B CA 1
ATOM 2831 C C . ALA B 1 175 ? 6.383 39.739 35.593 1.00 16.21 155 ALA B C 1
ATOM 2832 O O . ALA B 1 175 ? 5.702 38.913 36.163 1.00 16.18 155 ALA B O 1
ATOM 2834 N N . LEU B 1 176 ? 6.757 40.886 36.156 1.00 16.36 156 LEU B N 1
ATOM 2835 C CA . LEU B 1 176 ? 6.299 41.218 37.499 1.00 15.90 156 LEU B CA 1
ATOM 2836 C C . LEU B 1 176 ? 4.786 41.222 37.569 1.00 17.12 156 LEU B C 1
ATOM 2837 O O . LEU B 1 176 ? 4.195 40.702 38.537 1.00 16.79 156 LEU B O 1
ATOM 2842 N N . MET B 1 177 ? 4.154 41.806 36.559 1.00 17.14 157 MET B N 1
ATOM 2843 C CA . MET B 1 177 ? 2.694 41.914 36.558 1.00 19.18 157 MET B CA 1
ATOM 2844 C C . MET B 1 177 ? 2.051 40.534 36.553 1.00 19.56 157 MET B C 1
ATOM 2845 O O . MET B 1 177 ? 1.021 40.345 37.197 1.00 19.30 157 MET B O 1
ATOM 2850 N N . LEU B 1 178 ? 2.659 39.569 35.861 1.00 18.86 158 LEU B N 1
ATOM 2851 C CA . LEU B 1 178 ? 2.111 38.210 35.853 1.00 19.74 158 LEU B CA 1
ATOM 2852 C C . LEU B 1 178 ? 2.039 37.640 37.258 1.00 19.89 158 LEU B C 1
ATOM 2853 O O . LEU B 1 178 ? 1.038 37.032 37.641 1.00 20.47 158 LEU B O 1
ATOM 2858 N N . VAL B 1 179 ? 3.074 37.917 38.037 1.00 19.44 159 VAL B N 1
ATOM 2859 C CA . VAL B 1 179 ? 3.182 37.385 39.383 1.00 19.84 159 VAL B CA 1
ATOM 2860 C C . VAL B 1 179 ? 2.263 38.186 40.283 1.00 19.93 159 VAL B C 1
ATOM 2861 O O . VAL B 1 179 ? 1.538 37.627 41.091 1.00 20.19 159 VAL B O 1
ATOM 2865 N N . SER B 1 180 ? 2.302 39.504 40.137 1.00 20.33 160 SER B N 1
ATOM 2866 C CA . SER B 1 180 ? 1.472 40.384 40.951 1.00 21.38 160 SER B CA 1
ATOM 2867 C C . SER B 1 180 ? 0.001 40.005 40.817 1.00 22.36 160 SER B C 1
ATOM 2868 O O . SER B 1 180 ? -0.717 39.945 41.808 1.00 22.32 160 SER B O 1
ATOM 2871 N N . ARG B 1 181 ? -0.415 39.721 39.589 1.00 23.35 161 ARG B N 1
ATOM 2872 C CA . ARG B 1 181 ? -1.808 39.407 39.271 1.00 24.24 161 ARG B CA 1
ATOM 2873 C C . ARG B 1 181 ? -2.177 37.986 39.630 1.00 24.98 161 ARG B C 1
ATOM 2874 O O . ARG B 1 181 ? -3.333 37.590 39.445 1.00 24.94 161 ARG B O 1
ATOM 2882 N N . GLY B 1 182 ? -1.198 37.211 40.098 1.00 24.59 162 GLY B N 1
ATOM 2883 C CA . GLY B 1 182 ? -1.411 35.814 40.480 1.00 25.78 162 GLY B CA 1
ATOM 2884 C C . GLY B 1 182 ? -1.496 34.860 39.295 1.00 26.02 162 GLY B C 1
ATOM 2885 O O . GLY B 1 182 ? -1.903 33.697 39.448 1.00 27.13 162 GLY B O 1
ATOM 2886 N N . GLU B 1 183 ? -1.115 35.347 38.117 1.00 25.88 163 GLU B N 1
ATOM 2887 C CA . GLU B 1 183 ? -1.223 34.578 36.879 1.00 25.78 163 GLU B CA 1
ATOM 2888 C C . GLU B 1 183 ? -0.015 33.674 36.644 1.00 25.07 163 GLU B C 1
ATOM 2889 O O . GLU B 1 183 ? -0.057 32.762 35.807 1.00 26.19 163 GLU B O 1
ATOM 2895 N N . ALA B 1 184 ? 1.060 33.940 37.378 1.00 23.13 164 ALA B N 1
ATOM 2896 C CA . ALA B 1 184 ? 2.241 33.093 37.379 1.00 21.73 164 ALA B CA 1
ATOM 2897 C C . ALA B 1 184 ? 2.641 32.914 38.810 1.00 21.35 164 ALA B C 1
ATOM 2898 O O . ALA B 1 184 ? 2.714 33.904 39.549 1.00 21.31 164 ALA B O 1
ATOM 2900 N N . PRO B 1 185 ? 2.898 31.663 39.228 1.00 21.13 165 PRO B N 1
ATOM 2901 C CA . PRO B 1 185 ? 3.177 31.406 40.633 1.00 21.03 165 PRO B CA 1
ATOM 2902 C C . PRO B 1 185 ? 4.568 31.876 41.057 1.00 20.64 165 PRO B C 1
ATOM 2903 O O . PRO B 1 185 ? 4.808 32.096 42.238 1.00 20.94 165 PRO B O 1
ATOM 2907 N N . LEU B 1 186 ? 5.473 32.024 40.092 1.00 20.00 166 LEU B N 1
ATOM 2908 C CA . LEU B 1 186 ? 6.816 32.511 40.390 1.00 19.14 166 LEU B CA 1
ATOM 2909 C C . LEU B 1 186 ? 7.253 33.398 39.239 1.00 18.50 166 LEU B C 1
ATOM 2910 O O . LEU B 1 186 ? 6.752 33.263 38.113 1.00 18.92 166 LEU B O 1
ATOM 2915 N N . GLY B 1 187 ? 8.184 34.296 39.523 1.00 17.43 167 GLY B N 1
ATOM 2916 C CA . GLY B 1 187 ? 8.730 35.138 38.491 1.00 16.21 167 GLY B CA 1
ATOM 2917 C C . GLY B 1 187 ? 10.157 35.423 38.865 1.00 15.94 167 GLY B C 1
ATOM 2918 O O . GLY B 1 187 ? 10.552 35.267 40.017 1.00 16.01 167 GLY B O 1
ATOM 2919 N N . ILE B 1 188 ? 10.947 35.836 37.889 1.00 16.39 168 ILE B N 1
ATOM 2920 C CA . ILE B 1 188 ? 12.283 36.286 38.186 1.00 15.23 168 ILE B CA 1
ATOM 2921 C C . ILE B 1 188 ? 12.376 37.740 37.759 1.00 15.59 168 ILE B C 1
ATOM 2922 O O . ILE B 1 188 ? 12.202 38.064 36.584 1.00 16.02 168 ILE B O 1
ATOM 2927 N N . VAL B 1 189 ? 12.612 38.615 38.733 1.00 14.74 169 VAL B N 1
ATOM 2928 C CA . VAL B 1 189 ? 12.658 40.043 38.484 1.00 14.74 169 VAL B CA 1
ATOM 2929 C C . VAL B 1 189 ? 13.847 40.628 39.226 1.00 14.68 169 VAL B C 1
ATOM 2930 O O . VAL B 1 189 ? 14.632 39.882 39.785 1.00 15.33 169 VAL B O 1
ATOM 2934 N N . TYR B 1 190 ? 14.019 41.953 39.179 1.00 14.26 170 TYR B N 1
ATOM 2935 C CA . TYR B 1 190 ? 15.062 42.589 39.977 1.00 13.83 170 TYR B CA 1
ATOM 2936 C C . TYR B 1 190 ? 14.589 42.817 41.405 1.00 14.42 170 TYR B C 1
ATOM 2937 O O . TYR B 1 190 ? 13.400 42.952 41.668 1.00 14.05 170 TYR B O 1
ATOM 2946 N N . GLY B 1 191 ? 15.534 42.870 42.332 1.00 14.63 171 GLY B N 1
ATOM 2947 C CA . GLY B 1 191 ? 15.179 43.199 43.709 1.00 14.71 171 GLY B CA 1
ATOM 2948 C C . GLY B 1 191 ? 14.382 44.489 43.768 1.00 14.78 171 GLY B C 1
ATOM 2949 O O . GLY B 1 191 ? 13.411 44.589 44.522 1.00 14.93 171 GLY B O 1
ATOM 2950 N N . SER B 1 192 ? 14.751 45.473 42.952 1.00 14.14 172 SER B N 1
ATOM 2951 C CA . SER B 1 192 ? 14.032 46.739 42.987 1.00 13.96 172 SER B CA 1
ATOM 2952 C C . SER B 1 192 ? 12.590 46.565 42.520 1.00 13.30 172 SER B C 1
ATOM 2953 O O . SER B 1 192 ? 11.708 47.294 42.962 1.00 13.78 172 SER B O 1
ATOM 2956 N N . ASP B 1 193 ? 12.350 45.608 41.623 1.00 12.66 173 ASP B N 1
ATOM 2957 C CA . ASP B 1 193 ? 10.978 45.361 41.182 1.00 12.46 173 ASP B CA 1
ATOM 2958 C C . ASP B 1 193 ? 10.120 44.858 42.336 1.00 12.22 173 ASP B C 1
ATOM 2959 O O . ASP B 1 193 ? 8.982 45.299 42.516 1.00 13.85 173 ASP B O 1
ATOM 2964 N N . ALA B 1 194 ? 10.678 43.945 43.115 1.00 12.80 174 ALA B N 1
ATOM 2965 C CA . ALA B 1 194 ? 9.954 43.422 44.260 1.00 13.02 174 ALA B CA 1
ATOM 2966 C C . ALA B 1 194 ? 9.663 44.570 45.229 1.00 13.32 174 ALA B C 1
ATOM 2967 O O . ALA B 1 194 ? 8.547 44.697 45.758 1.00 13.11 174 ALA B O 1
ATOM 2969 N N . ARG B 1 195 ? 10.644 45.435 45.444 1.00 12.70 175 ARG B N 1
ATOM 2970 C CA . ARG B 1 195 ? 10.398 46.559 46.338 1.00 13.46 175 ARG B CA 1
ATOM 2971 C C . ARG B 1 195 ? 9.275 47.452 45.823 1.00 13.66 175 ARG B C 1
ATOM 2972 O O . ARG B 1 195 ? 8.485 48.023 46.598 1.00 14.31 175 ARG B O 1
ATOM 2980 N N . ALA B 1 196 ? 9.202 47.573 44.507 1.00 14.61 176 ALA B N 1
ATOM 2981 C CA . ALA B 1 196 ? 8.191 48.409 43.857 1.00 14.67 176 ALA B CA 1
ATOM 2982 C C . ALA B 1 196 ? 6.786 47.844 43.829 1.00 14.65 176 ALA B C 1
ATOM 2983 O O . ALA B 1 196 ? 5.858 48.526 43.396 1.00 14.78 176 ALA B O 1
ATOM 2985 N N . ASP B 1 197 ? 6.614 46.609 44.276 1.00 14.68 177 ASP B N 1
ATOM 2986 C CA . ASP B 1 197 ? 5.290 46.020 44.250 1.00 15.03 177 ASP B CA 1
ATOM 2987 C C . ASP B 1 197 ? 5.091 45.096 45.420 1.00 15.19 177 ASP B C 1
ATOM 2988 O O . ASP B 1 197 ? 5.472 43.931 45.357 1.00 15.48 177 ASP B O 1
ATOM 2993 N N . ALA B 1 198 ? 4.443 45.618 46.462 1.00 14.59 178 ALA B N 1
ATOM 2994 C CA . ALA B 1 198 ? 4.229 44.863 47.700 1.00 16.53 178 ALA B CA 1
ATOM 2995 C C . ALA B 1 198 ? 3.285 43.693 47.476 1.00 17.11 178 ALA B C 1
ATOM 2996 O O . ALA B 1 198 ? 3.073 42.881 48.386 1.00 18.34 178 ALA B O 1
ATOM 2998 N N . LYS B 1 199 ? 2.702 43.616 46.281 1.00 18.13 179 LYS B N 1
ATOM 2999 C CA . LYS B 1 199 ? 1.778 42.521 45.968 1.00 19.54 179 LYS B CA 1
ATOM 3000 C C . LYS B 1 199 ? 2.501 41.258 45.526 1.00 19.41 179 LYS B C 1
ATOM 3001 O O . LYS B 1 199 ? 1.848 40.220 45.270 1.00 19.63 179 LYS B O 1
ATOM 3007 N N . VAL B 1 200 ? 3.831 41.345 45.433 1.00 18.51 180 VAL B N 1
ATOM 3008 C CA . VAL B 1 200 ? 4.675 40.176 45.300 1.00 18.14 180 VAL B CA 1
ATOM 3009 C C . VAL B 1 200 ? 5.549 40.118 46.544 1.00 17.95 180 VAL B C 1
ATOM 3010 O O . VAL B 1 200 ? 5.619 41.070 47.338 1.00 17.80 180 VAL B O 1
ATOM 3014 N N . ARG B 1 201 ? 6.222 38.998 46.715 1.00 18.95 181 ARG B N 1
ATOM 3015 C CA . ARG B 1 201 ? 7.118 38.834 47.825 1.00 19.64 181 ARG B CA 1
ATOM 3016 C C . ARG B 1 201 ? 8.309 38.105 47.269 1.00 19.82 181 ARG B C 1
ATOM 3017 O O . ARG B 1 201 ? 8.194 37.379 46.273 1.00 19.24 181 ARG B O 1
ATOM 3025 N N . VAL B 1 202 ? 9.463 38.347 47.879 1.00 19.26 182 VAL B N 1
ATOM 3026 C CA . VAL B 1 202 ? 10.710 37.688 47.506 1.00 19.70 182 VAL B CA 1
ATOM 3027 C C . VAL B 1 202 ? 10.779 36.317 48.149 1.00 20.02 182 VAL B C 1
ATOM 3028 O O . VAL B 1 202 ? 10.855 36.184 49.364 1.00 20.16 182 VAL B O 1
ATOM 3032 N N . VAL B 1 203 ? 10.757 35.303 47.305 1.00 20.12 183 VAL B N 1
ATOM 3033 C CA . VAL B 1 203 ? 10.865 33.934 47.734 1.00 20.94 183 VAL B CA 1
ATOM 3034 C C . VAL B 1 203 ? 12.330 33.621 47.950 1.00 21.33 183 VAL B C 1
ATOM 3035 O O . VAL B 1 203 ? 12.676 32.808 48.811 1.00 22.58 183 VAL B O 1
ATOM 3039 N N . ALA B 1 204 ? 13.189 34.244 47.142 1.00 22.36 184 ALA B N 1
ATOM 3040 C CA . ALA B 1 204 ? 14.626 34.005 47.182 1.00 21.94 184 ALA B CA 1
ATOM 3041 C C . ALA B 1 204 ? 15.403 35.023 46.348 1.00 22.46 184 ALA B C 1
ATOM 3042 O O . ALA B 1 204 ? 14.850 35.604 45.418 1.00 20.61 184 ALA B O 1
ATOM 3044 N N . THR B 1 205 ? 16.679 35.212 46.683 1.00 22.07 185 THR B N 1
ATOM 3045 C CA . THR B 1 205 ? 17.577 36.047 45.901 1.00 22.80 185 THR B CA 1
ATOM 3046 C C . THR B 1 205 ? 18.565 35.137 45.207 1.00 22.56 185 THR B C 1
ATOM 3047 O O . THR B 1 205 ? 19.197 34.279 45.844 1.00 22.69 185 THR B O 1
ATOM 3051 N N . PHE B 1 206 ? 18.672 35.286 43.894 1.00 21.38 186 PHE B N 1
ATOM 3052 C CA . PHE B 1 206 ? 19.676 34.567 43.137 1.00 21.29 186 PHE B CA 1
ATOM 3053 C C . PHE B 1 206 ? 21.051 35.085 43.528 1.00 20.75 186 PHE B C 1
ATOM 3054 O O . PHE B 1 206 ? 21.215 36.280 43.783 1.00 20.72 186 PHE B O 1
ATOM 3062 N N . PRO B 1 207 ? 22.049 34.191 43.613 1.00 22.03 187 PRO B N 1
ATOM 3063 C CA . PRO B 1 207 ? 23.379 34.676 43.953 1.00 22.45 187 PRO B CA 1
ATOM 3064 C C . PRO B 1 207 ? 23.843 35.734 42.969 1.00 23.89 187 PRO B C 1
ATOM 3065 O O . PRO B 1 207 ? 23.567 35.606 41.775 1.00 23.46 187 PRO B O 1
ATOM 3069 N N . ASP B 1 208 ? 24.564 36.750 43.441 1.00 24.18 188 ASP B N 1
ATOM 3070 C CA . ASP B 1 208 ? 25.067 37.760 42.514 1.00 25.51 188 ASP B CA 1
ATOM 3071 C C . ASP B 1 208 ? 25.936 37.096 41.455 1.00 25.22 188 ASP B C 1
ATOM 3072 O O . ASP B 1 208 ? 25.996 37.548 40.320 1.00 25.10 188 ASP B O 1
ATOM 3077 N N . ASP B 1 209 ? 26.564 35.990 41.843 1.00 25.75 189 ASP B N 1
ATOM 3078 C CA . ASP B 1 209 ? 27.537 35.282 41.013 1.00 26.50 189 ASP B CA 1
ATOM 3079 C C . ASP B 1 209 ? 26.898 34.387 39.953 1.00 25.47 189 ASP B C 1
ATOM 3080 O O . ASP B 1 209 ? 27.607 33.810 39.132 1.00 26.35 189 ASP B O 1
ATOM 3088 N N . SER B 1 210 ? 25.573 34.242 39.985 1.00 23.74 190 SER B N 1
ATOM 3089 C CA . SER B 1 210 ? 24.899 33.314 39.087 1.00 22.04 190 SER B CA 1
ATOM 3090 C C . SER B 1 210 ? 24.606 33.973 37.749 1.00 21.31 190 SER B C 1
ATOM 3091 O O . SER B 1 210 ? 24.131 33.330 36.812 1.00 21.14 190 SER B O 1
ATOM 3094 N N . HIS B 1 211 ? 24.892 35.264 37.671 1.00 19.69 191 HIS B N 1
ATOM 3095 C CA . HIS B 1 211 ? 24.645 36.014 36.460 1.00 19.75 191 HIS B CA 1
ATOM 3096 C C . HIS B 1 211 ? 25.670 37.143 36.343 1.00 19.43 191 HIS B C 1
ATOM 3097 O O . HIS B 1 211 ? 26.383 37.472 37.311 1.00 19.98 191 HIS B O 1
ATOM 3104 N N . ASP B 1 212 ? 25.747 37.754 35.163 1.00 19.92 192 ASP B N 1
ATOM 3105 C CA . ASP B 1 212 ? 26.549 38.951 34.987 1.00 20.27 192 ASP B CA 1
ATOM 3106 C C . ASP B 1 212 ? 26.054 39.987 35.976 1.00 19.09 192 ASP B C 1
ATOM 3107 O O . ASP B 1 212 ? 24.857 40.003 36.274 1.00 19.31 192 ASP B O 1
ATOM 3112 N N . ALA B 1 213 ? 26.936 40.857 36.459 1.00 18.24 193 ALA B N 1
ATOM 3113 C CA . ALA B 1 213 ? 26.527 41.890 37.404 1.00 17.50 193 ALA B CA 1
ATOM 3114 C C . ALA B 1 213 ? 25.439 42.656 36.701 1.00 16.57 193 ALA B C 1
ATOM 3115 O O . ALA B 1 213 ? 25.532 42.933 35.508 1.00 17.37 193 ALA B O 1
ATOM 3117 N N . ILE B 1 214 ? 24.400 42.971 37.445 1.00 15.83 194 ILE B N 1
ATOM 3118 C CA . ILE B 1 214 ? 23.334 43.783 36.892 1.00 14.17 194 ILE B CA 1
ATOM 3119 C C . ILE B 1 214 ? 23.736 45.224 36.996 1.00 14.58 194 ILE B C 1
ATOM 3120 O O . ILE B 1 214 ? 23.859 45.783 38.091 1.00 15.84 194 ILE B O 1
ATOM 3125 N N . VAL B 1 215 ? 23.971 45.824 35.839 1.00 14.10 195 VAL B N 1
ATOM 3126 C CA . VAL B 1 215 ? 24.500 47.175 35.775 1.00 14.31 195 VAL B CA 1
ATOM 3127 C C . VAL B 1 215 ? 23.668 47.939 34.771 1.00 13.57 195 VAL B C 1
ATOM 3128 O O . VAL B 1 215 ? 23.367 47.419 33.703 1.00 14.44 195 VAL B O 1
ATOM 3132 N N . TYR B 1 216 ? 23.252 49.142 35.159 1.00 12.79 196 TYR B N 1
ATOM 3133 C CA . TYR B 1 216 ? 22.497 50.024 34.287 1.00 13.46 196 TYR B CA 1
ATOM 3134 C C . TYR B 1 216 ? 23.400 51.140 33.828 1.00 12.99 196 TYR B C 1
ATOM 3135 O O . TYR B 1 216 ? 23.686 52.077 34.592 1.00 13.37 196 TYR B O 1
ATOM 3144 N N . PRO B 1 217 ? 23.829 51.075 32.568 1.00 12.78 197 PRO B N 1
ATOM 3145 C CA . PRO B 1 217 ? 24.564 52.203 32.019 1.00 13.64 197 PRO B CA 1
ATOM 3146 C C . PRO B 1 217 ? 23.598 53.260 31.566 1.00 12.99 197 PRO B C 1
ATOM 3147 O O . PRO B 1 217 ? 22.483 52.935 31.135 1.00 13.02 197 PRO B O 1
ATOM 3151 N N . VAL B 1 218 ? 24.020 54.508 31.645 1.00 12.76 198 VAL B N 1
ATOM 3152 C CA . VAL B 1 218 ? 23.238 55.602 31.085 1.00 13.29 198 VAL B CA 1
ATOM 3153 C C . VAL B 1 218 ? 24.087 56.228 30.008 1.00 14.11 198 VAL B C 1
ATOM 3154 O O . VAL B 1 218 ? 25.310 56.249 30.121 1.00 13.29 198 VAL B O 1
ATOM 3158 N N . ALA B 1 219 ? 23.448 56.725 28.969 1.00 11.83 199 ALA B N 1
ATOM 3159 C CA . ALA B 1 219 ? 24.168 57.450 27.936 1.00 12.47 199 ALA B CA 1
ATOM 3160 C C . ALA B 1 219 ? 23.349 58.561 27.360 1.00 12.88 199 ALA B C 1
ATOM 3161 O O . ALA B 1 219 ? 22.148 58.419 27.181 1.00 12.79 199 ALA B O 1
ATOM 3163 N N . ALA B 1 220 ? 24.010 59.671 27.061 1.00 12.60 200 ALA B N 1
ATOM 3164 C CA . ALA B 1 220 ? 23.481 60.657 26.135 1.00 12.78 200 ALA B CA 1
ATOM 3165 C C . ALA B 1 220 ? 23.649 60.045 24.726 1.00 13.39 200 ALA B C 1
ATOM 3166 O O . ALA B 1 220 ? 24.700 59.472 24.400 1.00 14.12 200 ALA B O 1
ATOM 3168 N N . LEU B 1 221 ? 22.603 60.071 23.906 1.00 12.66 201 LEU B N 1
ATOM 3169 C CA . LEU B 1 221 ? 22.754 59.627 22.526 1.00 12.91 201 LEU B CA 1
ATOM 3170 C C . LEU B 1 221 ? 23.572 60.644 21.763 1.00 13.95 201 LEU B C 1
ATOM 3171 O O . LEU B 1 221 ? 23.370 61.848 21.906 1.00 14.45 201 LEU B O 1
ATOM 3176 N N . LYS B 1 222 ? 24.518 60.130 20.986 1.00 14.42 202 LYS B N 1
ATOM 3177 C CA . LYS B 1 222 ? 25.449 60.989 20.255 1.00 14.67 202 LYS B CA 1
ATOM 3178 C C . LYS B 1 222 ? 24.724 62.036 19.415 1.00 15.86 202 LYS B C 1
ATOM 3179 O O . LYS B 1 222 ? 25.158 63.181 19.338 1.00 16.13 202 LYS B O 1
ATOM 3185 N N . ASN B 1 223 ? 23.598 61.642 18.816 1.00 16.76 203 ASN B N 1
ATOM 3186 C CA . ASN B 1 223 ? 22.893 62.512 17.885 1.00 18.93 203 ASN B CA 1
ATOM 3187 C C . ASN B 1 223 ? 21.880 63.451 18.547 1.00 19.06 203 ASN B C 1
ATOM 3188 O O . ASN B 1 223 ? 21.127 64.169 17.864 1.00 19.07 203 ASN B O 1
ATOM 3193 N N . SER B 1 224 ? 21.894 63.494 19.874 1.00 18.05 204 SER B N 1
ATOM 3194 C CA . SER B 1 224 ? 20.923 64.338 20.579 1.00 18.92 204 SER B CA 1
ATOM 3195 C C . SER B 1 224 ? 21.243 65.813 20.377 1.00 19.71 204 SER B C 1
ATOM 3196 O O . SER B 1 224 ? 22.358 66.240 20.650 1.00 20.26 204 SER B O 1
ATOM 3199 N N . ASN B 1 225 ? 20.260 66.602 19.941 1.00 19.86 205 ASN B N 1
ATOM 3200 C CA . ASN B 1 225 ? 20.461 68.057 19.897 1.00 20.47 205 ASN B CA 1
ATOM 3201 C C . ASN B 1 225 ? 19.710 68.800 20.994 1.00 20.61 205 ASN B C 1
ATOM 3202 O O . ASN B 1 225 ? 19.599 70.032 20.974 1.00 21.19 205 ASN B O 1
ATOM 3207 N N . ASN B 1 226 ? 19.167 68.060 21.950 1.00 19.77 206 ASN B N 1
ATOM 3208 C CA . ASN B 1 226 ? 18.498 68.720 23.045 1.00 19.89 206 ASN B CA 1
ATOM 3209 C C . ASN B 1 226 ? 19.557 69.329 23.937 1.00 20.25 206 ASN B C 1
ATOM 3210 O O . ASN B 1 226 ? 20.480 68.629 24.354 1.00 19.68 206 ASN B O 1
ATOM 3215 N N . PRO B 1 227 ? 19.437 70.639 24.244 1.00 20.87 207 PRO B N 1
ATOM 3216 C CA . PRO B 1 227 ? 20.521 71.263 25.007 1.00 21.00 207 PRO B CA 1
ATOM 3217 C C . PRO B 1 227 ? 20.616 70.783 26.448 1.00 21.58 207 PRO B C 1
ATOM 3218 O O . PRO B 1 227 ? 21.612 71.068 27.129 1.00 22.89 207 PRO B O 1
ATOM 3222 N N . ALA B 1 228 ? 19.603 70.069 26.926 1.00 19.78 208 ALA B N 1
ATOM 3223 C CA . ALA B 1 228 ? 19.584 69.652 28.311 1.00 19.57 208 ALA B CA 1
ATOM 3224 C C . ALA B 1 228 ? 20.091 68.230 28.476 1.00 18.28 208 ALA B C 1
ATOM 3225 O O . ALA B 1 228 ? 20.151 67.722 29.594 1.00 19.10 208 ALA B O 1
ATOM 3227 N N . THR B 1 229 ? 20.424 67.569 27.370 1.00 16.79 209 THR B N 1
ATOM 3228 C CA . THR B 1 229 ? 20.773 66.143 27.459 1.00 15.44 209 THR B CA 1
ATOM 3229 C C . THR B 1 229 ? 21.933 65.882 28.410 1.00 15.73 209 THR B C 1
ATOM 3230 O O . THR B 1 229 ? 21.832 65.088 29.351 1.00 15.15 209 THR B O 1
ATOM 3234 N N . ALA B 1 230 ? 23.057 66.548 28.162 1.00 15.76 210 ALA B N 1
ATOM 3235 C CA . ALA B 1 230 ? 24.202 66.343 29.021 1.00 15.97 210 ALA B CA 1
ATOM 3236 C C . ALA B 1 230 ? 23.881 66.742 30.452 1.00 16.18 210 ALA B C 1
ATOM 3237 O O . ALA B 1 230 ? 24.254 66.017 31.384 1.00 17.58 210 ALA B O 1
ATOM 3239 N N . ALA B 1 231 ? 23.207 67.877 30.635 1.00 16.33 211 ALA B N 1
ATOM 3240 C CA . ALA B 1 231 ? 22.839 68.358 31.978 1.00 16.23 211 ALA B CA 1
ATOM 3241 C C . ALA B 1 231 ? 22.009 67.288 32.700 1.00 15.95 211 ALA B C 1
ATOM 3242 O O . ALA B 1 231 ? 22.177 67.041 33.897 1.00 16.23 211 ALA B O 1
ATOM 3244 N N . PHE B 1 232 ? 21.113 66.638 31.968 1.00 14.67 212 PHE B N 1
ATOM 3245 C CA . PHE B 1 232 ? 20.288 65.637 32.603 1.00 14.57 212 PHE B CA 1
ATOM 3246 C C . PHE B 1 232 ? 21.084 64.415 32.994 1.00 14.49 212 PHE B C 1
ATOM 3247 O O . PHE B 1 232 ? 20.914 63.862 34.080 1.00 14.91 212 PHE B O 1
ATOM 3255 N N . VAL B 1 233 ? 21.956 63.955 32.096 1.00 14.39 213 VAL B N 1
ATOM 3256 C CA . VAL B 1 233 ? 22.765 62.782 32.409 1.00 15.11 213 VAL B CA 1
ATOM 3257 C C . VAL B 1 233 ? 23.665 63.070 33.606 1.00 15.17 213 VAL B C 1
ATOM 3258 O O . VAL B 1 233 ? 23.790 62.244 34.505 1.00 15.46 213 VAL B O 1
ATOM 3262 N N . SER B 1 234 ? 24.230 64.269 33.641 1.00 16.05 214 SER B N 1
ATOM 3263 C CA . SER B 1 234 ? 25.057 64.653 34.784 1.00 17.12 214 SER B CA 1
ATOM 3264 C C . SER B 1 234 ? 24.221 64.678 36.058 1.00 16.53 214 SER B C 1
ATOM 3265 O O . SER B 1 234 ? 24.622 64.187 37.119 1.00 15.45 214 SER B O 1
ATOM 3268 N N . TRP B 1 235 ? 23.033 65.250 35.940 1.00 15.88 215 TRP B N 1
ATOM 3269 C CA . TRP B 1 235 ? 22.131 65.348 37.073 1.00 15.69 215 TRP B CA 1
ATOM 3270 C C . TRP B 1 235 ? 21.785 63.957 37.612 1.00 15.45 215 TRP B C 1
ATOM 3271 O O . TRP B 1 235 ? 21.662 63.774 38.813 1.00 15.35 215 TRP B O 1
ATOM 3282 N N . LEU B 1 236 ? 21.663 62.961 36.738 1.00 15.19 216 LEU B N 1
ATOM 3283 C CA . LEU B 1 236 ? 21.369 61.607 37.193 1.00 15.84 216 LEU B CA 1
ATOM 3284 C C . LEU B 1 236 ? 22.418 61.033 38.144 1.00 15.78 216 LEU B C 1
ATOM 3285 O O . LEU B 1 236 ? 22.114 60.146 38.946 1.00 17.02 216 LEU B O 1
ATOM 3290 N N . GLY B 1 237 ? 23.635 61.564 38.078 1.00 17.17 217 GLY B N 1
ATOM 3291 C CA . GLY B 1 237 ? 24.685 61.089 38.951 1.00 17.33 217 GLY B CA 1
ATOM 3292 C C . GLY B 1 237 ? 24.899 62.005 40.134 1.00 17.17 217 GLY B C 1
ATOM 3293 O O . GLY B 1 237 ? 25.866 61.819 40.905 1.00 19.23 217 GLY B O 1
ATOM 3294 N N . SER B 1 238 ? 24.011 62.982 40.295 1.00 16.40 218 SER B N 1
ATOM 3295 C CA . SER B 1 238 ? 24.122 63.964 41.366 1.00 16.13 218 SER B CA 1
ATOM 3296 C C . SER B 1 238 ? 23.457 63.433 42.621 1.00 16.20 218 SER B C 1
ATOM 3297 O O . SER B 1 238 ? 22.656 62.497 42.568 1.00 15.70 218 SER B O 1
ATOM 3300 N N . LYS B 1 239 ? 23.785 64.046 43.755 1.00 15.74 219 LYS B N 1
ATOM 3301 C CA . LYS B 1 239 ? 23.229 63.621 45.032 1.00 16.93 219 LYS B CA 1
ATOM 3302 C C . LYS B 1 239 ? 21.703 63.395 45.059 1.00 16.71 219 LYS B C 1
ATOM 3303 O O . LYS B 1 239 ? 21.251 62.337 45.505 1.00 16.21 219 LYS B O 1
ATOM 3309 N N . PRO B 1 240 ? 20.909 64.386 44.633 1.00 16.97 220 PRO B N 1
ATOM 3310 C CA . PRO B 1 240 ? 19.467 64.194 44.795 1.00 17.55 220 PRO B CA 1
ATOM 3311 C C . PRO B 1 240 ? 18.922 63.065 43.925 1.00 17.18 220 PRO B C 1
ATOM 3312 O O . PRO B 1 240 ? 17.976 62.380 44.318 1.00 18.79 220 PRO B O 1
ATOM 3316 N N . ALA B 1 241 ? 19.543 62.866 42.770 1.00 16.47 221 ALA B N 1
ATOM 3317 C CA . ALA B 1 241 ? 19.134 61.806 41.866 1.00 15.85 221 ALA B CA 1
ATOM 3318 C C . ALA B 1 241 ? 19.541 60.469 42.426 1.00 16.10 221 ALA B C 1
ATOM 3319 O O . ALA B 1 241 ? 18.756 59.529 42.442 1.00 14.90 221 ALA B O 1
ATOM 3321 N N . LYS B 1 242 ? 20.769 60.394 42.934 1.00 15.73 222 LYS B N 1
ATOM 3322 C CA . LYS B 1 242 ? 21.242 59.168 43.549 1.00 15.89 222 LYS B CA 1
ATOM 3323 C C . LYS B 1 242 ? 20.314 58.758 44.684 1.00 15.56 222 LYS B C 1
ATOM 3324 O O . LYS B 1 242 ? 20.018 57.585 44.833 1.00 16.00 222 LYS B O 1
ATOM 3330 N N . ALA B 1 243 ? 19.828 59.712 45.474 1.00 15.52 223 ALA B N 1
ATOM 3331 C CA . ALA B 1 243 ? 18.941 59.340 46.590 1.00 15.13 223 ALA B CA 1
ATOM 3332 C C . ALA B 1 243 ? 17.682 58.667 46.064 1.00 14.93 223 ALA B C 1
ATOM 3333 O O . ALA B 1 243 ? 17.199 57.709 46.657 1.00 14.76 223 ALA B O 1
ATOM 3335 N N . ILE B 1 244 ? 17.142 59.190 44.962 1.00 14.05 224 ILE B N 1
ATOM 3336 C CA . ILE B 1 244 ? 15.930 58.628 44.369 1.00 14.83 224 ILE B CA 1
ATOM 3337 C C . ILE B 1 244 ? 16.164 57.162 44.063 1.00 14.36 224 ILE B C 1
ATOM 3338 O O . ILE B 1 244 ? 15.392 56.294 44.488 1.00 15.43 224 ILE B O 1
ATOM 3343 N N . PHE B 1 245 ? 17.248 56.860 43.356 1.00 13.48 225 PHE B N 1
ATOM 3344 C CA . PHE B 1 245 ? 17.480 55.475 43.007 1.00 13.56 225 PHE B CA 1
ATOM 3345 C C . PHE B 1 245 ? 17.799 54.629 44.212 1.00 13.32 225 PHE B C 1
ATOM 3346 O O . PHE B 1 245 ? 17.343 53.504 44.322 1.00 13.63 225 PHE B O 1
ATOM 3354 N N . ALA B 1 246 ? 18.585 55.180 45.122 1.00 13.59 226 ALA B N 1
ATOM 3355 C CA . ALA B 1 246 ? 18.956 54.406 46.304 1.00 13.05 226 ALA B CA 1
ATOM 3356 C C . ALA B 1 246 ? 17.715 54.051 47.142 1.00 13.75 226 ALA B C 1
ATOM 3357 O O . ALA B 1 246 ? 17.599 52.929 47.665 1.00 14.57 226 ALA B O 1
ATOM 3359 N N . ARG B 1 247 ? 16.797 55.006 47.259 1.00 12.99 227 ARG B N 1
ATOM 3360 C CA . ARG B 1 247 ? 15.564 54.751 48.023 1.00 13.99 227 ARG B CA 1
ATOM 3361 C C . ARG B 1 247 ? 14.817 53.605 47.406 1.00 14.15 227 ARG B C 1
ATOM 3362 O O . ARG B 1 247 ? 14.162 52.834 48.082 1.00 14.21 227 ARG B O 1
ATOM 3370 N N . ARG B 1 248 ? 14.928 53.496 46.094 1.00 14.80 228 ARG B N 1
ATOM 3371 C CA . ARG B 1 248 ? 14.175 52.516 45.338 1.00 15.35 228 ARG B CA 1
ATOM 3372 C C . ARG B 1 248 ? 14.852 51.143 45.289 1.00 14.63 228 ARG B C 1
ATOM 3373 O O . ARG B 1 248 ? 14.302 50.208 44.713 1.00 14.75 228 ARG B O 1
ATOM 3388 N N . GLY B 1 249 ? 16.054 51.022 45.865 1.00 13.81 229 GLY B N 1
ATOM 3389 C CA . GLY B 1 249 ? 16.681 49.725 46.015 1.00 14.00 229 GLY B CA 1
ATOM 3390 C C . GLY B 1 249 ? 17.750 49.454 44.977 1.00 13.63 229 GLY B C 1
ATOM 3391 O O . GLY B 1 249 ? 18.234 48.330 44.876 1.00 15.22 229 GLY B O 1
ATOM 3392 N N . PHE B 1 250 ? 18.094 50.470 44.201 1.00 13.35 230 PHE B N 1
ATOM 3393 C CA . PHE B 1 250 ? 19.197 50.337 43.251 1.00 13.45 230 PHE B CA 1
ATOM 3394 C C . PHE B 1 250 ? 20.504 50.575 43.985 1.00 14.33 230 PHE B C 1
ATOM 3395 O O . PHE B 1 250 ? 20.605 51.475 44.812 1.00 14.85 230 PHE B O 1
ATOM 3403 N N . SER B 1 251 ? 21.507 49.783 43.680 1.00 14.79 231 SER B N 1
ATOM 3404 C CA . SER B 1 251 ? 22.833 50.157 44.146 1.00 16.10 231 SER B CA 1
ATOM 3405 C C . SER B 1 251 ? 23.362 51.233 43.213 1.00 16.40 231 SER B C 1
ATOM 3406 O O . SER B 1 251 ? 22.935 51.350 42.048 1.00 15.87 231 SER B O 1
ATOM 3409 N N . LEU B 1 252 ? 24.290 52.028 43.725 1.00 17.48 232 LEU B N 1
ATOM 3410 C CA . LEU B 1 252 ? 24.775 53.174 42.991 1.00 19.03 232 LEU B CA 1
ATOM 3411 C C . LEU B 1 252 ? 26.175 52.871 42.520 1.00 21.73 232 LEU B C 1
ATOM 3412 O O . LEU B 1 252 ? 26.974 52.339 43.281 1.00 22.72 232 LEU B O 1
ATOM 3417 N N . LYS B 1 253 ? 26.480 53.174 41.270 1.00 23.59 233 LYS B N 1
ATOM 3418 C CA . LYS B 1 253 ? 27.846 52.992 40.807 1.00 25.92 233 LYS B CA 1
ATOM 3419 C C . LYS B 1 253 ? 28.710 54.182 41.229 1.00 26.77 233 LYS B C 1
ATOM 3420 O O . LYS B 1 253 ? 28.779 55.184 40.529 1.00 29.24 233 LYS B O 1
ATOM 3427 N N . THR C 1 22 ? -4.790 90.210 48.843 1.00 37.43 2 THR C N 1
ATOM 3428 C CA . THR C 1 22 ? -4.000 90.917 47.793 1.00 37.48 2 THR C CA 1
ATOM 3429 C C . THR C 1 22 ? -3.137 89.947 46.993 1.00 36.48 2 THR C C 1
ATOM 3430 O O . THR C 1 22 ? -2.583 88.999 47.549 1.00 37.16 2 THR C O 1
ATOM 3434 N N . ALA C 1 23 ? -3.030 90.190 45.688 1.00 35.26 3 ALA C N 1
ATOM 3435 C CA . ALA C 1 23 ? -2.055 89.493 44.871 1.00 33.28 3 ALA C CA 1
ATOM 3436 C C . ALA C 1 23 ? -0.654 89.874 45.369 1.00 31.51 3 ALA C C 1
ATOM 3437 O O . ALA C 1 23 ? -0.232 91.028 45.247 1.00 31.85 3 ALA C O 1
ATOM 3439 N N . PRO C 1 24 ? 0.062 88.910 45.963 1.00 29.89 4 PRO C N 1
ATOM 3440 C CA . PRO C 1 24 ? 1.437 89.250 46.305 1.00 27.88 4 PRO C CA 1
ATOM 3441 C C . PRO C 1 24 ? 2.258 89.382 45.029 1.00 25.87 4 PRO C C 1
ATOM 3442 O O . PRO C 1 24 ? 1.931 88.759 44.021 1.00 25.96 4 PRO C O 1
ATOM 3446 N N . VAL C 1 25 ? 3.290 90.212 45.068 1.00 23.53 5 VAL C N 1
ATOM 3447 C CA . VAL C 1 25 ? 4.258 90.292 43.981 1.00 21.26 5 VAL C CA 1
ATOM 3448 C C . VAL C 1 25 ? 5.013 88.978 43.964 1.00 20.97 5 VAL C C 1
ATOM 3449 O O . VAL C 1 25 ? 5.615 88.589 44.956 1.00 20.97 5 VAL C O 1
ATOM 3453 N N . THR C 1 26 ? 4.926 88.274 42.841 1.00 18.81 6 THR C N 1
ATOM 3454 C CA . THR C 1 26 ? 5.577 86.983 42.716 1.00 18.85 6 THR C CA 1
ATOM 3455 C C . THR C 1 26 ? 6.985 87.189 42.156 1.00 17.40 6 THR C C 1
ATOM 3456 O O . THR C 1 26 ? 7.157 87.667 41.041 1.00 18.45 6 THR C O 1
ATOM 3460 N N . VAL C 1 27 ? 7.998 86.882 42.957 1.00 15.73 7 VAL C N 1
ATOM 3461 C CA . VAL C 1 27 ? 9.377 87.147 42.566 1.00 14.84 7 VAL C CA 1
ATOM 3462 C C . VAL C 1 27 ? 10.083 85.820 42.347 1.00 14.87 7 VAL C C 1
ATOM 3463 O O . VAL C 1 27 ? 10.054 84.957 43.212 1.00 15.15 7 VAL C O 1
ATOM 3467 N N . PHE C 1 28 ? 10.709 85.671 41.184 1.00 14.86 8 PHE C N 1
ATOM 3468 C CA . PHE C 1 28 ? 11.575 84.537 40.921 1.00 15.26 8 PHE C CA 1
ATOM 3469 C C . PHE C 1 28 ? 12.991 85.026 41.083 1.00 14.71 8 PHE C C 1
ATOM 3470 O O . PHE C 1 28 ? 13.452 85.889 40.335 1.00 17.11 8 PHE C O 1
ATOM 3478 N N . ALA C 1 29 ? 13.684 84.484 42.079 1.00 14.14 9 ALA C N 1
ATOM 3479 C CA . ALA C 1 29 ? 15.019 84.960 42.435 1.00 14.42 9 ALA C CA 1
ATOM 3480 C C . ALA C 1 29 ? 16.043 83.838 42.438 1.00 14.90 9 ALA C C 1
ATOM 3481 O O . ALA C 1 29 ? 15.782 82.764 42.970 1.00 15.01 9 ALA C O 1
ATOM 3483 N N . ALA C 1 30 ? 17.191 84.118 41.830 1.00 14.15 10 ALA C N 1
ATOM 3484 C CA . ALA C 1 30 ? 18.350 83.228 41.807 1.00 13.98 10 ALA C CA 1
ATOM 3485 C C . ALA C 1 30 ? 18.584 82.642 43.196 1.00 13.48 10 ALA C C 1
ATOM 3486 O O . ALA C 1 30 ? 18.427 83.334 44.212 1.00 12.92 10 ALA C O 1
ATOM 3488 N N . ALA C 1 31 ? 18.987 81.382 43.225 1.00 12.78 11 ALA C N 1
ATOM 3489 C CA . ALA C 1 31 ? 19.158 80.638 44.470 1.00 12.69 11 ALA C CA 1
ATOM 3490 C C . ALA C 1 31 ? 20.023 81.363 45.502 1.00 13.09 11 ALA C C 1
ATOM 3491 O O . ALA C 1 31 ? 19.761 81.299 46.715 1.00 13.16 11 ALA C O 1
ATOM 3493 N N . SER C 1 32 ? 21.063 82.052 45.010 1.00 13.00 12 SER C N 1
ATOM 3494 C CA . SER C 1 32 ? 21.975 82.776 45.917 1.00 12.71 12 SER C CA 1
ATOM 3495 C C . SER C 1 32 ? 21.289 83.921 46.656 1.00 12.69 12 SER C C 1
ATOM 3496 O O . SER C 1 32 ? 21.860 84.498 47.572 1.00 13.84 12 SER C O 1
ATOM 3499 N N . LEU C 1 33 ? 20.081 84.258 46.239 1.00 12.62 13 LEU C N 1
ATOM 3500 C CA . LEU C 1 33 ? 19.385 85.392 46.862 1.00 13.52 13 LEU C CA 1
ATOM 3501 C C . LEU C 1 33 ? 18.471 84.955 47.982 1.00 13.71 13 LEU C C 1
ATOM 3502 O O . LEU C 1 33 ? 17.747 85.777 48.523 1.00 13.89 13 LEU C O 1
ATOM 3507 N N . LYS C 1 34 ? 18.528 83.680 48.356 1.00 13.54 14 LYS C N 1
ATOM 3508 C CA . LYS C 1 34 ? 17.621 83.134 49.365 1.00 13.21 14 LYS C CA 1
ATOM 3509 C C . LYS C 1 34 ? 17.387 84.038 50.568 1.00 13.33 14 LYS C C 1
ATOM 3510 O O . LYS C 1 34 ? 16.253 84.478 50.818 1.00 13.93 14 LYS C O 1
ATOM 3516 N N . GLU C 1 35 ? 18.431 84.284 51.345 1.00 13.54 15 GLU C N 1
ATOM 3517 C CA . GLU C 1 35 ? 18.199 84.994 52.620 1.00 13.78 15 GLU C CA 1
ATOM 3518 C C . GLU C 1 35 ? 17.934 86.452 52.425 1.00 13.55 15 GLU C C 1
ATOM 3519 O O . GLU C 1 35 ? 17.086 87.046 53.129 1.00 14.68 15 GLU C O 1
ATOM 3525 N N . SER C 1 36 ? 18.654 87.040 51.487 1.00 14.23 16 SER C N 1
ATOM 3526 C CA . SER C 1 36 ? 18.520 88.464 51.214 1.00 13.81 16 SER C CA 1
ATOM 3527 C C . SER C 1 36 ? 17.135 88.794 50.664 1.00 14.37 16 SER C C 1
ATOM 3528 O O . SER C 1 36 ? 16.501 89.763 51.100 1.00 15.12 16 SER C O 1
ATOM 3531 N N . MET C 1 37 ? 16.649 87.989 49.733 1.00 14.24 17 MET C N 1
ATOM 3532 C CA . MET C 1 37 ? 15.350 88.275 49.146 1.00 14.63 17 MET C CA 1
ATOM 3533 C C . MET C 1 37 ? 14.237 87.861 50.088 1.00 14.43 17 MET C C 1
ATOM 3534 O O . MET C 1 37 ? 13.168 88.467 50.057 1.00 14.05 17 MET C O 1
ATOM 3539 N N . ASP C 1 38 ? 14.470 86.855 50.926 1.00 13.98 18 ASP C N 1
ATOM 3540 C CA . ASP C 1 38 ? 13.493 86.586 51.961 1.00 13.96 18 ASP C CA 1
ATOM 3541 C C . ASP C 1 38 ? 13.364 87.806 52.854 1.00 13.41 18 ASP C C 1
ATOM 3542 O O . ASP C 1 38 ? 12.264 88.230 53.166 1.00 14.14 18 ASP C O 1
ATOM 3547 N N . GLU C 1 39 ? 14.497 88.346 53.271 1.00 13.86 19 GLU C N 1
ATOM 3548 C CA . GLU C 1 39 ? 14.462 89.526 54.140 1.00 14.47 19 GLU C CA 1
ATOM 3549 C C . GLU C 1 39 ? 13.851 90.714 53.429 1.00 14.62 19 GLU C C 1
ATOM 3550 O O . GLU C 1 39 ? 13.049 91.440 54.018 1.00 14.12 19 GLU C O 1
ATOM 3556 N N . ALA C 1 40 ? 14.201 90.901 52.163 1.00 13.84 20 ALA C N 1
ATOM 3557 C CA . ALA C 1 40 ? 13.673 92.014 51.395 1.00 14.25 20 ALA C CA 1
ATOM 3558 C C . ALA C 1 40 ? 12.149 91.893 51.191 1.00 14.20 20 ALA C C 1
ATOM 3559 O O . ALA C 1 40 ? 11.409 92.885 51.320 1.00 13.89 20 ALA C O 1
ATOM 3561 N N . ALA C 1 41 ? 11.674 90.680 50.935 1.00 13.31 21 ALA C N 1
ATOM 3562 C CA . ALA C 1 41 ? 10.233 90.447 50.770 1.00 13.56 21 ALA C CA 1
ATOM 3563 C C . ALA C 1 41 ? 9.454 90.847 52.020 1.00 13.85 21 ALA C C 1
ATOM 3564 O O . ALA C 1 41 ? 8.437 91.537 51.945 1.00 14.30 21 ALA C O 1
ATOM 3566 N N . THR C 1 42 ? 9.950 90.421 53.170 1.00 13.79 22 THR C N 1
ATOM 3567 C CA . THR C 1 42 ? 9.315 90.760 54.421 1.00 14.54 22 THR C CA 1
ATOM 3568 C C . THR C 1 42 ? 9.376 92.256 54.633 1.00 14.88 22 THR C C 1
ATOM 3569 O O . THR C 1 42 ? 8.388 92.869 55.033 1.00 15.16 22 THR C O 1
ATOM 3573 N N . ALA C 1 43 ? 10.521 92.838 54.319 1.00 14.39 23 ALA C N 1
ATOM 3574 C CA . ALA C 1 43 ? 10.718 94.275 54.546 1.00 14.70 23 ALA C CA 1
ATOM 3575 C C . ALA C 1 43 ? 9.790 95.072 53.651 1.00 15.24 23 ALA C C 1
ATOM 3576 O O . ALA C 1 43 ? 9.224 96.084 54.084 1.00 13.96 23 ALA C O 1
ATOM 3578 N N . TYR C 1 44 ? 9.642 94.625 52.408 1.00 14.49 24 TYR C N 1
ATOM 3579 C CA . TYR C 1 44 ? 8.794 95.328 51.476 1.00 13.85 24 TYR C CA 1
ATOM 3580 C C . TYR C 1 44 ? 7.373 95.393 51.988 1.00 14.90 24 TYR C C 1
ATOM 3581 O O . TYR C 1 44 ? 6.719 96.447 51.915 1.00 13.95 24 TYR C O 1
ATOM 3590 N N . GLU C 1 45 ? 6.886 94.268 52.497 1.00 14.93 25 GLU C N 1
ATOM 3591 C CA . GLU C 1 45 ? 5.507 94.208 52.942 1.00 15.57 25 GLU C CA 1
ATOM 3592 C C . GLU C 1 45 ? 5.333 95.117 54.153 1.00 15.67 25 GLU C C 1
ATOM 3593 O O . GLU C 1 45 ? 4.307 95.786 54.295 1.00 15.51 25 GLU C O 1
ATOM 3599 N N . LYS C 1 46 ? 6.352 95.172 55.023 1.00 15.30 26 LYS C N 1
ATOM 3600 C CA . LYS C 1 46 ? 6.293 96.061 56.175 1.00 16.70 26 LYS C CA 1
ATOM 3601 C C . LYS C 1 46 ? 6.265 97.509 55.725 1.00 16.63 26 LYS C C 1
ATOM 3602 O O . LYS C 1 46 ? 5.515 98.309 56.275 1.00 17.90 26 LYS C O 1
ATOM 3609 N N . ALA C 1 47 ? 7.056 97.821 54.693 1.00 15.85 27 ALA C N 1
ATOM 3610 C CA . ALA C 1 47 ? 7.201 99.191 54.210 1.00 15.24 27 ALA C CA 1
ATOM 3611 C C . ALA C 1 47 ? 5.999 99.658 53.415 1.00 15.02 27 ALA C C 1
ATOM 3612 O O . ALA C 1 47 ? 5.727 100.846 53.393 1.00 15.32 27 ALA C O 1
ATOM 3614 N N . THR C 1 48 ? 5.307 98.734 52.744 1.00 15.27 28 THR C N 1
ATOM 3615 C CA . THR C 1 48 ? 4.298 99.122 51.741 1.00 15.41 28 THR C CA 1
ATOM 3616 C C . THR C 1 48 ? 2.935 98.473 51.907 1.00 15.25 28 THR C C 1
ATOM 3617 O O . THR C 1 48 ? 1.976 98.884 51.253 1.00 16.66 28 THR C O 1
ATOM 3621 N N . GLY C 1 49 ? 2.845 97.446 52.740 1.00 16.00 29 GLY C N 1
ATOM 3622 C CA . GLY C 1 49 ? 1.637 96.682 52.851 1.00 16.41 29 GLY C CA 1
ATOM 3623 C C . GLY C 1 49 ? 1.446 95.719 51.693 1.00 17.48 29 GLY C C 1
ATOM 3624 O O . GLY C 1 49 ? 0.438 95.027 51.642 1.00 18.47 29 GLY C O 1
ATOM 3625 N N . THR C 1 50 ? 2.395 95.683 50.757 1.00 16.85 30 THR C N 1
ATOM 3626 C CA . THR C 1 50 ? 2.290 94.760 49.637 1.00 17.51 30 THR C CA 1
ATOM 3627 C C . THR C 1 50 ? 3.041 93.465 49.923 1.00 17.01 30 THR C C 1
ATOM 3628 O O . THR C 1 50 ? 4.279 93.490 50.097 1.00 16.64 30 THR C O 1
ATOM 3632 N N . PRO C 1 51 ? 2.311 92.343 49.954 1.00 17.09 31 PRO C N 1
ATOM 3633 C CA . PRO C 1 51 ? 2.982 91.065 50.213 1.00 17.01 31 PRO C CA 1
ATOM 3634 C C . PRO C 1 51 ? 3.824 90.654 49.016 1.00 15.97 31 PRO C C 1
ATOM 3635 O O . PRO C 1 51 ? 3.516 91.000 47.878 1.00 16.13 31 PRO C O 1
ATOM 3639 N N . VAL C 1 52 ? 4.917 89.953 49.287 1.00 15.98 32 VAL C N 1
ATOM 3640 C CA . VAL C 1 52 ? 5.812 89.500 48.246 1.00 16.41 32 VAL C CA 1
ATOM 3641 C C . VAL C 1 52 ? 6.015 88.015 48.471 1.00 16.87 32 VAL C C 1
ATOM 3642 O O . VAL C 1 52 ? 6.242 87.593 49.599 1.00 17.62 32 VAL C O 1
ATOM 3646 N N . ARG C 1 53 ? 5.902 87.222 47.404 1.00 17.41 33 ARG C N 1
ATOM 3647 C CA . ARG C 1 53 ? 6.176 85.782 47.486 1.00 18.02 33 ARG C CA 1
ATOM 3648 C C . ARG C 1 53 ? 7.356 85.458 46.586 1.00 17.44 33 ARG C C 1
ATOM 3649 O O . ARG C 1 53 ? 7.346 85.774 45.395 1.00 17.55 33 ARG C O 1
ATOM 3657 N N . VAL C 1 54 ? 8.376 84.836 47.161 1.00 17.15 34 VAL C N 1
ATOM 3658 C CA . VAL C 1 54 ? 9.601 84.592 46.412 1.00 16.34 34 VAL C CA 1
ATOM 3659 C C . VAL C 1 54 ? 9.805 83.094 46.211 1.00 16.06 34 VAL C C 1
ATOM 3660 O O . VAL C 1 54 ? 9.615 82.306 47.133 1.00 17.04 34 VAL C O 1
ATOM 3664 N N . SER C 1 55 ? 10.179 82.735 44.990 1.00 16.96 35 SER C N 1
ATOM 3665 C CA . SER C 1 55 ? 10.518 81.377 44.615 1.00 16.67 35 SER C CA 1
ATOM 3666 C C . SER C 1 55 ? 11.977 81.389 44.202 1.00 15.86 35 SER C C 1
ATOM 3667 O O . SER C 1 55 ? 12.405 82.291 43.493 1.00 15.72 35 SER C O 1
ATOM 3670 N N . TYR C 1 56 ? 12.740 80.389 44.652 1.00 15.41 36 TYR C N 1
ATOM 3671 C CA . TYR C 1 56 ? 14.168 80.318 44.373 1.00 14.22 36 TYR C CA 1
ATOM 3672 C C . TYR C 1 56 ? 14.488 79.075 43.591 1.00 14.71 36 TYR C C 1
ATOM 3673 O O . TYR C 1 56 ? 13.864 78.006 43.793 1.00 15.10 36 TYR C O 1
ATOM 3682 N N . ALA C 1 57 ? 15.482 79.219 42.725 1.00 14.83 37 ALA C N 1
ATOM 3683 C CA . ALA C 1 57 ? 16.072 78.100 41.991 1.00 14.49 37 ALA C CA 1
ATOM 3684 C C . ALA C 1 57 ? 17.268 78.668 41.281 1.00 15.14 37 ALA C C 1
ATOM 3685 O O . ALA C 1 57 ? 17.516 79.883 41.341 1.00 14.83 37 ALA C O 1
ATOM 3687 N N . ALA C 1 58 ? 17.992 77.820 40.564 1.00 15.17 38 ALA C N 1
ATOM 3688 C CA . ALA C 1 58 ? 19.007 78.320 39.653 1.00 15.05 38 ALA C CA 1
ATOM 3689 C C . ALA C 1 58 ? 18.344 79.327 38.718 1.00 15.47 38 ALA C C 1
ATOM 3690 O O . ALA C 1 58 ? 17.188 79.134 38.316 1.00 15.90 38 ALA C O 1
ATOM 3692 N N . SER C 1 59 ? 19.079 80.384 38.366 1.00 15.91 39 SER C N 1
ATOM 3693 C CA . SER C 1 59 ? 18.529 81.418 37.504 1.00 16.35 39 SER C CA 1
ATOM 3694 C C . SER C 1 59 ? 17.999 80.839 36.208 1.00 16.60 39 SER C C 1
ATOM 3695 O O . SER C 1 59 ? 17.015 81.319 35.685 1.00 15.95 39 SER C O 1
ATOM 3698 N N . SER C 1 60 ? 18.660 79.791 35.726 1.00 16.38 40 SER C N 1
ATOM 3699 C CA . SER C 1 60 ? 18.244 79.114 34.519 1.00 16.43 40 SER C CA 1
ATOM 3700 C C . SER C 1 60 ? 16.866 78.481 34.633 1.00 16.73 40 SER C C 1
ATOM 3701 O O . SER C 1 60 ? 16.049 78.590 33.721 1.00 16.74 40 SER C O 1
ATOM 3704 N N . ALA C 1 61 ? 16.617 77.801 35.749 1.00 16.57 41 ALA C N 1
ATOM 3705 C CA . ALA C 1 61 ? 15.366 77.120 35.981 1.00 16.27 41 ALA C CA 1
ATOM 3706 C C . ALA C 1 61 ? 14.259 78.153 36.042 1.00 16.45 41 ALA C C 1
ATOM 3707 O O . ALA C 1 61 ? 13.178 77.943 35.513 1.00 16.32 41 ALA C O 1
ATOM 3709 N N . LEU C 1 62 ? 14.514 79.251 36.734 1.00 16.10 42 LEU C N 1
ATOM 3710 C CA . LEU C 1 62 ? 13.489 80.284 36.840 1.00 16.20 42 LEU C CA 1
ATOM 3711 C C . LEU C 1 62 ? 13.187 80.896 35.485 1.00 16.78 42 LEU C C 1
ATOM 3712 O O . LEU C 1 62 ? 12.022 81.065 35.144 1.00 17.13 42 LEU C O 1
ATOM 3717 N N . ALA C 1 63 ? 14.230 81.205 34.724 1.00 17.55 43 ALA C N 1
ATOM 3718 C CA . ALA C 1 63 ? 14.057 81.780 33.392 1.00 17.73 43 ALA C CA 1
ATOM 3719 C C . ALA C 1 63 ? 13.234 80.826 32.525 1.00 18.44 43 ALA C C 1
ATOM 3720 O O . ALA C 1 63 ? 12.268 81.248 31.878 1.00 19.01 43 ALA C O 1
ATOM 3722 N N . ARG C 1 64 ? 13.595 79.545 32.525 1.00 18.19 44 ARG C N 1
ATOM 3723 C CA . ARG C 1 64 ? 12.834 78.554 31.764 1.00 18.58 44 ARG C CA 1
ATOM 3724 C C . ARG C 1 64 ? 11.381 78.473 32.211 1.00 19.05 44 ARG C C 1
ATOM 3725 O O . ARG C 1 64 ? 10.482 78.359 31.388 1.00 19.66 44 ARG C O 1
ATOM 3733 N N . GLN C 1 65 ? 11.146 78.528 33.523 1.00 18.81 45 GLN C N 1
ATOM 3734 C CA . GLN C 1 65 ? 9.795 78.420 34.046 1.00 19.49 45 GLN C CA 1
ATOM 3735 C C . GLN C 1 65 ? 8.965 79.611 33.573 1.00 20.46 45 GLN C C 1
ATOM 3736 O O . GLN C 1 65 ? 7.812 79.448 33.184 1.00 20.38 45 GLN C O 1
ATOM 3742 N N . ILE C 1 66 ? 9.582 80.785 33.576 1.00 21.23 46 ILE C N 1
ATOM 3743 C CA . ILE C 1 66 ? 8.893 82.002 33.151 1.00 22.26 46 ILE C CA 1
ATOM 3744 C C . ILE C 1 66 ? 8.558 81.857 31.670 1.00 23.76 46 ILE C C 1
ATOM 3745 O O . ILE C 1 66 ? 7.410 82.053 31.282 1.00 23.93 46 ILE C O 1
ATOM 3750 N N . GLU C 1 67 ? 9.552 81.454 30.879 1.00 24.69 47 GLU C N 1
ATOM 3751 C CA . GLU C 1 67 ? 9.387 81.255 29.435 1.00 26.36 47 GLU C CA 1
ATOM 3752 C C . GLU C 1 67 ? 8.258 80.286 29.111 1.00 26.81 47 GLU C C 1
ATOM 3753 O O . GLU C 1 67 ? 7.534 80.480 28.129 1.00 27.49 47 GLU C O 1
ATOM 3759 N N . GLN C 1 68 ? 8.087 79.263 29.945 1.00 26.43 48 GLN C N 1
ATOM 3760 C CA . GLN C 1 68 ? 7.004 78.294 29.770 1.00 27.13 48 GLN C CA 1
ATOM 3761 C C . GLN C 1 68 ? 5.694 78.789 30.396 1.00 26.79 48 GLN C C 1
ATOM 3762 O O . GLN C 1 68 ? 4.692 78.084 30.398 1.00 27.28 48 GLN C O 1
ATOM 3768 N N . GLY C 1 69 ? 5.711 80.012 30.926 1.00 26.95 49 GLY C N 1
ATOM 3769 C CA . GLY C 1 69 ? 4.483 80.685 31.353 1.00 27.25 49 GLY C CA 1
ATOM 3770 C C . GLY C 1 69 ? 4.195 80.755 32.841 1.00 27.58 49 GLY C C 1
ATOM 3771 O O . GLY C 1 69 ? 3.059 81.023 33.245 1.00 27.83 49 GLY C O 1
ATOM 3772 N N . ALA C 1 70 ? 5.196 80.529 33.683 1.00 27.43 50 ALA C N 1
ATOM 3773 C CA . ALA C 1 70 ? 4.957 80.690 35.121 1.00 27.51 50 ALA C CA 1
ATOM 3774 C C . ALA C 1 70 ? 4.537 82.134 35.395 1.00 27.85 50 ALA C C 1
ATOM 3775 O O . ALA C 1 70 ? 5.154 83.060 34.877 1.00 27.72 50 ALA C O 1
ATOM 3777 N N . PRO C 1 71 ? 3.475 82.319 36.205 1.00 28.31 51 PRO C N 1
ATOM 3778 C CA . PRO C 1 71 ? 2.905 83.650 36.477 1.00 28.62 51 PRO C CA 1
ATOM 3779 C C . PRO C 1 71 ? 3.770 84.550 37.370 1.00 28.60 51 PRO C C 1
ATOM 3780 O O . PRO C 1 71 ? 3.269 85.108 38.346 1.00 30.27 51 PRO C O 1
ATOM 3784 N N . ALA C 1 72 ? 5.043 84.712 37.034 1.00 27.03 52 ALA C N 1
ATOM 3785 C CA . ALA C 1 72 ? 5.937 85.512 37.854 1.00 25.35 52 ALA C CA 1
ATOM 3786 C C . ALA C 1 72 ? 5.767 86.998 37.546 1.00 24.13 52 ALA C C 1
ATOM 3787 O O . ALA C 1 72 ? 5.438 87.385 36.427 1.00 24.68 52 ALA C O 1
ATOM 3789 N N . ASP C 1 73 ? 5.995 87.834 38.548 1.00 22.17 53 ASP C N 1
ATOM 3790 C CA . ASP C 1 73 ? 5.968 89.278 38.335 1.00 20.19 53 ASP C CA 1
ATOM 3791 C C . ASP C 1 73 ? 7.343 89.881 38.168 1.00 18.90 53 ASP C C 1
ATOM 3792 O O . ASP C 1 73 ? 7.523 90.834 37.421 1.00 19.24 53 ASP C O 1
ATOM 3797 N N . VAL C 1 74 ? 8.314 89.342 38.907 1.00 17.69 54 VAL C N 1
ATOM 3798 C CA . VAL C 1 74 ? 9.662 89.890 38.947 1.00 16.98 54 VAL C CA 1
ATOM 3799 C C . VAL C 1 74 ? 10.661 88.748 38.827 1.00 16.87 54 VAL C C 1
ATOM 3800 O O . VAL C 1 74 ? 10.459 87.685 39.384 1.00 16.60 54 VAL C O 1
ATOM 3804 N N . PHE C 1 75 ? 11.726 88.991 38.086 1.00 16.91 55 PHE C N 1
ATOM 3805 C CA . PHE C 1 75 ? 12.812 88.024 37.980 1.00 18.13 55 PHE C CA 1
ATOM 3806 C C . PHE C 1 75 ? 14.129 88.666 38.359 1.00 18.12 55 PHE C C 1
ATOM 3807 O O . PHE C 1 75 ? 14.449 89.774 37.922 1.00 18.42 55 PHE C O 1
ATOM 3815 N N . LEU C 1 76 ? 14.890 87.986 39.214 1.00 18.87 56 LEU C N 1
ATOM 3816 C CA . LEU C 1 76 ? 16.257 88.375 39.484 1.00 19.30 56 LEU C CA 1
ATOM 3817 C C . LEU C 1 76 ? 17.154 87.226 39.128 1.00 19.73 56 LEU C C 1
ATOM 3818 O O . LEU C 1 76 ? 17.037 86.137 39.703 1.00 20.27 56 LEU C O 1
ATOM 3823 N N . SER C 1 77 ? 18.048 87.498 38.188 1.00 19.65 57 SER C N 1
ATOM 3824 C CA . SER C 1 77 ? 19.014 86.530 37.709 1.00 18.38 57 SER C CA 1
ATOM 3825 C C . SER C 1 77 ? 20.361 86.749 38.354 1.00 18.34 57 SER C C 1
ATOM 3826 O O . SER C 1 77 ? 20.722 87.870 38.751 1.00 18.00 57 SER C O 1
ATOM 3829 N N . ALA C 1 78 ? 21.103 85.668 38.501 1.00 16.08 58 ALA C N 1
ATOM 3830 C CA . ALA C 1 78 ? 22.485 85.763 38.963 1.00 16.54 58 ALA C CA 1
ATOM 3831 C C . ALA C 1 78 ? 23.438 86.030 37.798 1.00 17.13 58 ALA C C 1
ATOM 3832 O O . ALA C 1 78 ? 24.640 86.174 37.989 1.00 18.09 58 ALA C O 1
ATOM 3834 N N . ASP C 1 79 ? 22.888 86.119 36.595 1.00 18.59 59 ASP C N 1
ATOM 3835 C CA . ASP C 1 79 ? 23.713 86.579 35.483 1.00 20.60 59 ASP C CA 1
ATOM 3836 C C . ASP C 1 79 ? 22.911 87.362 34.461 1.00 20.96 59 ASP C C 1
ATOM 3837 O O . ASP C 1 79 ? 21.669 87.344 34.446 1.00 21.39 59 ASP C O 1
ATOM 3842 N N . LEU C 1 80 ? 23.622 88.064 33.592 1.00 22.33 60 LEU C N 1
ATOM 3843 C CA . LEU C 1 80 ? 22.958 88.729 32.483 1.00 23.51 60 LEU C CA 1
ATOM 3844 C C . LEU C 1 80 ? 22.341 87.757 31.477 1.00 23.38 60 LEU C C 1
ATOM 3845 O O . LEU C 1 80 ? 21.281 88.028 30.938 1.00 23.96 60 LEU C O 1
ATOM 3850 N N . GLU C 1 81 ? 22.980 86.604 31.270 1.00 24.54 61 GLU C N 1
ATOM 3851 C CA . GLU C 1 81 ? 22.568 85.646 30.233 1.00 24.96 61 GLU C CA 1
ATOM 3852 C C . GLU C 1 81 ? 21.116 85.219 30.319 1.00 24.90 61 GLU C C 1
ATOM 3853 O O . GLU C 1 81 ? 20.411 85.179 29.310 1.00 24.34 61 GLU C O 1
ATOM 3859 N N . TRP C 1 82 ? 20.658 84.881 31.523 1.00 23.81 62 TRP C N 1
ATOM 3860 C CA . TRP C 1 82 ? 19.285 84.399 31.648 1.00 23.60 62 TRP C CA 1
ATOM 3861 C C . TRP C 1 82 ? 18.241 85.503 31.531 1.00 23.36 62 TRP C C 1
ATOM 3862 O O . TRP C 1 82 ? 17.115 85.236 31.166 1.00 23.13 62 TRP C O 1
ATOM 3873 N N . MET C 1 83 ? 18.638 86.735 31.841 1.00 23.94 63 MET C N 1
ATOM 3874 C CA . MET C 1 83 ? 17.780 87.881 31.658 1.00 24.79 63 MET C CA 1
ATOM 3875 C C . MET C 1 83 ? 17.683 88.177 30.156 1.00 25.15 63 MET C C 1
ATOM 3876 O O . MET C 1 83 ? 16.586 88.397 29.629 1.00 24.93 63 MET C O 1
ATOM 3881 N N . ASP C 1 84 ? 18.838 88.138 29.491 1.00 26.76 64 ASP C N 1
ATOM 3882 C CA . ASP C 1 84 ? 18.922 88.220 28.023 1.00 28.19 64 ASP C CA 1
ATOM 3883 C C . ASP C 1 84 ? 18.016 87.208 27.351 1.00 28.67 64 ASP C C 1
ATOM 3884 O O . ASP C 1 84 ? 17.261 87.539 26.429 1.00 29.06 64 ASP C O 1
ATOM 3889 N N . TYR C 1 85 ? 18.082 85.972 27.836 1.00 28.65 65 TYR C N 1
ATOM 3890 C CA . TYR C 1 85 ? 17.234 84.899 27.366 1.00 28.95 65 TYR C CA 1
ATOM 3891 C C . TYR C 1 85 ? 15.766 85.304 27.416 1.00 28.77 65 TYR C C 1
ATOM 3892 O O . TYR C 1 85 ? 15.039 85.110 26.451 1.00 29.26 65 TYR C O 1
ATOM 3901 N N . LEU C 1 86 ? 15.337 85.890 28.533 1.00 28.04 66 LEU C N 1
ATOM 3902 C CA . LEU C 1 86 ? 13.942 86.297 28.675 1.00 28.05 66 LEU C CA 1
ATOM 3903 C C . LEU C 1 86 ? 13.599 87.474 27.761 1.00 28.30 66 LEU C C 1
ATOM 3904 O O . LEU C 1 86 ? 12.506 87.528 27.202 1.00 27.94 66 LEU C O 1
ATOM 3909 N N . GLN C 1 87 ? 14.546 88.392 27.619 1.00 29.02 67 GLN C N 1
ATOM 3910 C CA . GLN C 1 87 ? 14.370 89.531 26.723 1.00 30.77 67 GLN C CA 1
ATOM 3911 C C . GLN C 1 87 ? 14.150 89.045 25.289 1.00 31.63 67 GLN C C 1
ATOM 3912 O O . GLN C 1 87 ? 13.232 89.495 24.607 1.00 32.13 67 GLN C O 1
ATOM 3918 N N . GLN C 1 88 ? 14.974 88.092 24.859 1.00 32.83 68 GLN C N 1
ATOM 3919 C CA . GLN C 1 88 ? 14.866 87.520 23.512 1.00 33.49 68 GLN C CA 1
ATOM 3920 C C . GLN C 1 88 ? 13.546 86.804 23.262 1.00 33.44 68 GLN C C 1
ATOM 3921 O O . GLN C 1 88 ? 13.031 86.808 22.142 1.00 33.88 68 GLN C O 1
ATOM 3927 N N . HIS C 1 89 ? 12.986 86.198 24.301 1.00 32.87 69 HIS C N 1
ATOM 3928 C CA . HIS C 1 89 ? 11.692 85.547 24.174 1.00 32.70 69 HIS C CA 1
ATOM 3929 C C . HIS C 1 89 ? 10.537 86.517 24.380 1.00 32.54 69 HIS C C 1
ATOM 3930 O O . HIS C 1 89 ? 9.365 86.115 24.444 1.00 32.54 69 HIS C O 1
ATOM 3937 N N . GLY C 1 90 ? 10.887 87.801 24.446 1.00 32.24 70 GLY C N 1
ATOM 3938 C CA . GLY C 1 90 ? 9.925 88.893 24.572 1.00 31.92 70 GLY C CA 1
ATOM 3939 C C . GLY C 1 90 ? 9.199 88.938 25.901 1.00 31.91 70 GLY C C 1
ATOM 3940 O O . GLY C 1 90 ? 8.099 89.467 25.985 1.00 32.16 70 GLY C O 1
ATOM 3941 N N . LEU C 1 91 ? 9.811 88.375 26.939 1.00 31.24 71 LEU C N 1
ATOM 3942 C CA . LEU C 1 91 ? 9.183 88.314 28.254 1.00 31.09 71 LEU C CA 1
ATOM 3943 C C . LEU C 1 91 ? 9.673 89.416 29.166 1.00 30.97 71 LEU C C 1
ATOM 3944 O O . LEU C 1 91 ? 9.012 89.742 30.153 1.00 30.82 71 LEU C O 1
ATOM 3949 N N . VAL C 1 92 ? 10.833 89.973 28.821 1.00 31.39 72 VAL C N 1
ATOM 3950 C CA . VAL C 1 92 ? 11.405 91.134 29.494 1.00 32.07 72 VAL C CA 1
ATOM 3951 C C . VAL C 1 92 ? 11.710 92.237 28.479 1.00 32.67 72 VAL C C 1
ATOM 3952 O O . VAL C 1 92 ? 12.423 92.003 27.490 1.00 33.09 72 VAL C O 1
ATOM 3956 N N . LEU C 1 93 ? 11.167 93.429 28.731 1.00 32.88 73 LEU C N 1
ATOM 3957 C CA . LEU C 1 93 ? 11.506 94.630 27.956 1.00 33.38 73 LEU C CA 1
ATOM 3958 C C . LEU C 1 93 ? 12.758 95.269 28.539 1.00 33.40 73 LEU C C 1
ATOM 3959 O O . LEU C 1 93 ? 12.896 95.315 29.764 1.00 33.44 73 LEU C O 1
ATOM 3964 N N . PRO C 1 94 ? 13.683 95.755 27.675 1.00 33.40 74 PRO C N 1
ATOM 3965 C CA . PRO C 1 94 ? 14.968 96.298 28.145 1.00 33.78 74 PRO C CA 1
ATOM 3966 C C . PRO C 1 94 ? 14.803 97.493 29.079 1.00 34.04 74 PRO C C 1
ATOM 3967 O O . PRO C 1 94 ? 15.643 97.707 29.952 1.00 34.72 74 PRO C O 1
ATOM 3971 N N . ALA C 1 95 ? 13.725 98.254 28.889 1.00 34.61 75 ALA C N 1
ATOM 3972 C CA . ALA C 1 95 ? 13.402 99.396 29.751 1.00 34.23 75 ALA C CA 1
ATOM 3973 C C . ALA C 1 95 ? 13.057 98.950 31.172 1.00 34.19 75 ALA C C 1
ATOM 3974 O O . ALA C 1 95 ? 13.244 99.704 32.127 1.00 34.45 75 ALA C O 1
ATOM 3976 N N . GLN C 1 96 ? 12.576 97.716 31.302 1.00 33.56 76 GLN C N 1
ATOM 3977 C CA . GLN C 1 96 ? 12.109 97.198 32.589 1.00 32.98 76 GLN C CA 1
ATOM 3978 C C . GLN C 1 96 ? 13.181 96.382 33.342 1.00 32.66 76 GLN C C 1
ATOM 3979 O O . GLN C 1 96 ? 12.906 95.795 34.385 1.00 32.61 76 GLN C O 1
ATOM 3985 N N . ARG C 1 97 ? 14.403 96.374 32.825 1.00 31.76 77 ARG C N 1
ATOM 3986 C CA . ARG C 1 97 ? 15.471 95.616 33.456 1.00 31.46 77 ARG C CA 1
ATOM 3987 C C . ARG C 1 97 ? 16.607 96.517 33.873 1.00 31.07 77 ARG C C 1
ATOM 3988 O O . ARG C 1 97 ? 16.845 97.563 33.265 1.00 31.25 77 ARG C O 1
ATOM 3996 N N . HIS C 1 98 ? 17.283 96.132 34.943 1.00 30.34 78 HIS C N 1
ATOM 3997 C CA . HIS C 1 98 ? 18.502 96.798 35.332 1.00 29.87 78 HIS C CA 1
ATOM 3998 C C . HIS C 1 98 ? 19.304 96.025 36.350 1.00 28.72 78 HIS C C 1
ATOM 3999 O O . HIS C 1 98 ? 18.778 95.202 37.112 1.00 27.34 78 HIS C O 1
ATOM 4006 N N . ASN C 1 99 ? 20.593 96.322 36.343 1.00 27.09 79 ASN C N 1
ATOM 4007 C CA . ASN C 1 99 ? 21.547 95.641 37.171 1.00 25.86 79 ASN C CA 1
ATOM 4008 C C . ASN C 1 99 ? 21.494 96.135 38.587 1.00 24.42 79 ASN C C 1
ATOM 4009 O O . ASN C 1 99 ? 21.637 97.329 38.850 1.00 24.28 79 ASN C O 1
ATOM 4014 N N . LEU C 1 100 ? 21.277 95.194 39.497 1.00 22.25 80 LEU C N 1
ATOM 4015 C CA . LEU C 1 100 ? 21.030 95.520 40.882 1.00 20.32 80 LEU C CA 1
ATOM 4016 C C . LEU C 1 100 ? 22.212 95.229 41.796 1.00 19.65 80 LEU C C 1
ATOM 4017 O O . LEU C 1 100 ? 22.533 96.024 42.678 1.00 19.59 80 LEU C O 1
ATOM 4022 N N . LEU C 1 101 ? 22.838 94.063 41.612 1.00 18.90 81 LEU C N 1
ATOM 4023 C CA . LEU C 1 101 ? 23.827 93.590 42.549 1.00 18.35 81 LEU C CA 1
ATOM 4024 C C . LEU C 1 101 ? 25.011 92.985 41.840 1.00 18.56 81 LEU C C 1
ATOM 4025 O O . LEU C 1 101 ? 24.935 92.650 40.664 1.00 18.69 81 LEU C O 1
ATOM 4030 N N . GLY C 1 102 ? 26.086 92.857 42.594 1.00 19.67 82 GLY C N 1
ATOM 4031 C CA . GLY C 1 102 ? 27.236 92.097 42.160 1.00 19.86 82 GLY C CA 1
ATOM 4032 C C . GLY C 1 102 ? 27.697 91.153 43.236 1.00 20.17 82 GLY C C 1
ATOM 4033 O O . GLY C 1 102 ? 27.229 91.171 44.388 1.00 19.48 82 GLY C O 1
ATOM 4034 N N . ASN C 1 103 ? 28.661 90.314 42.872 1.00 19.71 83 ASN C N 1
ATOM 4035 C CA . ASN C 1 103 ? 29.132 89.333 43.783 1.00 19.77 83 ASN C CA 1
ATOM 4036 C C . ASN C 1 103 ? 30.564 88.980 43.426 1.00 20.52 83 ASN C C 1
ATOM 4037 O O . ASN C 1 103 ? 31.056 89.389 42.360 1.00 22.13 83 ASN C O 1
ATOM 4042 N N . THR C 1 104 ? 31.222 88.291 44.342 1.00 21.51 84 THR C N 1
ATOM 4043 C CA . THR C 1 104 ? 32.518 87.708 44.069 1.00 21.94 84 THR C CA 1
ATOM 4044 C C . THR C 1 104 ? 32.355 86.208 43.859 1.00 22.29 84 THR C C 1
ATOM 4045 O O . THR C 1 104 ? 31.329 85.620 44.215 1.00 21.15 84 THR C O 1
ATOM 4049 N N . LEU C 1 105 ? 33.362 85.606 43.243 1.00 22.45 85 LEU C N 1
ATOM 4050 C CA . LEU C 1 105 ? 33.416 84.158 43.103 1.00 22.85 85 LEU C CA 1
ATOM 4051 C C . LEU C 1 105 ? 34.479 83.639 44.039 1.00 23.34 85 LEU C C 1
ATOM 4052 O O . LEU C 1 105 ? 35.645 84.083 44.010 1.00 23.67 85 LEU C O 1
ATOM 4057 N N . VAL C 1 106 ? 34.077 82.713 44.901 1.00 22.79 86 VAL C N 1
ATOM 4058 C CA . VAL C 1 106 ? 34.996 82.157 45.869 1.00 22.83 86 VAL C CA 1
ATOM 4059 C C . VAL C 1 106 ? 35.139 80.652 45.697 1.00 23.47 86 VAL C C 1
ATOM 4060 O O . VAL C 1 106 ? 34.220 79.966 45.215 1.00 22.51 86 VAL C O 1
ATOM 4064 N N . LEU C 1 107 ? 36.314 80.172 46.082 1.00 24.03 87 LEU C N 1
ATOM 4065 C CA . LEU C 1 107 ? 36.568 78.759 46.267 1.00 24.40 87 LEU C CA 1
ATOM 4066 C C . LEU C 1 107 ? 36.373 78.493 47.740 1.00 24.11 87 LEU C C 1
ATOM 4067 O O . LEU C 1 107 ? 36.975 79.157 48.593 1.00 25.36 87 LEU C O 1
ATOM 4072 N N . VAL C 1 108 ? 35.522 77.525 48.051 1.00 23.68 88 VAL C N 1
ATOM 4073 C CA . VAL C 1 108 ? 35.207 77.189 49.434 1.00 23.10 88 VAL C CA 1
ATOM 4074 C C . VAL C 1 108 ? 35.517 75.739 49.748 1.00 23.60 88 VAL C C 1
ATOM 4075 O O . VAL C 1 108 ? 35.581 74.905 48.840 1.00 23.62 88 VAL C O 1
ATOM 4079 N N . ALA C 1 109 ? 35.681 75.463 51.036 1.00 24.02 89 ALA C N 1
ATOM 4080 C CA . ALA C 1 109 ? 35.906 74.126 51.561 1.00 24.21 89 ALA C CA 1
ATOM 4081 C C . ALA C 1 109 ? 35.112 74.012 52.839 1.00 24.68 89 ALA C C 1
ATOM 4082 O O . ALA C 1 109 ? 34.676 75.037 53.374 1.00 25.28 89 ALA C O 1
ATOM 4084 N N . PRO C 1 110 ? 34.913 72.784 53.351 1.00 25.09 90 PRO C N 1
ATOM 4085 C CA . PRO C 1 110 ? 34.227 72.689 54.641 1.00 25.71 90 PRO C CA 1
ATOM 4086 C C . PRO C 1 110 ? 35.002 73.462 55.708 1.00 27.03 90 PRO C C 1
ATOM 4087 O O . PRO C 1 110 ? 36.224 73.580 55.608 1.00 27.16 90 PRO C O 1
ATOM 4091 N N . ALA C 1 111 ? 34.295 74.004 56.696 1.00 27.71 91 ALA C N 1
ATOM 4092 C CA . ALA C 1 111 ? 34.890 74.878 57.714 1.00 28.93 91 ALA C CA 1
ATOM 4093 C C . ALA C 1 111 ? 36.177 74.310 58.338 1.00 30.28 91 ALA C C 1
ATOM 4094 O O . ALA C 1 111 ? 37.133 75.058 58.587 1.00 30.32 91 ALA C O 1
ATOM 4096 N N . SER C 1 112 ? 36.193 72.995 58.565 1.00 31.80 92 SER C N 1
ATOM 4097 C CA . SER C 1 112 ? 37.325 72.314 59.198 1.00 33.46 92 SER C CA 1
ATOM 4098 C C . SER C 1 112 ? 38.486 72.025 58.239 1.00 34.42 92 SER C C 1
ATOM 4099 O O . SER C 1 112 ? 39.514 71.482 58.660 1.00 34.34 92 SER C O 1
ATOM 4102 N N . SER C 1 113 ? 38.327 72.354 56.961 1.00 35.62 93 SER C N 1
ATOM 4103 C CA . SER C 1 113 ? 39.368 72.046 55.980 1.00 37.07 93 SER C CA 1
ATOM 4104 C C . SER C 1 113 ? 40.637 72.846 56.235 1.00 38.34 93 SER C C 1
ATOM 4105 O O . SER C 1 113 ? 40.600 74.072 56.374 1.00 38.14 93 SER C O 1
ATOM 4108 N N . LYS C 1 114 ? 41.757 72.133 56.302 1.00 39.63 94 LYS C N 1
ATOM 4109 C CA . LYS C 1 114 ? 43.058 72.757 56.477 1.00 41.09 94 LYS C CA 1
ATOM 4110 C C . LYS C 1 114 ? 43.708 73.029 55.119 1.00 41.80 94 LYS C C 1
ATOM 4111 O O . LYS C 1 114 ? 44.866 73.454 55.052 1.00 42.17 94 LYS C O 1
ATOM 4117 N N . LEU C 1 115 ? 42.954 72.780 54.046 1.00 42.39 95 LEU C N 1
ATOM 4118 C CA . LEU C 1 115 ? 43.399 73.061 52.687 1.00 43.11 95 LEU C CA 1
ATOM 4119 C C . LEU C 1 115 ? 43.839 74.502 52.528 1.00 43.55 95 LEU C C 1
ATOM 4120 O O . LEU C 1 115 ? 43.174 75.424 53.004 1.00 43.68 95 LEU C O 1
ATOM 4125 N N . ARG C 1 116 ? 44.970 74.679 51.858 1.00 43.98 96 ARG C N 1
ATOM 4126 C CA . ARG C 1 116 ? 45.364 75.981 51.345 1.00 44.48 96 ARG C CA 1
ATOM 4127 C C . ARG C 1 116 ? 45.523 75.865 49.830 1.00 44.40 96 ARG C C 1
ATOM 4128 O O . ARG C 1 116 ? 46.333 75.069 49.330 1.00 44.48 96 ARG C O 1
ATOM 4136 N N . VAL C 1 117 ? 44.711 76.625 49.105 1.00 44.25 97 VAL C N 1
ATOM 4137 C CA . VAL C 1 117 ? 44.714 76.567 47.648 1.00 44.15 97 VAL C CA 1
ATOM 4138 C C . VAL C 1 117 ? 44.837 77.966 47.074 1.00 44.20 97 VAL C C 1
ATOM 4139 O O . VAL C 1 117 ? 44.047 78.856 47.397 1.00 44.15 97 VAL C O 1
ATOM 4143 N N . ASP C 1 118 ? 45.850 78.151 46.238 1.00 44.08 98 ASP C N 1
ATOM 4144 C CA . ASP C 1 118 ? 45.956 79.339 45.426 1.00 44.15 98 ASP C CA 1
ATOM 4145 C C . ASP C 1 118 ? 45.394 78.980 44.058 1.00 44.18 98 ASP C C 1
ATOM 4146 O O . ASP C 1 118 ? 46.043 78.271 43.284 1.00 44.51 98 ASP C O 1
ATOM 4151 N N . PRO C 1 119 ? 44.179 79.465 43.750 1.00 44.42 99 PRO C N 1
ATOM 4152 C CA . PRO C 1 119 ? 43.503 79.144 42.492 1.00 44.32 99 PRO C CA 1
ATOM 4153 C C . PRO C 1 119 ? 44.309 79.579 41.273 1.00 44.44 99 PRO C C 1
ATOM 4154 O O . PRO C 1 119 ? 44.053 79.101 40.164 1.00 44.67 99 PRO C O 1
ATOM 4158 N N . ARG C 1 120 ? 45.262 80.485 41.484 1.00 44.29 100 ARG C N 1
ATOM 4159 C CA . ARG C 1 120 ? 46.155 80.932 40.417 1.00 44.32 100 ARG C CA 1
ATOM 4160 C C . ARG C 1 120 ? 47.279 79.926 40.155 1.00 43.83 100 ARG C C 1
ATOM 4161 O O . ARG C 1 120 ? 47.845 79.909 39.063 1.00 44.01 100 ARG C O 1
ATOM 4169 N N . ALA C 1 121 ? 47.611 79.113 41.159 1.00 43.05 101 ALA C N 1
ATOM 4170 C CA . ALA C 1 121 ? 48.675 78.117 41.023 1.00 42.14 101 ALA C CA 1
ATOM 4171 C C . ALA C 1 121 ? 48.240 76.988 40.086 1.00 41.50 101 ALA C C 1
ATOM 4172 O O . ALA C 1 121 ? 47.193 76.376 40.301 1.00 41.74 101 ALA C O 1
ATOM 4174 N N . PRO C 1 122 ? 49.031 76.728 39.022 1.00 40.62 102 PRO C N 1
ATOM 4175 C CA . PRO C 1 122 ? 48.724 75.701 38.016 1.00 39.47 102 PRO C CA 1
ATOM 4176 C C . PRO C 1 122 ? 48.442 74.324 38.624 1.00 38.38 102 PRO C C 1
ATOM 4177 O O . PRO C 1 122 ? 49.218 73.837 39.446 1.00 38.24 102 PRO C O 1
ATOM 4181 N N . GLY C 1 123 ? 47.323 73.728 38.223 1.00 37.05 103 GLY C N 1
ATOM 4182 C CA . GLY C 1 123 ? 46.872 72.424 38.723 1.00 35.98 103 GLY C CA 1
ATOM 4183 C C . GLY C 1 123 ? 46.484 72.358 40.192 1.00 34.96 103 GLY C C 1
ATOM 4184 O O . GLY C 1 123 ? 46.255 71.273 40.716 1.00 34.80 103 GLY C O 1
ATOM 4185 N N . ALA C 1 124 ? 46.389 73.507 40.859 1.00 34.30 104 ALA C N 1
ATOM 4186 C CA . ALA C 1 124 ? 46.221 73.526 42.316 1.00 33.45 104 ALA C CA 1
ATOM 4187 C C . ALA C 1 124 ? 44.851 73.040 42.784 1.00 33.51 104 ALA C C 1
ATOM 4188 O O . ALA C 1 124 ? 44.768 72.271 43.739 1.00 33.45 104 ALA C O 1
ATOM 4190 N N . ILE C 1 125 ? 43.788 73.501 42.125 1.00 33.07 105 ILE C N 1
ATOM 4191 C CA . ILE C 1 125 ? 42.434 73.055 42.465 1.00 32.68 105 ILE C CA 1
ATOM 4192 C C . ILE C 1 125 ? 42.279 71.546 42.227 1.00 32.13 105 ILE C C 1
ATOM 4193 O O . ILE C 1 125 ? 41.823 70.830 43.119 1.00 31.70 105 ILE C O 1
ATOM 4198 N N . ALA C 1 126 ? 42.670 71.078 41.040 1.00 31.89 106 ALA C N 1
ATOM 4199 C CA . ALA C 1 126 ? 42.630 69.652 40.725 1.00 31.95 106 ALA C CA 1
ATOM 4200 C C . ALA C 1 126 ? 43.361 68.848 41.785 1.00 31.93 106 ALA C C 1
ATOM 4201 O O . ALA C 1 126 ? 42.839 67.857 42.272 1.00 32.25 106 ALA C O 1
ATOM 4203 N N . LYS C 1 127 ? 44.576 69.276 42.134 1.00 32.55 107 LYS C N 1
ATOM 4204 C CA . LYS C 1 127 ? 45.368 68.600 43.159 1.00 32.88 107 LYS C CA 1
ATOM 4205 C C . LYS C 1 127 ? 44.628 68.591 44.506 1.00 32.67 107 LYS C C 1
ATOM 4206 O O . LYS C 1 127 ? 44.550 67.565 45.184 1.00 32.70 107 LYS C O 1
ATOM 4212 N N . ALA C 1 128 ? 44.054 69.732 44.867 1.00 32.44 108 ALA C N 1
ATOM 4213 C CA . ALA C 1 128 ? 43.354 69.858 46.148 1.00 32.21 108 ALA C CA 1
ATOM 4214 C C . ALA C 1 128 ? 42.089 68.992 46.275 1.00 32.27 108 ALA C C 1
ATOM 4215 O O . ALA C 1 128 ? 41.611 68.752 47.391 1.00 32.33 108 ALA C O 1
ATOM 4217 N N . LEU C 1 129 ? 41.553 68.520 45.147 1.00 31.41 109 LEU C N 1
ATOM 4218 C CA . LEU C 1 129 ? 40.443 67.557 45.169 1.00 30.90 109 LEU C CA 1
ATOM 4219 C C . LEU C 1 129 ? 40.882 66.206 45.725 1.00 30.82 109 LEU C C 1
ATOM 4220 O O . LEU C 1 129 ? 40.046 65.356 46.045 1.00 30.63 109 LEU C O 1
ATOM 4225 N N . GLY C 1 130 ? 42.197 66.029 45.856 1.00 31.12 110 GLY C N 1
ATOM 4226 C CA . GLY C 1 130 ? 42.776 64.800 46.400 1.00 31.32 110 GLY C CA 1
ATOM 4227 C C . GLY C 1 130 ? 42.500 63.605 45.509 1.00 31.94 110 GLY C C 1
ATOM 4228 O O . GLY C 1 130 ? 42.426 63.741 44.285 1.00 32.21 110 GLY C O 1
ATOM 4229 N N . GLU C 1 131 ? 42.328 62.439 46.129 1.00 31.84 111 GLU C N 1
ATOM 4230 C CA . GLU C 1 131 ? 42.205 61.188 45.384 1.00 31.83 111 GLU C CA 1
ATOM 4231 C C . GLU C 1 131 ? 40.864 61.055 44.679 1.00 30.66 111 GLU C C 1
ATOM 4232 O O . GLU C 1 131 ? 40.819 60.774 43.486 1.00 30.91 111 GLU C O 1
ATOM 4238 N N . ASN C 1 132 ? 39.777 61.249 45.413 1.00 29.57 112 ASN C N 1
ATOM 4239 C CA . ASN C 1 132 ? 38.459 61.001 44.849 1.00 28.96 112 ASN C CA 1
ATOM 4240 C C . ASN C 1 132 ? 37.521 62.170 44.969 1.00 28.36 112 ASN C C 1
ATOM 4241 O O . ASN C 1 132 ? 36.346 62.037 44.671 1.00 28.32 112 ASN C O 1
ATOM 4246 N N . GLY C 1 133 ? 38.049 63.308 45.407 1.00 27.70 113 GLY C N 1
ATOM 4247 C CA . GLY C 1 133 ? 37.233 64.499 45.603 1.00 26.66 113 GLY C CA 1
ATOM 4248 C C . GLY C 1 133 ? 36.606 65.006 44.326 1.00 26.36 113 GLY C C 1
ATOM 4249 O O . GLY C 1 133 ? 37.151 64.833 43.227 1.00 26.45 113 GLY C O 1
ATOM 4250 N N . ARG C 1 134 ? 35.436 65.617 44.472 1.00 25.06 114 ARG C N 1
ATOM 4251 C CA . ARG C 1 134 ? 34.793 66.299 43.372 1.00 24.20 114 ARG C CA 1
ATOM 4252 C C . ARG C 1 134 ? 34.682 67.775 43.724 1.00 23.22 114 ARG C C 1
ATOM 4253 O O . ARG C 1 134 ? 34.680 68.132 44.904 1.00 23.60 114 ARG C O 1
ATOM 4261 N N . LEU C 1 135 ? 34.654 68.620 42.700 1.00 21.79 115 LEU C N 1
ATOM 4262 C CA . LEU C 1 135 ? 34.556 70.060 42.912 1.00 20.52 115 LEU C CA 1
ATOM 4263 C C . LEU C 1 135 ? 33.086 70.425 42.810 1.00 19.70 115 LEU C C 1
ATOM 4264 O O . LEU C 1 135 ? 32.504 70.303 41.746 1.00 19.31 115 LEU C O 1
ATOM 4269 N N . ALA C 1 136 ? 32.483 70.872 43.915 1.00 18.98 116 ALA C N 1
ATOM 4270 C CA . ALA C 1 136 ? 31.064 71.246 43.895 1.00 18.59 116 ALA C CA 1
ATOM 4271 C C . ALA C 1 136 ? 30.891 72.563 43.156 1.00 18.34 116 ALA C C 1
ATOM 4272 O O . ALA C 1 136 ? 31.505 73.570 43.506 1.00 18.98 116 ALA C O 1
ATOM 4274 N N . VAL C 1 137 ? 30.066 72.538 42.125 1.00 18.35 117 VAL C N 1
ATOM 4275 C CA . VAL C 1 137 ? 29.777 73.710 41.324 1.00 18.47 117 VAL C CA 1
ATOM 4276 C C . VAL C 1 137 ? 28.309 73.668 40.916 1.00 18.01 117 VAL C C 1
ATOM 4277 O O . VAL C 1 137 ? 27.705 72.589 40.875 1.00 17.74 117 VAL C O 1
ATOM 4281 N N . GLY C 1 138 ? 27.733 74.821 40.585 1.00 17.79 118 GLY C N 1
ATOM 4282 C CA . GLY C 1 138 ? 26.478 74.836 39.841 1.00 17.87 118 GLY C CA 1
ATOM 4283 C C . GLY C 1 138 ? 26.681 74.136 38.499 1.00 19.48 118 GLY C C 1
ATOM 4284 O O . GLY C 1 138 ? 27.801 74.164 37.959 1.00 19.39 118 GLY C O 1
ATOM 4285 N N . GLN C 1 139 ? 25.628 73.503 37.979 1.00 19.99 119 GLN C N 1
ATOM 4286 C CA . GLN C 1 139 ? 25.693 72.840 36.659 1.00 21.98 119 GLN C CA 1
ATOM 4287 C C . GLN C 1 139 ? 26.230 73.885 35.710 1.00 21.92 119 GLN C C 1
ATOM 4288 O O . GLN C 1 139 ? 25.636 74.958 35.560 1.00 21.51 119 GLN C O 1
ATOM 4294 N N . THR C 1 140 ? 27.359 73.598 35.078 1.00 22.05 120 THR C N 1
ATOM 4295 C CA . THR C 1 140 ? 28.117 74.677 34.443 1.00 22.96 120 THR C CA 1
ATOM 4296 C C . THR C 1 140 ? 27.470 75.265 33.197 1.00 22.82 120 THR C C 1
ATOM 4297 O O . THR C 1 140 ? 27.699 76.439 32.861 1.00 22.70 120 THR C O 1
ATOM 4301 N N . ALA C 1 141 ? 26.635 74.480 32.530 1.00 22.97 121 ALA C N 1
ATOM 4302 C CA . ALA C 1 141 ? 26.030 74.946 31.291 1.00 24.09 121 ALA C CA 1
ATOM 4303 C C . ALA C 1 141 ? 24.928 75.957 31.531 1.00 24.81 121 ALA C C 1
ATOM 4304 O O . ALA C 1 141 ? 24.707 76.835 30.691 1.00 26.19 121 ALA C O 1
ATOM 4306 N N . SER C 1 142 ? 24.268 75.855 32.682 1.00 24.49 122 SER C N 1
ATOM 4307 C CA . SER C 1 142 ? 23.041 76.624 32.929 1.00 24.90 122 SER C CA 1
ATOM 4308 C C . SER C 1 142 ? 23.043 77.473 34.196 1.00 23.56 122 SER C C 1
ATOM 4309 O O . SER C 1 142 ? 22.602 78.629 34.148 1.00 23.97 122 SER C O 1
ATOM 4312 N N . VAL C 1 143 ? 23.509 76.909 35.311 1.00 21.50 123 VAL C N 1
ATOM 4313 C CA . VAL C 1 143 ? 23.517 77.646 36.595 1.00 20.06 123 VAL C CA 1
ATOM 4314 C C . VAL C 1 143 ? 24.552 78.777 36.533 1.00 19.33 123 VAL C C 1
ATOM 4315 O O . VAL C 1 143 ? 25.748 78.521 36.401 1.00 19.16 123 VAL C O 1
ATOM 4319 N N . PRO C 1 144 ? 24.109 80.036 36.668 1.00 18.46 124 PRO C N 1
ATOM 4320 C CA . PRO C 1 144 ? 25.102 81.107 36.560 1.00 18.66 124 PRO C CA 1
ATOM 4321 C C . PRO C 1 144 ? 26.380 80.864 37.365 1.00 17.95 124 PRO C C 1
ATOM 4322 O O . PRO C 1 144 ? 27.481 81.042 36.833 1.00 19.32 124 PRO C O 1
ATOM 4326 N N . ALA C 1 145 ? 26.269 80.441 38.628 1.00 17.57 125 ALA C N 1
ATOM 4327 C CA . ALA C 1 145 ? 27.481 80.228 39.429 1.00 17.28 125 ALA C CA 1
ATOM 4328 C C . ALA C 1 145 ? 28.370 79.186 38.788 1.00 18.06 125 ALA C C 1
ATOM 4329 O O . ALA C 1 145 ? 29.573 79.263 38.908 1.00 17.58 125 ALA C O 1
ATOM 4331 N N . GLY C 1 146 ? 27.762 78.204 38.145 1.00 18.89 126 GLY C N 1
ATOM 4332 C CA . GLY C 1 146 ? 28.552 77.167 37.476 1.00 20.15 126 GLY C CA 1
ATOM 4333 C C . GLY C 1 146 ? 29.259 77.710 36.252 1.00 21.72 126 GLY C C 1
ATOM 4334 O O . GLY C 1 146 ? 30.418 77.368 36.007 1.00 21.70 126 GLY C O 1
ATOM 4335 N N . SER C 1 147 ? 28.569 78.570 35.511 1.00 21.99 127 SER C N 1
ATOM 4336 C CA . SER C 1 147 ? 29.107 79.174 34.290 1.00 23.97 127 SER C CA 1
ATOM 4337 C C . SER C 1 147 ? 30.245 80.138 34.623 1.00 24.39 127 SER C C 1
ATOM 4338 O O . SER C 1 147 ? 31.291 80.129 33.954 1.00 24.64 127 SER C O 1
ATOM 4341 N N . TYR C 1 148 ? 30.057 80.949 35.669 1.00 23.86 128 TYR C N 1
ATOM 4342 C CA . TYR C 1 148 ? 31.119 81.797 36.198 1.00 24.08 128 TYR C CA 1
ATOM 4343 C C . TYR C 1 148 ? 32.289 80.951 36.677 1.00 23.93 128 TYR C C 1
ATOM 4344 O O . TYR C 1 148 ? 33.451 81.329 36.505 1.00 23.65 128 TYR C O 1
ATOM 4353 N N . ALA C 1 149 ? 31.985 79.815 37.305 1.00 23.96 129 ALA C N 1
ATOM 4354 C CA . ALA C 1 149 ? 33.020 78.929 37.831 1.00 24.69 129 ALA C CA 1
ATOM 4355 C C . ALA C 1 149 ? 33.828 78.339 36.685 1.00 25.36 129 ALA C C 1
ATOM 4356 O O . ALA C 1 149 ? 35.055 78.317 36.755 1.00 26.35 129 ALA C O 1
ATOM 4358 N N . ALA C 1 150 ? 33.120 77.879 35.654 1.00 26.20 130 ALA C N 1
ATOM 4359 C CA . ALA C 1 150 ? 33.743 77.283 34.453 1.00 27.05 130 ALA C CA 1
ATOM 4360 C C . ALA C 1 150 ? 34.622 78.332 33.789 1.00 28.06 130 ALA C C 1
ATOM 4361 O O . ALA C 1 150 ? 35.800 78.070 33.487 1.00 28.25 130 ALA C O 1
ATOM 4363 N N . ALA C 1 151 ? 34.054 79.527 33.613 1.00 28.54 131 ALA C N 1
ATOM 4364 C CA . ALA C 1 151 ? 34.755 80.656 33.010 1.00 29.51 131 ALA C CA 1
ATOM 4365 C C . ALA C 1 151 ? 36.059 80.914 33.726 1.00 29.83 131 ALA C C 1
ATOM 4366 O O . ALA C 1 151 ? 37.109 80.986 33.085 1.00 30.37 131 ALA C O 1
ATOM 4368 N N . ALA C 1 152 ? 35.995 81.031 35.052 1.00 30.16 132 ALA C N 1
ATOM 4369 C CA . ALA C 1 152 ? 37.182 81.236 35.872 1.00 30.55 132 ALA C CA 1
ATOM 4370 C C . ALA C 1 152 ? 38.170 80.091 35.691 1.00 31.33 132 ALA C C 1
ATOM 4371 O O . ALA C 1 152 ? 39.358 80.330 35.507 1.00 30.97 132 ALA C O 1
ATOM 4373 N N . LEU C 1 153 ? 37.664 78.855 35.722 1.00 31.39 133 LEU C N 1
ATOM 4374 C CA . LEU C 1 153 ? 38.513 77.669 35.573 1.00 31.98 133 LEU C CA 1
ATOM 4375 C C . LEU C 1 153 ? 39.198 77.623 34.204 1.00 32.64 133 LEU C C 1
ATOM 4376 O O . LEU C 1 153 ? 40.393 77.329 34.132 1.00 33.61 133 LEU C O 1
ATOM 4381 N N . ARG C 1 154 ? 38.451 77.925 33.142 1.00 33.21 134 ARG C N 1
ATOM 4382 C CA . ARG C 1 154 ? 38.980 77.960 31.774 1.00 34.17 134 ARG C CA 1
ATOM 4383 C C . ARG C 1 154 ? 39.970 79.100 31.568 1.00 34.98 134 ARG C C 1
ATOM 4384 O O . ARG C 1 154 ? 41.024 78.919 30.936 1.00 34.90 134 ARG C O 1
ATOM 4392 N N . LYS C 1 155 ? 39.628 80.283 32.077 1.00 35.34 135 LYS C N 1
ATOM 4393 C CA . LYS C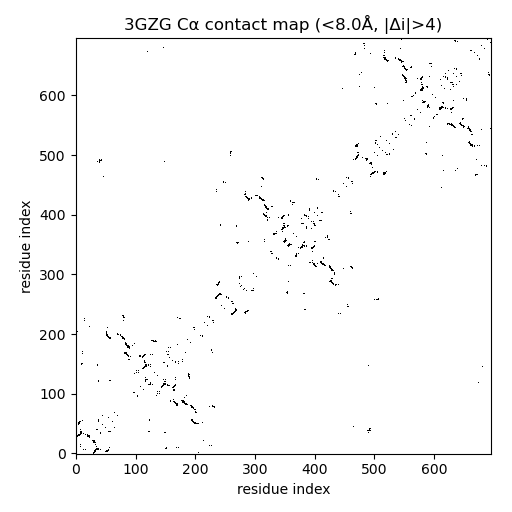 1 155 ? 40.515 81.440 31.946 1.00 36.25 135 LYS C CA 1
ATOM 4394 C C . LYS C 1 155 ? 41.784 81.262 32.761 1.00 36.07 135 LYS C C 1
ATOM 4395 O O . LYS C 1 155 ? 42.852 81.757 32.374 1.00 36.67 135 LYS C O 1
ATOM 4401 N N . LEU C 1 156 ? 41.680 80.543 33.872 1.00 35.48 136 LEU C N 1
ATOM 4402 C CA . LEU C 1 156 ? 42.866 80.172 34.625 1.00 35.16 136 LEU C CA 1
ATOM 4403 C C . LEU C 1 156 ? 43.519 78.912 34.026 1.00 34.38 136 LEU C C 1
ATOM 4404 O O . LEU C 1 156 ? 44.498 78.409 34.562 1.00 34.86 136 LEU C O 1
ATOM 4409 N N . GLY C 1 157 ? 42.974 78.438 32.904 1.00 34.02 137 GLY C N 1
ATOM 4410 C CA . GLY C 1 157 ? 43.480 77.246 32.204 1.00 33.32 137 GLY C CA 1
ATOM 4411 C C . GLY C 1 157 ? 43.378 75.948 32.987 1.00 32.81 137 GLY C C 1
ATOM 4412 O O . GLY C 1 157 ? 44.114 74.988 32.715 1.00 33.00 137 GLY C O 1
ATOM 4413 N N . GLN C 1 158 ? 42.455 75.911 33.944 1.00 31.68 138 GLN C N 1
ATOM 4414 C CA . GLN C 1 158 ? 42.310 74.778 34.867 1.00 30.68 138 GLN C CA 1
ATOM 4415 C C . GLN C 1 158 ? 41.057 73.928 34.626 1.00 29.21 138 GLN C C 1
ATOM 4416 O O . GLN C 1 158 ? 40.852 72.936 35.319 1.00 29.09 138 GLN C O 1
ATOM 4422 N N . TRP C 1 159 ? 40.242 74.303 33.642 1.00 27.98 139 TRP C N 1
ATOM 4423 C CA . TRP C 1 159 ? 38.976 73.618 33.383 1.00 26.77 139 TRP C CA 1
ATOM 4424 C C . TRP C 1 159 ? 39.154 72.137 33.027 1.00 26.52 139 TRP C C 1
ATOM 4425 O O . TRP C 1 159 ? 38.546 71.260 33.653 1.00 25.70 139 TRP C O 1
ATOM 4436 N N . ASP C 1 160 ? 39.999 71.867 32.037 1.00 26.09 140 ASP C N 1
ATOM 4437 C CA . ASP C 1 160 ? 40.236 70.496 31.601 1.00 25.69 140 ASP C CA 1
ATOM 4438 C C . ASP C 1 160 ? 40.635 69.582 32.766 1.00 25.53 140 ASP C C 1
ATOM 4439 O O . ASP C 1 160 ? 40.185 68.439 32.830 1.00 25.69 140 ASP C O 1
ATOM 4444 N N . SER C 1 161 ? 41.435 70.086 33.706 1.00 25.24 141 SER C N 1
ATOM 4445 C CA . SER C 1 161 ? 41.888 69.265 34.832 1.00 25.13 141 SER C CA 1
ATOM 4446 C C . SER C 1 161 ? 40.770 68.862 35.794 1.00 24.96 141 SER C C 1
ATOM 4447 O O . SER C 1 161 ? 40.886 67.866 36.506 1.00 24.60 141 SER C O 1
ATOM 4450 N N . VAL C 1 162 ? 39.690 69.640 35.818 1.00 24.27 142 VAL C N 1
ATOM 4451 C CA . VAL C 1 162 ? 38.593 69.361 36.761 1.00 23.75 142 VAL C CA 1
ATOM 4452 C C . VAL C 1 162 ? 37.260 69.043 36.100 1.00 23.39 142 VAL C C 1
ATOM 4453 O O . VAL C 1 162 ? 36.324 68.641 36.800 1.00 23.38 142 VAL C O 1
ATOM 4457 N N . SER C 1 163 ? 37.155 69.235 34.783 1.00 23.04 143 SER C N 1
ATOM 4458 C CA . SER C 1 163 ? 35.860 69.098 34.104 1.00 22.81 143 SER C CA 1
ATOM 4459 C C . SER C 1 163 ? 35.220 67.730 34.299 1.00 22.19 143 SER C C 1
ATOM 4460 O O . SER C 1 163 ? 33.995 67.600 34.281 1.00 21.95 143 SER C O 1
ATOM 4463 N N . ASN C 1 164 ? 36.047 66.709 34.484 1.00 21.85 144 ASN C N 1
ATOM 4464 C CA . ASN C 1 164 ? 35.513 65.380 34.737 1.00 21.28 144 ASN C CA 1
ATOM 4465 C C . ASN C 1 164 ? 35.382 65.027 36.205 1.00 20.57 144 ASN C C 1
ATOM 4466 O O . ASN C 1 164 ? 35.001 63.912 36.552 1.00 20.96 144 ASN C O 1
ATOM 4471 N N . ARG C 1 165 ? 35.659 65.994 37.073 1.00 20.11 145 ARG C N 1
ATOM 4472 C CA . ARG C 1 165 ? 35.660 65.756 38.500 1.00 19.34 145 ARG C CA 1
ATOM 4473 C C . ARG C 1 165 ? 34.776 66.766 39.208 1.00 19.30 145 ARG C C 1
ATOM 4474 O O . ARG C 1 165 ? 35.057 67.148 40.322 1.00 19.40 145 ARG C O 1
ATOM 4482 N N . LEU C 1 166 ? 33.730 67.187 38.527 1.00 19.07 146 LEU C N 1
ATOM 4483 C CA . LEU C 1 166 ? 32.763 68.128 39.106 1.00 19.48 146 LEU C CA 1
ATOM 4484 C C . LEU C 1 166 ? 31.681 67.385 39.848 1.00 19.21 146 LEU C C 1
ATOM 4485 O O . LEU C 1 166 ? 31.322 66.269 39.475 1.00 19.91 146 LEU C O 1
ATOM 4490 N N . ALA C 1 167 ? 31.181 68.011 40.914 1.00 19.26 147 ALA C N 1
ATOM 4491 C CA . ALA C 1 167 ? 29.907 67.640 41.508 1.00 18.52 147 ALA C CA 1
ATOM 4492 C C . ALA C 1 167 ? 28.914 68.735 41.102 1.00 18.51 147 ALA C C 1
ATOM 4493 O O . ALA C 1 167 ? 28.622 69.647 41.875 1.00 19.08 147 ALA C O 1
ATOM 4495 N N . GLU C 1 168 ? 28.458 68.667 39.861 1.00 17.78 148 GLU C N 1
ATOM 4496 C CA . GLU C 1 168 ? 27.532 69.638 39.312 1.00 17.57 148 GLU C CA 1
ATOM 4497 C C . GLU C 1 168 ? 26.207 69.569 40.028 1.00 17.82 148 GLU C C 1
ATOM 4498 O O . GLU C 1 168 ? 25.572 68.508 40.120 1.00 17.08 148 GLU C O 1
ATOM 4504 N N . SER C 1 169 ? 25.798 70.730 40.519 1.00 16.07 149 SER C N 1
ATOM 4505 C CA . SER C 1 169 ? 24.654 70.825 41.412 1.00 16.29 149 SER C CA 1
ATOM 4506 C C . SER C 1 169 ? 23.594 71.717 40.834 1.00 15.80 149 SER C C 1
ATOM 4507 O O . SER C 1 169 ? 23.873 72.524 39.944 1.00 16.26 149 SER C O 1
ATOM 4510 N N . GLU C 1 170 ? 22.373 71.587 41.358 1.00 15.56 150 GLU C N 1
ATOM 4511 C CA . GLU C 1 170 ? 21.200 72.214 40.737 1.00 15.57 150 GLU C CA 1
ATOM 4512 C C . GLU C 1 170 ? 21.248 73.737 40.803 1.00 14.60 150 GLU C C 1
ATOM 4513 O O . GLU C 1 170 ? 20.593 74.417 40.012 1.00 15.49 150 GLU C O 1
ATOM 4519 N N . SER C 1 171 ? 21.988 74.247 41.780 1.00 14.23 151 SER C N 1
ATOM 4520 C CA . SER C 1 171 ? 22.130 75.685 41.936 1.00 13.41 151 SER C CA 1
ATOM 4521 C C . SER C 1 171 ? 23.418 75.908 42.701 1.00 13.26 151 SER C C 1
ATOM 4522 O O . SER C 1 171 ? 24.035 74.964 43.202 1.00 13.81 151 SER C O 1
ATOM 4525 N N . VAL C 1 172 ? 23.783 77.174 42.876 1.00 14.29 152 VAL C N 1
ATOM 4526 C CA . VAL C 1 172 ? 24.972 77.464 43.656 1.00 13.99 152 VAL C CA 1
ATOM 4527 C C . VAL C 1 172 ? 24.807 77.037 45.126 1.00 13.54 152 VAL C C 1
ATOM 4528 O O . VAL C 1 172 ? 25.775 76.665 45.820 1.00 13.68 152 VAL C O 1
ATOM 4532 N N . ARG C 1 173 ? 23.564 77.079 45.591 1.00 14.45 153 ARG C N 1
ATOM 4533 C CA . ARG C 1 173 ? 23.294 76.744 46.973 1.00 14.41 153 ARG C CA 1
ATOM 4534 C C . ARG C 1 173 ? 23.329 75.236 47.179 1.00 14.07 153 ARG C C 1
ATOM 4535 O O . ARG C 1 173 ? 23.720 74.774 48.239 1.00 14.77 153 ARG C O 1
ATOM 4543 N N . ALA C 1 174 ? 22.930 74.478 46.158 1.00 13.98 154 ALA C N 1
ATOM 4544 C CA . ALA C 1 174 ? 23.089 73.024 46.232 1.00 13.21 154 ALA C CA 1
ATOM 4545 C C . ALA C 1 174 ? 24.594 72.671 46.233 1.00 12.99 154 ALA C C 1
ATOM 4546 O O . ALA C 1 174 ? 25.020 71.781 46.959 1.00 12.90 154 ALA C O 1
ATOM 4548 N N . ALA C 1 175 ? 25.389 73.417 45.463 1.00 14.21 155 ALA C N 1
ATOM 4549 C CA . ALA C 1 175 ? 26.847 73.232 45.509 1.00 14.21 155 ALA C CA 1
ATOM 4550 C C . ALA C 1 175 ? 27.367 73.562 46.893 1.00 15.60 155 ALA C C 1
ATOM 4551 O O . ALA C 1 175 ? 28.205 72.851 47.452 1.00 15.39 155 ALA C O 1
ATOM 4553 N N . LEU C 1 176 ? 26.890 74.673 47.442 1.00 14.82 156 LEU C N 1
ATOM 4554 C CA . LEU C 1 176 ? 27.294 75.083 48.776 1.00 15.95 156 LEU C CA 1
ATOM 4555 C C . LEU C 1 176 ? 27.036 73.967 49.788 1.00 15.89 156 LEU C C 1
ATOM 4556 O O . LEU C 1 176 ? 27.874 73.656 50.626 1.00 16.75 156 LEU C O 1
ATOM 4561 N N . MET C 1 177 ? 25.857 73.379 49.687 1.00 16.13 157 MET C N 1
ATOM 4562 C CA . MET C 1 177 ? 25.415 72.346 50.593 1.00 16.94 157 MET C CA 1
ATOM 4563 C C . MET C 1 177 ? 26.359 71.155 50.555 1.00 17.00 157 MET C C 1
ATOM 4564 O O . MET C 1 177 ? 26.652 70.592 51.592 1.00 17.16 157 MET C O 1
ATOM 4569 N N . LEU C 1 178 ? 26.839 70.795 49.362 1.00 17.28 158 LEU C N 1
ATOM 4570 C CA . LEU C 1 178 ? 27.767 69.667 49.249 1.00 18.50 158 LEU C CA 1
ATOM 4571 C C . LEU C 1 178 ? 29.017 69.930 50.073 1.00 18.67 158 LEU C C 1
ATOM 4572 O O . LEU C 1 178 ? 29.504 69.057 50.772 1.00 19.65 158 LEU C O 1
ATOM 4577 N N . VAL C 1 179 ? 29.525 71.153 49.976 1.00 19.34 159 VAL C N 1
ATOM 4578 C CA . VAL C 1 179 ? 30.710 71.536 50.712 1.00 19.41 159 VAL C CA 1
ATOM 4579 C C . VAL C 1 179 ? 30.418 71.592 52.209 1.00 20.15 159 VAL C C 1
ATOM 4580 O O . VAL C 1 179 ? 31.182 71.055 53.020 1.00 20.09 159 VAL C O 1
ATOM 4584 N N . SER C 1 180 ? 29.303 72.226 52.559 1.00 20.63 160 SER C N 1
ATOM 4585 C CA . SER C 1 180 ? 28.859 72.339 53.938 1.00 21.87 160 SER C CA 1
ATOM 4586 C C . SER C 1 180 ? 28.772 70.981 54.613 1.00 23.26 160 SER C C 1
ATOM 4587 O O . SER C 1 180 ? 29.228 70.801 55.735 1.00 22.58 160 SER C O 1
ATOM 4590 N N . ARG C 1 181 ? 28.212 70.013 53.903 1.00 24.66 161 ARG C N 1
ATOM 4591 C CA . ARG C 1 181 ? 28.073 68.672 54.452 1.00 26.90 161 ARG C CA 1
ATOM 4592 C C . ARG C 1 181 ? 29.358 67.847 54.363 1.00 27.16 161 ARG C C 1
ATOM 4593 O O . ARG C 1 181 ? 29.379 66.695 54.795 1.00 28.22 161 AR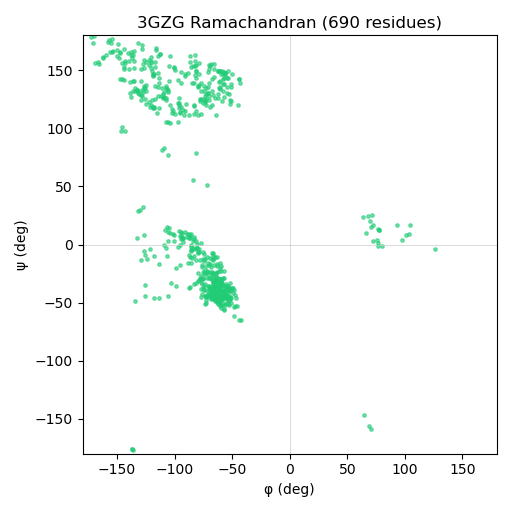G C O 1
ATOM 4601 N N . GLY C 1 182 ? 30.429 68.438 53.826 1.00 27.43 162 GLY C N 1
ATOM 4602 C CA . GLY C 1 182 ? 31.731 67.783 53.723 1.00 27.69 162 GLY C CA 1
ATOM 4603 C C . GLY C 1 182 ? 31.823 66.765 52.598 1.00 28.02 162 GLY C C 1
ATOM 4604 O O . GLY C 1 182 ? 32.776 65.980 52.533 1.00 29.14 162 GLY C O 1
ATOM 4605 N N . GLU C 1 183 ? 30.839 66.794 51.706 1.00 27.31 163 GLU C N 1
ATOM 4606 C CA . GLU C 1 183 ? 30.712 65.825 50.615 1.00 26.68 163 GLU C CA 1
ATOM 4607 C C . GLU C 1 183 ? 31.489 66.211 49.363 1.00 26.13 163 GLU C C 1
ATOM 4608 O O . GLU C 1 183 ? 31.646 65.418 48.433 1.00 25.70 163 GLU C O 1
ATOM 4614 N N . ALA C 1 184 ? 31.985 67.435 49.344 1.00 24.85 164 ALA C N 1
ATOM 4615 C CA . ALA C 1 184 ? 32.934 67.851 48.343 1.00 24.56 164 ALA C CA 1
ATOM 4616 C C . ALA C 1 184 ? 34.011 68.632 49.099 1.00 24.50 164 ALA C C 1
ATOM 4617 O O . ALA C 1 184 ? 33.692 69.475 49.944 1.00 24.58 164 ALA C O 1
ATOM 4619 N N . PRO C 1 185 ? 35.291 68.326 48.840 1.00 24.41 165 PRO C N 1
ATOM 4620 C CA . PRO C 1 185 ? 36.372 69.001 49.556 1.00 24.19 165 PRO C CA 1
ATOM 4621 C C . PRO C 1 185 ? 36.502 70.466 49.176 1.00 24.14 165 PRO C C 1
ATOM 4622 O O . PRO C 1 185 ? 37.049 71.264 49.942 1.00 24.22 165 PRO C O 1
ATOM 4626 N N . LEU C 1 186 ? 36.026 70.795 47.984 1.00 24.09 166 LEU C N 1
ATOM 4627 C CA . LEU C 1 186 ? 36.104 72.138 47.459 1.00 23.50 166 LEU C CA 1
ATOM 4628 C C . LEU C 1 186 ? 34.864 72.422 46.659 1.00 23.19 166 LEU C C 1
ATOM 4629 O O . LEU C 1 186 ? 34.240 71.520 46.097 1.00 22.94 166 LEU C O 1
ATOM 4634 N N . GLY C 1 187 ? 34.508 73.695 46.601 1.00 22.42 167 GLY C N 1
ATOM 4635 C CA . GLY C 1 187 ? 33.404 74.133 45.780 1.00 21.63 167 GLY C CA 1
ATOM 4636 C C . GLY C 1 187 ? 33.637 75.548 45.308 1.00 21.38 167 GLY C C 1
ATOM 4637 O O . GLY C 1 187 ? 34.473 76.263 45.860 1.00 21.84 167 GLY C O 1
ATOM 4638 N N . ILE C 1 188 ? 32.913 75.934 44.273 1.00 21.07 168 ILE C N 1
ATOM 4639 C CA . ILE C 1 188 ? 32.954 77.300 43.801 1.00 20.88 168 ILE C CA 1
ATOM 4640 C C . ILE C 1 188 ? 31.561 77.870 43.959 1.00 20.60 168 ILE C C 1
ATOM 4641 O O . ILE C 1 188 ? 30.600 77.389 43.367 1.00 19.86 168 ILE C O 1
ATOM 4646 N N . VAL C 1 189 ? 31.475 78.900 44.792 1.00 20.01 169 VAL C N 1
ATOM 4647 C CA . VAL C 1 189 ? 30.217 79.568 45.058 1.00 19.55 169 VAL C CA 1
ATOM 4648 C C . VAL C 1 189 ? 30.489 81.065 45.052 1.00 19.23 169 VAL C C 1
ATOM 4649 O O . VAL C 1 189 ? 31.613 81.501 44.745 1.00 19.25 169 VAL C O 1
ATOM 4653 N N . TYR C 1 190 ? 29.465 81.855 45.356 1.00 18.14 170 TYR C N 1
ATOM 4654 C CA . TYR C 1 190 ? 29.646 83.291 45.509 1.00 17.70 170 TYR C CA 1
ATOM 4655 C C . TYR C 1 190 ? 30.130 83.623 46.900 1.00 17.37 170 TYR C C 1
ATOM 4656 O O . TYR C 1 190 ? 29.874 82.893 47.861 1.00 17.46 170 TYR C O 1
ATOM 4665 N N . GLY C 1 191 ? 30.841 84.748 47.008 1.00 18.16 171 GLY C N 1
ATOM 4666 C CA . GLY C 1 191 ? 31.244 85.249 48.313 1.00 18.18 171 GLY C CA 1
ATOM 4667 C C . GLY C 1 191 ? 30.057 85.282 49.259 1.00 17.68 171 GLY C C 1
ATOM 4668 O O . GLY C 1 191 ? 30.180 84.892 50.411 1.00 17.92 171 GLY C O 1
ATOM 4669 N N . SER C 1 192 ? 28.901 85.710 48.743 1.00 17.08 172 SER C N 1
ATOM 4670 C CA . SER C 1 192 ? 27.716 85.866 49.598 1.00 16.63 172 SER C CA 1
ATOM 4671 C C . SER C 1 192 ? 27.236 84.509 50.097 1.00 16.56 172 SER C C 1
ATOM 4672 O O . SER C 1 192 ? 26.738 84.382 51.204 1.00 16.26 172 SER C O 1
ATOM 4675 N N . ASP C 1 193 ? 27.405 83.486 49.257 1.00 16.19 173 ASP C N 1
ATOM 4676 C CA . ASP C 1 193 ? 27.059 82.129 49.663 1.00 15.88 173 ASP C CA 1
ATOM 4677 C C . ASP C 1 193 ? 27.903 81.672 50.819 1.00 16.26 173 ASP C C 1
ATOM 4678 O O . ASP C 1 193 ? 27.386 81.097 51.760 1.00 16.11 173 ASP C O 1
ATOM 4683 N N . ALA C 1 194 ? 29.210 81.917 50.741 1.00 17.23 174 ALA C N 1
ATOM 4684 C CA . ALA C 1 194 ? 30.103 81.551 51.826 1.00 18.20 174 ALA C CA 1
ATOM 4685 C C . ALA C 1 194 ? 29.655 82.256 53.107 1.00 18.30 174 ALA C C 1
ATOM 4686 O O . ALA C 1 194 ? 29.616 81.654 54.183 1.00 19.31 174 ALA C O 1
ATOM 4688 N N . ARG C 1 195 ? 29.318 83.534 52.985 1.00 18.03 175 ARG C N 1
ATOM 4689 C CA . ARG C 1 195 ? 28.886 84.301 54.160 1.00 17.69 175 ARG C CA 1
ATOM 4690 C C . ARG C 1 195 ? 27.618 83.695 54.760 1.00 17.70 175 ARG C C 1
ATOM 4691 O O . ARG C 1 195 ? 27.444 83.678 55.992 1.00 18.37 175 ARG C O 1
ATOM 4699 N N . ALA C 1 196 ? 26.763 83.153 53.889 1.00 16.60 176 ALA C N 1
ATOM 4700 C CA . ALA C 1 196 ? 25.476 82.546 54.290 1.00 16.58 176 ALA C CA 1
ATOM 4701 C C . ALA C 1 196 ? 25.606 81.181 54.963 1.00 16.36 176 ALA C C 1
ATOM 4702 O O . ALA C 1 196 ? 24.638 80.633 55.481 1.00 17.14 176 ALA C O 1
ATOM 4704 N N . ASP C 1 197 ? 26.797 80.608 54.972 1.00 16.95 177 ASP C N 1
ATOM 4705 C CA . ASP C 1 197 ? 26.936 79.335 55.634 1.00 17.35 177 ASP C CA 1
ATOM 4706 C C . ASP C 1 197 ? 28.286 79.180 56.297 1.00 18.05 177 ASP C C 1
ATOM 4707 O O . ASP C 1 197 ? 29.278 78.870 55.624 1.00 17.86 177 ASP C O 1
ATOM 4712 N N . ALA C 1 198 ? 28.290 79.373 57.611 1.00 18.79 178 ALA C N 1
ATOM 4713 C CA . ALA C 1 198 ? 29.496 79.284 58.431 1.00 19.60 178 ALA C CA 1
ATOM 4714 C C . ALA C 1 198 ? 30.122 77.886 58.441 1.00 20.58 178 ALA C C 1
ATOM 4715 O O . ALA C 1 198 ? 31.254 77.710 58.907 1.00 21.30 178 ALA C O 1
ATOM 4717 N N . LYS C 1 199 ? 29.401 76.903 57.918 1.00 20.24 179 LYS C N 1
ATOM 4718 C CA . LYS C 1 199 ? 29.921 75.532 57.844 1.00 21.05 179 LYS C CA 1
ATOM 4719 C C . LYS C 1 199 ? 30.906 75.340 56.686 1.00 21.08 179 LYS C C 1
ATOM 4720 O O . LYS C 1 199 ? 31.499 74.265 56.555 1.00 21.90 179 LYS C O 1
ATOM 4726 N N . VAL C 1 200 ? 31.061 76.361 55.851 1.00 20.80 180 VAL C N 1
ATOM 4727 C CA . VAL C 1 200 ? 32.140 76.400 54.863 1.00 21.94 180 VAL C CA 1
ATOM 4728 C C . VAL C 1 200 ? 33.088 77.544 55.208 1.00 23.19 180 VAL C C 1
ATOM 4729 O O . VAL C 1 200 ? 32.752 78.419 56.004 1.00 23.61 180 VAL C O 1
ATOM 4733 N N . ARG C 1 201 ? 34.286 77.492 54.643 1.00 24.83 181 ARG C N 1
ATOM 4734 C CA . ARG C 1 201 ? 35.256 78.561 54.780 1.00 25.68 181 ARG C CA 1
ATOM 4735 C C . ARG C 1 201 ? 35.734 78.926 53.390 1.00 26.04 181 ARG C C 1
ATOM 4736 O O . ARG C 1 201 ? 35.729 78.092 52.485 1.00 25.75 181 ARG C O 1
ATOM 4744 N N . VAL C 1 202 ? 36.126 80.179 53.216 1.00 25.99 182 VAL C N 1
ATOM 4745 C CA . VAL C 1 202 ? 36.646 80.644 51.950 1.00 27.11 182 VAL C CA 1
ATOM 4746 C C . VAL C 1 202 ? 38.129 80.273 51.871 1.00 28.10 182 VAL C C 1
ATOM 4747 O O . VAL C 1 202 ? 38.925 80.669 52.720 1.00 28.40 182 VAL C O 1
ATOM 4751 N N . VAL C 1 203 ? 38.476 79.485 50.859 1.00 28.98 183 VAL C N 1
ATOM 4752 C CA . VAL C 1 203 ? 39.849 79.023 50.671 1.00 29.50 183 VAL C CA 1
ATOM 4753 C C . VAL C 1 203 ? 40.603 80.061 49.853 1.00 29.97 183 VAL C C 1
ATOM 4754 O O . VAL C 1 203 ? 41.785 80.337 50.117 1.00 30.41 183 VAL C O 1
ATOM 4758 N N . ALA C 1 204 ? 39.904 80.643 48.882 1.00 30.21 184 ALA C N 1
ATOM 4759 C CA . ALA C 1 204 ? 40.413 81.731 48.058 1.00 31.11 184 ALA C CA 1
ATOM 4760 C C . ALA C 1 204 ? 39.275 82.456 47.360 1.00 31.43 184 ALA C C 1
ATOM 4761 O O . ALA C 1 204 ? 38.164 81.936 47.240 1.00 31.36 184 ALA C O 1
ATOM 4763 N N . THR C 1 205 ? 39.555 83.672 46.909 1.00 31.71 185 THR C N 1
ATOM 4764 C CA . THR C 1 205 ? 38.653 84.384 46.037 1.00 32.33 185 THR C CA 1
ATOM 4765 C C . THR C 1 205 ? 39.250 84.366 44.644 1.00 33.01 185 THR C C 1
ATOM 4766 O O . THR C 1 205 ? 40.451 84.628 44.476 1.00 33.77 185 THR C O 1
ATOM 4770 N N . PHE C 1 206 ? 38.435 84.044 43.647 1.00 33.25 186 PHE C N 1
ATOM 4771 C CA . PHE C 1 206 ? 38.891 84.105 42.265 1.00 34.03 186 PHE C CA 1
ATOM 4772 C C . PHE C 1 206 ? 39.075 85.560 41.861 1.00 34.93 186 PHE C C 1
ATOM 4773 O O . PHE C 1 206 ? 38.251 86.409 42.221 1.00 34.43 186 PHE C O 1
ATOM 4781 N N . PRO C 1 207 ? 40.161 85.861 41.126 1.00 35.78 187 PRO C N 1
ATOM 4782 C CA . PRO C 1 207 ? 40.343 87.223 40.624 1.00 36.38 187 PRO C CA 1
ATOM 4783 C C . PRO C 1 207 ? 39.103 87.637 39.851 1.00 36.82 187 PRO C C 1
ATOM 4784 O O . PRO C 1 207 ? 38.505 86.806 39.154 1.00 36.56 187 PRO C O 1
ATOM 4788 N N . ASP C 1 208 ? 38.718 88.907 39.965 1.00 37.41 188 ASP C N 1
ATOM 4789 C CA . ASP C 1 208 ? 37.482 89.365 39.352 1.00 38.20 188 ASP C CA 1
ATOM 4790 C C . ASP C 1 208 ? 37.491 89.226 37.827 1.00 38.23 188 ASP C C 1
ATOM 4791 O O . ASP C 1 208 ? 36.440 89.030 37.213 1.00 38.72 188 ASP C O 1
ATOM 4796 N N . ASP C 1 209 ? 38.679 89.304 37.231 1.00 38.23 189 ASP C N 1
ATOM 4797 C CA . ASP C 1 209 ? 38.825 89.258 35.774 1.00 38.04 189 ASP C CA 1
ATOM 4798 C C . ASP C 1 209 ? 38.727 87.856 35.159 1.00 37.21 189 ASP C C 1
ATOM 4799 O O . ASP C 1 209 ? 38.591 87.721 33.937 1.00 37.08 189 ASP C O 1
ATOM 4804 N N . SER C 1 210 ? 38.790 86.822 36.002 1.00 36.33 190 SER C N 1
ATOM 4805 C CA . SER C 1 210 ? 38.773 85.427 35.531 1.00 35.02 190 SER C CA 1
ATOM 4806 C C . SER C 1 210 ? 37.414 85.002 34.965 1.00 34.50 190 SER C C 1
ATOM 4807 O O . SER C 1 210 ? 37.305 84.017 34.230 1.00 34.09 190 SER C O 1
ATOM 4810 N N . HIS C 1 211 ? 36.381 85.772 35.293 1.00 33.01 191 HIS C N 1
ATOM 4811 C CA . HIS C 1 211 ? 35.039 85.511 34.813 1.00 32.01 191 HIS C CA 1
ATOM 4812 C C . HIS C 1 211 ? 34.406 86.831 34.428 1.00 31.55 191 HIS C C 1
ATOM 4813 O O . HIS C 1 211 ? 34.927 87.891 34.782 1.00 32.10 191 HIS C O 1
ATOM 4820 N N . ASP C 1 212 ? 33.290 86.771 33.704 1.00 30.94 192 ASP C N 1
ATOM 4821 C CA . ASP C 1 212 ? 32.455 87.948 33.506 1.00 30.11 192 ASP C CA 1
ATOM 4822 C C . ASP C 1 212 ? 32.072 88.481 34.884 1.00 29.08 192 ASP C C 1
ATOM 4823 O O . ASP C 1 212 ? 31.949 87.712 35.849 1.00 28.53 192 ASP C O 1
ATOM 4828 N N . ALA C 1 213 ? 31.923 89.799 34.986 1.00 27.39 193 ALA C N 1
ATOM 4829 C CA . ALA C 1 213 ? 31.479 90.401 36.242 1.00 26.11 193 ALA C CA 1
ATOM 4830 C C . ALA C 1 213 ? 30.225 89.672 36.690 1.00 24.85 193 ALA C C 1
ATOM 4831 O O . ALA C 1 213 ? 29.336 89.400 35.875 1.00 24.43 193 ALA C O 1
ATOM 4833 N N . ILE C 1 214 ? 30.170 89.343 37.974 1.00 24.24 194 ILE C N 1
ATOM 4834 C CA . ILE C 1 214 ? 28.967 88.737 38.518 1.00 23.45 194 ILE C CA 1
ATOM 4835 C C . ILE C 1 214 ? 27.980 89.859 38.770 1.00 23.21 194 ILE C C 1
ATOM 4836 O O . ILE C 1 214 ? 28.189 90.716 39.639 1.00 24.23 194 ILE C O 1
ATOM 4841 N N . VAL C 1 215 ? 26.927 89.845 37.972 1.00 22.24 195 VAL C N 1
ATOM 4842 C CA . VAL C 1 215 ? 25.945 90.904 37.969 1.00 22.89 195 VAL C CA 1
ATOM 4843 C C . VAL C 1 215 ? 24.554 90.279 38.036 1.00 21.69 195 VAL C C 1
ATOM 4844 O O . VAL C 1 215 ? 24.229 89.358 37.276 1.00 21.75 195 VAL C O 1
ATOM 4848 N N . TYR C 1 216 ? 23.731 90.783 38.957 1.00 20.48 196 TYR C N 1
ATOM 4849 C CA . TYR C 1 216 ? 22.350 90.345 39.077 1.00 19.77 196 TYR C CA 1
ATOM 4850 C C . TYR C 1 216 ? 21.403 91.375 38.510 1.00 20.33 196 TYR C C 1
ATOM 4851 O O . TYR C 1 216 ? 21.154 92.416 39.153 1.00 20.91 196 TYR C O 1
ATOM 4860 N N . PRO C 1 217 ? 20.861 91.113 37.326 1.00 20.11 197 PRO C N 1
ATOM 4861 C CA . PRO C 1 217 ? 19.819 92.010 36.854 1.00 20.37 197 PRO C CA 1
ATOM 4862 C C . PRO C 1 217 ? 18.451 91.675 37.443 1.00 20.42 197 PRO C C 1
ATOM 4863 O O . PRO C 1 217 ? 18.146 90.510 37.714 1.00 20.25 197 PRO C O 1
ATOM 4867 N N . VAL C 1 218 ? 17.657 92.710 37.682 1.00 19.66 198 VAL C N 1
ATOM 4868 C CA . VAL C 1 218 ? 16.270 92.527 38.072 1.00 19.88 198 VAL C CA 1
ATOM 4869 C C . VAL C 1 218 ? 15.411 93.087 36.967 1.00 20.09 198 VAL C C 1
ATOM 4870 O O . VAL C 1 218 ? 15.790 94.066 36.316 1.00 21.64 198 VAL C O 1
ATOM 4874 N N . ALA C 1 219 ? 14.245 92.491 36.764 1.00 19.84 199 ALA C N 1
ATOM 4875 C CA . ALA C 1 219 ? 13.295 92.996 35.802 1.00 20.53 199 ALA C CA 1
ATOM 4876 C C . ALA C 1 219 ? 11.876 92.748 36.235 1.00 21.12 199 ALA C C 1
ATOM 4877 O O . ALA C 1 219 ? 11.555 91.712 36.834 1.00 20.93 199 ALA C O 1
ATOM 4879 N N . ALA C 1 220 ? 11.024 93.724 35.943 1.00 21.47 200 ALA C N 1
ATOM 4880 C CA . ALA C 1 220 ? 9.606 93.492 35.955 1.00 22.37 200 ALA C CA 1
ATOM 4881 C C . ALA C 1 220 ? 9.303 92.683 34.702 1.00 23.33 200 ALA C C 1
ATOM 4882 O O . ALA C 1 220 ? 9.817 92.995 33.619 1.00 24.79 200 ALA C O 1
ATOM 4884 N N . LEU C 1 221 ? 8.464 91.662 34.839 1.00 23.60 201 LEU C N 1
ATOM 4885 C CA . LEU C 1 221 ? 8.087 90.852 33.688 1.00 25.34 201 LEU C CA 1
ATOM 4886 C C . LEU C 1 221 ? 7.025 91.556 32.864 1.00 26.10 201 LEU C C 1
ATOM 4887 O O . LEU C 1 221 ? 6.053 92.102 33.407 1.00 25.69 201 LEU C O 1
ATOM 4892 N N . LYS C 1 222 ? 7.210 91.507 31.546 1.00 27.79 202 LYS C N 1
ATOM 4893 C CA . LYS C 1 222 ? 6.336 92.197 30.616 1.00 28.65 202 LYS C CA 1
ATOM 4894 C C . LYS C 1 222 ? 4.877 91.815 30.850 1.00 28.94 202 LYS C C 1
ATOM 4895 O O . LYS C 1 222 ? 3.996 92.679 30.832 1.00 29.95 202 LYS C O 1
ATOM 4901 N N . ASN C 1 223 ? 4.626 90.531 31.090 1.00 29.05 203 ASN C N 1
ATOM 4902 C CA . ASN C 1 223 ? 3.265 90.043 31.304 1.00 29.80 203 ASN C CA 1
ATOM 4903 C C . ASN C 1 223 ? 2.729 90.194 32.730 1.00 29.76 203 ASN C C 1
ATOM 4904 O O . ASN C 1 223 ? 1.632 89.707 33.028 1.00 29.80 203 ASN C O 1
ATOM 4909 N N . SER C 1 224 ? 3.480 90.861 33.612 1.00 29.74 204 SER C N 1
ATOM 4910 C CA . SER C 1 224 ? 3.020 91.014 35.000 1.00 29.74 204 SER C CA 1
ATOM 4911 C C . SER C 1 224 ? 1.722 91.795 35.064 1.00 30.43 204 SER C C 1
ATOM 4912 O O . SER C 1 224 ? 1.624 92.872 34.501 1.00 30.93 204 SER C O 1
ATOM 4915 N N . ASN C 1 225 ? 0.745 91.248 35.774 1.00 31.02 205 ASN C N 1
ATOM 4916 C CA . ASN C 1 225 ? -0.519 91.934 35.992 1.00 31.48 205 ASN C CA 1
ATOM 4917 C C . ASN C 1 225 ? -0.608 92.434 37.436 1.00 30.48 205 ASN C C 1
ATOM 4918 O O . ASN C 1 225 ? -1.688 92.767 37.926 1.00 30.78 205 ASN C O 1
ATOM 4923 N N . ASN C 1 226 ? 0.527 92.462 38.131 1.00 28.44 206 ASN C N 1
ATOM 4924 C CA . ASN C 1 226 ? 0.525 92.939 39.509 1.00 27.10 206 ASN C CA 1
ATOM 4925 C C . ASN C 1 226 ? 0.780 94.441 39.510 1.00 25.89 206 ASN C C 1
ATOM 4926 O O . ASN C 1 226 ? 1.800 94.917 38.998 1.00 25.47 206 ASN C O 1
ATOM 4931 N N . PRO C 1 227 ? -0.166 95.210 40.073 1.00 25.88 207 PRO C N 1
ATOM 4932 C CA . PRO C 1 227 ? -0.012 96.660 40.108 1.00 25.28 207 PRO C CA 1
ATOM 4933 C C . PRO C 1 227 ? 1.231 97.131 40.879 1.00 24.89 207 PRO C C 1
ATOM 4934 O O . PRO C 1 227 ? 1.688 98.238 40.663 1.00 24.95 207 PRO C O 1
ATOM 4938 N N . ALA C 1 228 ? 1.774 96.285 41.752 1.00 23.82 208 ALA C N 1
ATOM 4939 C CA . ALA C 1 228 ? 2.906 96.672 42.601 1.00 22.24 208 ALA C CA 1
ATOM 4940 C C . ALA C 1 228 ? 4.282 96.280 42.050 1.00 21.41 208 ALA C C 1
ATOM 4941 O O . ALA C 1 228 ? 5.310 96.532 42.679 1.00 20.98 208 ALA C O 1
ATOM 4943 N N . THR C 1 229 ? 4.297 95.640 40.884 1.00 21.09 209 THR C N 1
ATOM 4944 C CA . THR C 1 229 ? 5.535 95.108 40.324 1.00 20.64 209 THR C CA 1
ATOM 4945 C C . THR C 1 229 ? 6.623 96.160 40.145 1.00 19.55 209 THR C C 1
ATOM 4946 O O . THR C 1 229 ? 7.724 96.015 40.687 1.00 20.24 209 THR C O 1
ATOM 4950 N N . ALA C 1 230 ? 6.315 97.229 39.408 1.00 20.18 210 ALA C N 1
ATOM 4951 C CA . ALA C 1 230 ? 7.273 98.298 39.172 1.00 19.51 210 ALA C CA 1
ATOM 4952 C C . ALA C 1 230 ? 7.756 98.896 40.488 1.00 19.13 210 ALA C C 1
ATOM 4953 O O . ALA C 1 230 ? 8.939 99.160 40.652 1.00 18.57 210 ALA C O 1
ATOM 4955 N N . ALA C 1 231 ? 6.818 99.112 41.403 1.00 18.28 211 ALA C N 1
ATOM 4956 C CA . ALA C 1 231 ? 7.109 99.677 42.715 1.00 17.52 211 ALA C CA 1
ATOM 4957 C C . ALA C 1 231 ? 8.113 98.797 43.480 1.00 17.52 211 ALA C C 1
ATOM 4958 O O . ALA C 1 231 ? 9.089 99.298 44.049 1.00 16.94 211 ALA C O 1
ATOM 4960 N N . PHE C 1 232 ? 7.900 97.483 43.466 1.00 17.15 212 PHE C N 1
ATOM 4961 C CA . PHE C 1 232 ? 8.813 96.593 44.189 1.00 16.95 212 PHE C CA 1
ATOM 4962 C C . PHE C 1 232 ? 10.197 96.644 43.563 1.00 16.07 212 PHE C C 1
ATOM 4963 O O . PHE C 1 232 ? 11.211 96.730 44.262 1.00 17.54 212 PHE C O 1
ATOM 4971 N N . VAL C 1 233 ? 10.240 96.598 42.226 1.00 17.58 213 VAL C N 1
ATOM 4972 C CA . VAL C 1 233 ? 11.535 96.624 41.542 1.00 17.39 213 VAL C CA 1
ATOM 4973 C C . VAL C 1 233 ? 12.316 97.889 41.866 1.00 17.70 213 VAL C C 1
ATOM 4974 O O . VAL C 1 233 ? 13.490 97.846 42.175 1.00 17.96 213 VAL C O 1
ATOM 4978 N N . SER C 1 234 ? 11.641 99.029 41.798 1.00 18.26 214 SER C N 1
ATOM 4979 C CA . SER C 1 234 ? 12.237 100.303 42.169 1.00 18.52 214 SER C CA 1
ATOM 4980 C C . SER C 1 234 ? 12.758 100.294 43.601 1.00 17.63 214 SER C C 1
ATOM 4981 O O . SER C 1 234 ? 13.891 100.711 43.878 1.00 17.93 214 SER C O 1
ATOM 4984 N N . TRP C 1 235 ? 11.929 99.769 44.498 1.00 18.17 215 TRP C N 1
ATOM 4985 C CA . TRP C 1 235 ? 12.244 99.749 45.909 1.00 17.38 215 TRP C CA 1
ATOM 4986 C C . TRP C 1 235 ? 13.502 98.936 46.175 1.00 17.10 215 TRP C C 1
ATOM 4987 O O . TRP C 1 235 ? 14.260 99.246 47.086 1.00 16.98 215 TRP C O 1
ATOM 4998 N N . LEU C 1 236 ? 13.741 97.897 45.368 1.00 17.49 216 LEU C N 1
ATOM 4999 C CA . LEU C 1 236 ? 14.975 97.124 45.548 1.00 18.34 216 LEU C CA 1
ATOM 5000 C C . LEU C 1 236 ? 16.214 97.997 45.439 1.00 18.74 216 LEU C C 1
ATOM 5001 O O . LEU C 1 236 ? 17.273 97.652 45.977 1.00 18.87 216 LEU C O 1
ATOM 5006 N N . GLY C 1 237 ? 16.079 99.137 44.757 1.00 19.65 217 GLY C N 1
ATOM 5007 C CA . GLY C 1 237 ? 17.169 100.091 44.655 1.00 20.59 217 GLY C CA 1
ATOM 5008 C C . GLY C 1 237 ? 17.194 101.188 45.708 1.00 20.56 217 GLY C C 1
ATOM 5009 O O . GLY C 1 237 ? 18.056 102.074 45.661 1.00 21.34 217 GLY C O 1
ATOM 5010 N N . SER C 1 238 ? 16.256 101.153 46.654 1.00 19.52 218 SER C N 1
ATOM 5011 C CA . SER C 1 238 ? 16.226 102.156 47.713 1.00 18.97 218 SER C CA 1
ATOM 5012 C C . SER C 1 238 ? 17.201 101.815 48.837 1.00 18.98 218 SER C C 1
ATOM 5013 O O . SER C 1 238 ? 17.655 100.668 48.969 1.00 18.22 218 SER C O 1
ATOM 5016 N N . LYS C 1 239 ? 17.518 102.804 49.665 1.00 18.64 219 LYS C N 1
ATOM 5017 C CA . LYS C 1 239 ? 18.469 102.633 50.756 1.00 18.97 219 LYS C CA 1
ATOM 5018 C C . LYS C 1 239 ? 18.229 101.393 51.639 1.00 18.30 219 LYS C C 1
ATOM 5019 O O . LYS C 1 239 ? 19.152 100.593 51.849 1.00 17.67 219 LYS C O 1
ATOM 5025 N N . PRO C 1 240 ? 17.002 101.237 52.186 1.00 18.06 220 PRO C N 1
ATOM 5026 C CA . PRO C 1 240 ? 16.863 100.115 53.105 1.00 17.61 220 PRO C CA 1
ATOM 5027 C C . PRO C 1 240 ? 16.933 98.736 52.437 1.00 17.10 220 PRO C C 1
ATOM 5028 O O . PRO C 1 240 ? 17.379 97.771 53.086 1.00 16.34 220 PRO C O 1
ATOM 5032 N N . ALA C 1 241 ? 16.528 98.660 51.170 1.00 16.08 221 ALA C N 1
ATOM 5033 C CA . ALA C 1 241 ? 16.633 97.411 50.420 1.00 16.62 221 ALA C CA 1
ATOM 5034 C C . ALA C 1 241 ? 18.085 97.132 50.073 1.00 16.28 221 ALA C C 1
ATOM 5035 O O . ALA C 1 241 ? 18.578 96.029 50.304 1.00 16.35 221 ALA C O 1
ATOM 5037 N N . LYS C 1 242 ? 18.786 98.140 49.555 1.00 17.75 222 LYS C N 1
ATOM 5038 C CA . LYS C 1 242 ? 20.236 97.998 49.312 1.00 18.66 222 LYS C CA 1
ATOM 5039 C C . LYS C 1 242 ? 21.001 97.546 50.562 1.00 18.53 222 LYS C C 1
ATOM 5040 O O . LYS C 1 242 ? 21.916 96.717 50.486 1.00 18.41 222 LYS C O 1
ATOM 5046 N N . ALA C 1 243 ? 20.584 98.024 51.727 1.00 18.20 223 ALA C N 1
ATOM 5047 C CA . ALA C 1 243 ? 21.275 97.687 52.970 1.00 17.53 223 ALA C CA 1
ATOM 5048 C C . ALA C 1 243 ? 21.202 96.185 53.282 1.00 17.62 223 ALA C C 1
ATOM 5049 O O . ALA C 1 243 ? 22.137 95.594 53.812 1.00 16.61 223 ALA C O 1
ATOM 5051 N N . ILE C 1 244 ? 20.079 95.572 52.921 1.00 16.87 224 ILE C N 1
ATOM 5052 C CA . ILE C 1 244 ? 19.887 94.148 53.154 1.00 16.94 224 ILE C CA 1
ATOM 5053 C C . ILE C 1 244 ? 20.935 93.392 52.362 1.00 17.37 224 ILE C C 1
ATOM 5054 O O . ILE C 1 244 ? 21.680 92.574 52.922 1.00 17.92 224 ILE C O 1
ATOM 5059 N N . PHE C 1 245 ? 21.025 93.713 51.078 1.00 17.80 225 PHE C N 1
ATOM 5060 C CA . PHE C 1 245 ? 21.964 93.004 50.216 1.00 17.36 225 PHE C CA 1
ATOM 5061 C C . PHE C 1 245 ? 23.390 93.303 50.597 1.00 17.51 225 PHE C C 1
ATOM 5062 O O . PHE C 1 245 ? 24.255 92.412 50.606 1.00 17.77 225 PHE C O 1
ATOM 5070 N N . ALA C 1 246 ? 23.641 94.563 50.952 1.00 18.01 226 ALA C N 1
ATOM 5071 C CA . ALA C 1 246 ? 24.977 94.928 51.395 1.00 17.74 226 ALA C CA 1
ATOM 5072 C C . ALA C 1 246 ? 25.398 94.164 52.636 1.00 17.93 226 ALA C C 1
ATOM 5073 O O . ALA C 1 246 ? 26.521 93.678 52.695 1.00 17.62 226 ALA C O 1
ATOM 5075 N N . ARG C 1 247 ? 24.515 94.040 53.629 1.00 17.21 227 ARG C N 1
ATOM 5076 C CA . ARG C 1 247 ? 24.838 93.276 54.832 1.00 17.12 227 ARG C CA 1
ATOM 5077 C C . ARG C 1 247 ? 25.171 91.844 54.457 1.00 16.28 227 ARG C C 1
ATOM 5078 O O . ARG C 1 247 ? 25.960 91.197 55.105 1.00 16.32 227 ARG C O 1
ATOM 5086 N N . ARG C 1 248 ? 24.570 91.371 53.379 1.00 16.51 228 ARG C N 1
ATOM 5087 C CA . ARG C 1 248 ? 24.709 89.968 53.062 1.00 16.75 228 ARG C CA 1
ATOM 5088 C C . ARG C 1 248 ? 25.866 89.671 52.125 1.00 17.83 228 ARG C C 1
ATOM 5089 O O . ARG C 1 248 ? 26.077 88.527 51.735 1.00 17.66 228 ARG C O 1
ATOM 5097 N N . GLY C 1 249 ? 26.658 90.693 51.818 1.00 17.67 229 GLY C N 1
ATOM 5098 C CA . GLY C 1 249 ? 27.877 90.456 51.060 1.00 18.25 229 GLY C CA 1
ATOM 5099 C C . GLY C 1 249 ? 27.759 90.710 49.575 1.00 18.49 229 GLY C C 1
ATOM 5100 O O . GLY C 1 249 ? 28.702 90.455 48.829 1.00 20.07 229 GLY C O 1
ATOM 5101 N N . PHE C 1 250 ? 26.611 91.199 49.114 1.00 17.24 230 PHE C N 1
ATOM 5102 C CA . PHE C 1 250 ? 26.479 91.606 47.721 1.00 17.42 230 PHE C CA 1
ATOM 5103 C C . PHE C 1 250 ? 27.050 93.001 47.570 1.00 19.00 230 PHE C C 1
ATOM 5104 O O . PHE C 1 250 ? 26.904 93.827 48.477 1.00 18.83 230 PHE C O 1
ATOM 5112 N N . SER C 1 251 ? 27.708 93.266 46.441 1.00 19.66 231 SER C N 1
ATOM 5113 C CA . SER C 1 251 ? 28.008 94.648 46.066 1.00 20.53 231 SER C CA 1
ATOM 5114 C C . SER C 1 251 ? 26.774 95.261 45.416 1.00 21.46 231 SER C C 1
ATOM 5115 O O . SER C 1 251 ? 25.942 94.559 44.852 1.00 20.61 231 SER C O 1
ATOM 5118 N N . LEU C 1 252 ? 26.653 96.585 45.477 1.00 22.57 232 LEU C N 1
ATOM 5119 C CA . LEU C 1 252 ? 25.467 97.254 44.932 1.00 24.40 232 LEU C CA 1
ATOM 5120 C C . LEU C 1 252 ? 25.773 97.943 43.612 1.00 26.00 232 LEU C C 1
ATOM 5121 O O . LEU C 1 252 ? 26.841 98.517 43.472 1.00 27.22 232 LEU C O 1
ATOM 5126 N N . LYS C 1 253 ? 24.844 97.878 42.661 1.00 27.62 233 LYS C N 1
ATOM 5127 C CA . LYS C 1 253 ? 24.996 98.514 41.334 1.00 29.23 233 LYS C CA 1
ATOM 5128 C C . LYS C 1 253 ? 24.283 99.860 41.262 1.00 29.96 233 LYS C C 1
ATOM 5129 O O . LYS C 1 253 ? 23.455 100.167 42.128 1.00 31.89 233 LYS C O 1
#